Protein AF-A0A7X7Q3W6-F1 (afdb_monomer)

Foldseek 3Di:
DVVVVVVVVVVVVVVPPPPPPVPPPPPPDAQAQQADEDEDEAFDKAADDPVSCVPPQFPDKDKDKPDVCQWDQDPRRIIHGHDFDKIWMWIFTHHPPDDTDIDTRYMYGYDDCPPPQEDEDEEDVCLQCVCLVPQQGHYEYPAAYECPVVQVDDANEEHQHEYEYPPLHAHEDAADEEQAQDENHSEYENYEYYNYEYYAAHAHYAQDQPPPHQYFKEHHYSEYYLYEAENYEAEHEIEDGQFKEHHYSYYELYEYEQYEYEEEIELHQFTAPHYREYAFDQDVNYTSYEYYLYEGEYEYEWNRPPDTHQYEQHYSEYHEHEYFLYEGEYEYHGDPPHAYDDGYHYDDHAYEYAQYEYEYPDDGHDPDDRNYDPPHYYYDYPQRQLCQDDGPRNPQWGHDRPDHTHGDDD

Solvent-accessible surface area (backbone atoms only — not comparable to full-atom values): 20272 Å² total; per-residue (Å²): 123,79,74,65,54,59,56,52,55,57,59,62,64,67,72,73,68,70,72,76,69,72,74,69,82,71,68,92,85,62,60,70,77,47,47,41,78,48,79,42,52,51,70,43,74,43,76,61,87,58,69,82,49,66,90,53,78,64,75,46,77,46,75,46,40,79,29,59,72,22,30,37,64,48,98,82,46,29,40,35,31,65,31,67,46,61,27,43,36,31,36,41,39,31,40,84,88,52,79,66,46,78,44,68,42,27,38,40,38,28,40,50,84,83,42,88,71,40,43,74,28,60,39,60,65,45,55,51,49,51,39,64,76,40,30,66,42,36,36,30,50,71,40,56,26,69,29,70,92,44,75,82,51,68,50,39,70,51,37,39,22,38,41,36,22,93,75,65,39,43,40,29,42,44,52,39,76,36,88,44,50,23,22,56,23,22,28,36,42,57,19,40,40,33,32,48,32,38,38,56,29,39,33,34,28,35,75,63,74,74,68,83,66,90,19,20,15,7,47,50,23,2,32,36,32,56,22,44,37,30,43,32,40,35,30,32,38,25,32,19,9,43,19,19,6,28,39,22,3,27,35,34,29,22,33,43,30,48,28,37,22,40,41,36,29,22,34,8,37,18,22,5,27,34,25,4,31,37,34,10,66,62,65,95,74,36,55,51,13,38,36,32,45,30,39,22,46,27,40,40,36,37,72,23,62,90,53,68,16,33,37,10,36,41,18,9,29,34,26,21,24,41,40,32,24,28,40,29,41,36,45,78,51,69,60,91,85,46,35,29,35,78,45,38,39,80,60,90,45,64,34,40,58,34,35,30,39,35,30,68,81,66,90,76,46,71,88,78,77,78,62,42,68,75,90,25,70,41,83,46,54,72,64,65,57,16,58,33,67,87,51,82,58,40,78,65,40,43,57,42,68,82,37,73,61,37,73,55,85,128

Nearest PDB structures (foldseek):
  7uvk-assembly1_A  TM=6.033E-01  e=4.098E-06  Gemella haemolysans
  7quz-assembly2_DDD  TM=7.563E-01  e=1.773E-02  Paenibacillus illinoisensis
  3ncx-assembly2_B  TM=5.706E-01  e=3.077E-01  Escherichia coli O157:H7 str. TW14359
  2zwk-assembly2_E-5  TM=4.924E-01  e=5.990E-01  Escherichia coli O157:H7 str. EDL933
  1vhy-assembly3_A  TM=2.256E-01  e=3.722E-01  Haemophilus influenzae

Radius of gyration: 23.04 Å; Cα contacts (8 Å, |Δi|>4): 1198; chains: 1; bounding box: 54×81×63 Å

Sequence (410 aa):
MRKLILILSLLITLILFGCEDKVSNFPVGTIYDLYEVRALPTGVKEKVNLDYFSNLKIKQVKFISENEEVARINYKEELITLRPGQTTIKAIIYFDKELPKTVVLGKIYVYDINDPRFIPIKNQVELQTLITSNPQGFYYLDNDIDLIEFPWMEPIPYFSGILINPKKHVIRNLTITSEKTVGLFKEINNAYIDGLILENVNITGKQDSIFKDTIYAGGLVGNAYNSLISNITVTGEVTQGIYVGGIAGGLVNSYLINSSFEGKVGKGHFNGGLVGNFTSLDYDGFIQGKIKNTYAIVEITGGYQPEVSRIGGLFGVIDGGLIESSYVVSTMIIGEGELTHPIGHHGNYRFYLKNIYYTYNQSLNYDDYLIGDELTLHYITSEELKSGNILEGLEGFQFTPGDYPRIKNE

Structure (mmCIF, N/CA/C/O backbone):
data_AF-A0A7X7Q3W6-F1
#
_entry.id   AF-A0A7X7Q3W6-F1
#
loop_
_atom_site.group_PDB
_atom_site.id
_atom_site.type_symbol
_atom_site.label_atom_id
_atom_site.label_alt_id
_atom_site.label_comp_id
_atom_site.label_asym_id
_atom_site.label_entity_id
_atom_site.label_seq_id
_atom_site.pdbx_PDB_ins_code
_atom_site.Cartn_x
_atom_site.Cartn_y
_atom_site.Cartn_z
_atom_site.occupancy
_atom_site.B_iso_or_equiv
_atom_site.auth_seq_id
_atom_site.auth_comp_id
_atom_site.auth_asym_id
_atom_site.auth_atom_id
_atom_site.pdbx_PDB_model_num
ATOM 1 N N . MET A 1 1 ? -1.560 59.533 25.707 1.00 50.22 1 MET A N 1
ATOM 2 C CA . MET A 1 1 ? -0.722 58.827 24.707 1.00 50.22 1 MET A CA 1
ATOM 3 C C . MET A 1 1 ? 0.478 58.054 25.271 1.00 50.22 1 MET A C 1
ATOM 5 O O . MET A 1 1 ? 0.900 57.125 24.609 1.00 50.22 1 MET A O 1
ATOM 9 N N . ARG A 1 2 ? 0.997 58.316 26.487 1.00 40.91 2 ARG A N 1
ATOM 10 C CA . ARG A 1 2 ? 2.112 57.517 27.063 1.00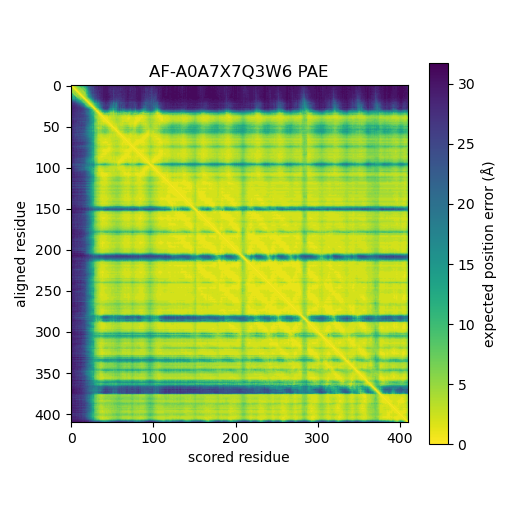 40.91 2 ARG A CA 1
ATOM 11 C C . ARG A 1 2 ? 1.722 56.254 27.856 1.00 40.91 2 ARG A C 1
ATOM 13 O O . ARG A 1 2 ? 2.571 55.401 28.052 1.00 40.91 2 ARG A O 1
ATOM 20 N N . LYS A 1 3 ? 0.453 56.089 28.262 1.00 35.66 3 LYS A N 1
ATOM 21 C CA . LYS A 1 3 ? -0.030 54.864 28.942 1.00 35.66 3 LYS A CA 1
ATOM 22 C C . LYS A 1 3 ? -0.554 53.768 27.998 1.00 35.66 3 LYS A C 1
ATOM 24 O O . LYS A 1 3 ? -0.682 52.633 28.427 1.00 35.66 3 LYS A O 1
ATOM 29 N N . LEU A 1 4 ? -0.804 54.086 26.722 1.00 35.38 4 LEU A N 1
ATOM 30 C CA . LEU A 1 4 ? -1.285 53.111 25.729 1.00 35.38 4 LEU A CA 1
ATOM 31 C C . LEU A 1 4 ? -0.137 52.345 25.037 1.00 35.38 4 LEU A C 1
ATOM 33 O O . LEU A 1 4 ? -0.347 51.255 24.527 1.00 35.38 4 LEU A O 1
ATOM 37 N N . ILE A 1 5 ? 1.086 52.890 25.066 1.00 41.31 5 ILE A N 1
ATOM 38 C CA . ILE A 1 5 ? 2.267 52.301 24.407 1.00 41.31 5 ILE A CA 1
ATOM 39 C C . ILE A 1 5 ? 2.942 51.236 25.295 1.00 41.31 5 ILE A C 1
ATOM 41 O O . ILE A 1 5 ? 3.475 50.262 24.781 1.00 41.31 5 ILE A O 1
ATOM 45 N N . LEU A 1 6 ? 2.839 51.355 26.626 1.00 35.34 6 LEU A N 1
ATOM 46 C CA . LEU A 1 6 ? 3.396 50.369 27.567 1.00 35.34 6 LEU A CA 1
ATOM 47 C C . LEU A 1 6 ? 2.562 49.082 27.680 1.00 35.34 6 LEU A C 1
ATOM 49 O O . LEU A 1 6 ? 3.112 48.028 27.973 1.00 35.34 6 LEU A O 1
ATOM 53 N N . ILE A 1 7 ? 1.253 49.146 27.416 1.00 36.56 7 ILE A N 1
ATOM 54 C CA . ILE A 1 7 ? 0.398 47.947 27.394 1.00 36.56 7 ILE A CA 1
ATOM 55 C C . ILE A 1 7 ? 0.602 47.175 26.083 1.00 36.56 7 ILE A C 1
ATOM 57 O O . ILE A 1 7 ? 0.598 45.949 26.094 1.00 36.56 7 ILE A O 1
ATOM 61 N N . LEU A 1 8 ? 0.890 47.871 24.975 1.00 32.81 8 LEU A N 1
ATOM 62 C CA . LEU A 1 8 ? 1.183 47.227 23.694 1.00 32.81 8 LEU A CA 1
ATOM 63 C C . LEU A 1 8 ? 2.579 46.572 23.670 1.00 32.81 8 LEU A C 1
ATOM 65 O O . LEU A 1 8 ? 2.733 45.512 23.074 1.00 32.81 8 LEU A O 1
ATOM 69 N N . SER A 1 9 ? 3.578 47.125 24.374 1.00 35.56 9 SER A N 1
ATOM 70 C CA . SER A 1 9 ? 4.906 46.493 24.471 1.00 35.56 9 SER A CA 1
ATOM 71 C C . SER A 1 9 ? 4.931 45.265 25.387 1.00 35.56 9 SER A C 1
ATOM 73 O O . SER A 1 9 ? 5.728 44.360 25.150 1.00 35.56 9 SER A O 1
ATOM 75 N N . LEU A 1 10 ? 4.056 45.203 26.402 1.00 30.80 10 LEU A N 1
ATOM 76 C CA . LEU A 1 10 ? 3.912 44.025 27.270 1.00 30.80 10 LEU A CA 1
ATOM 77 C C . LEU A 1 10 ? 3.100 42.901 26.596 1.00 30.80 10 LEU A C 1
ATOM 79 O O . LEU A 1 10 ? 3.352 41.730 26.853 1.00 30.80 10 LEU A O 1
ATOM 83 N N . LEU A 1 11 ? 2.168 43.245 25.696 1.00 30.03 11 LEU A N 1
ATOM 84 C CA . LEU A 1 11 ? 1.409 42.260 24.912 1.00 30.03 11 LEU A CA 1
ATOM 85 C C . LEU A 1 11 ? 2.239 41.639 23.774 1.00 30.03 11 LEU A C 1
ATOM 87 O O . LEU A 1 11 ? 2.017 40.489 23.416 1.00 30.03 11 LEU A O 1
ATOM 91 N N . ILE A 1 12 ? 3.221 42.371 23.235 1.00 32.09 12 ILE A N 1
ATOM 92 C CA . ILE A 1 12 ? 4.110 41.885 22.162 1.00 32.09 12 ILE A CA 1
ATOM 93 C C . ILE A 1 12 ? 5.287 41.059 22.718 1.00 32.09 12 ILE A C 1
ATOM 95 O O . ILE A 1 12 ? 5.833 40.215 22.015 1.00 32.09 12 ILE A O 1
ATOM 99 N N . THR A 1 13 ? 5.636 41.211 24.000 1.00 30.06 13 THR A N 1
ATOM 100 C CA . THR A 1 13 ? 6.664 40.378 24.660 1.00 30.06 13 THR A CA 1
ATOM 101 C C . THR A 1 13 ? 6.127 39.074 25.263 1.00 30.06 13 THR A C 1
ATOM 103 O O . THR A 1 13 ? 6.923 38.219 25.639 1.00 30.06 13 THR A O 1
ATOM 106 N N . LEU A 1 14 ? 4.805 38.859 25.277 1.00 30.17 14 LEU A N 1
ATOM 107 C CA . LEU A 1 14 ? 4.173 37.599 25.705 1.00 30.17 14 LEU A CA 1
ATOM 108 C C . LEU A 1 14 ? 3.834 36.627 24.555 1.00 30.17 14 LEU A C 1
ATOM 110 O O . LEU A 1 14 ? 3.262 35.575 24.813 1.00 30.17 14 LEU A O 1
ATOM 114 N N . ILE A 1 15 ? 4.210 36.940 23.307 1.00 35.00 15 ILE A N 1
ATOM 115 C CA . ILE A 1 15 ? 3.983 36.070 22.129 1.00 35.00 15 ILE A CA 1
ATOM 116 C C . ILE A 1 15 ? 5.287 35.397 21.633 1.00 35.00 15 ILE A C 1
ATOM 118 O O . ILE A 1 15 ? 5.261 34.604 20.701 1.00 35.00 15 ILE A O 1
ATOM 122 N N . LEU A 1 16 ? 6.436 35.628 22.282 1.00 33.56 16 LEU A N 1
ATOM 123 C CA . LEU A 1 16 ? 7.726 35.031 21.875 1.00 33.56 16 LEU A CA 1
ATOM 124 C C . LEU A 1 16 ? 8.422 34.176 22.942 1.00 33.56 16 LEU A C 1
ATOM 126 O O . LEU A 1 16 ? 9.584 33.822 22.783 1.00 33.56 16 LEU A O 1
ATOM 130 N N . PHE A 1 17 ? 7.696 33.752 23.974 1.00 29.80 17 PHE A N 1
ATOM 131 C CA . PHE A 1 17 ? 8.043 32.523 24.686 1.00 29.80 17 PHE A CA 1
ATOM 132 C C . PHE A 1 17 ? 7.050 31.448 24.264 1.00 29.80 17 PHE A C 1
ATOM 134 O O . PHE A 1 17 ? 6.206 31.008 25.042 1.00 29.80 17 PHE A O 1
ATOM 141 N N . GLY A 1 18 ? 7.160 31.030 22.999 1.00 29.53 18 GLY A N 1
ATOM 142 C CA . GLY A 1 18 ? 6.927 29.626 22.715 1.00 29.53 18 GLY A CA 1
ATOM 143 C C . GLY A 1 18 ? 7.878 28.891 23.642 1.00 29.53 18 GLY A C 1
ATOM 144 O O . GLY A 1 18 ? 9.094 29.011 23.505 1.00 29.53 18 GLY A O 1
ATOM 145 N N . CYS A 1 19 ? 7.319 28.267 24.675 1.00 27.70 19 CYS A N 1
ATOM 146 C CA . CYS A 1 19 ? 8.016 27.227 25.390 1.00 27.70 19 CYS A CA 1
ATOM 147 C C . CYS A 1 19 ? 8.535 26.314 24.278 1.00 27.70 19 CYS A C 1
ATOM 149 O O . CYS A 1 19 ? 7.736 25.725 23.549 1.00 27.70 19 CYS A O 1
ATOM 151 N N . GLU A 1 20 ? 9.854 26.272 24.075 1.00 33.19 20 GLU A N 1
ATOM 152 C CA . GLU A 1 20 ? 10.470 25.035 23.634 1.00 33.19 20 GLU A CA 1
ATOM 153 C C . GLU A 1 20 ? 10.045 24.042 24.707 1.00 33.19 20 GLU A C 1
ATOM 155 O O . GLU A 1 20 ? 10.708 23.877 25.736 1.00 33.19 20 GLU A O 1
ATOM 160 N N . ASP A 1 21 ? 8.869 23.442 24.514 1.00 32.09 21 ASP A N 1
ATOM 161 C CA . ASP A 1 21 ? 8.609 22.143 25.069 1.00 32.09 21 ASP A CA 1
ATOM 162 C C . ASP A 1 21 ? 9.794 21.353 24.560 1.00 32.09 21 ASP A C 1
ATOM 164 O O . ASP A 1 21 ? 9.927 21.084 23.364 1.00 32.09 21 ASP A O 1
ATOM 168 N N . LYS A 1 22 ? 10.739 21.113 25.474 1.00 30.25 22 LYS A N 1
ATOM 169 C CA . LYS A 1 22 ? 11.719 20.064 25.318 1.00 30.25 22 LYS A CA 1
ATOM 170 C C . LYS A 1 22 ? 10.877 18.888 24.884 1.00 30.25 22 LYS A C 1
ATOM 172 O O . LYS A 1 22 ? 10.172 18.317 25.714 1.00 30.25 22 LYS A O 1
ATOM 177 N N . VAL A 1 23 ? 10.909 18.594 23.587 1.00 34.12 23 VAL A N 1
ATOM 178 C CA . VAL A 1 23 ? 10.474 17.325 23.050 1.00 34.12 23 VAL A CA 1
ATOM 179 C C . VAL A 1 23 ? 11.337 16.368 23.836 1.00 34.12 23 VAL A C 1
ATOM 181 O O . VAL A 1 23 ? 12.547 16.270 23.627 1.00 34.12 23 VAL A O 1
ATOM 184 N N . SER A 1 24 ? 10.756 15.821 24.900 1.00 30.23 24 SER A N 1
ATOM 185 C CA . SER A 1 24 ? 11.383 14.772 25.662 1.00 30.23 24 SER A CA 1
ATOM 186 C C . SER A 1 24 ? 11.653 13.726 24.610 1.00 30.23 24 SER A C 1
ATOM 188 O O . SER A 1 24 ? 10.701 13.222 24.020 1.00 30.23 24 SER A O 1
ATOM 190 N N . ASN A 1 25 ? 12.930 13.506 24.299 1.00 30.64 25 ASN A N 1
ATOM 191 C CA . ASN A 1 25 ? 13.347 12.413 23.444 1.00 30.64 25 ASN A CA 1
ATOM 192 C C . ASN A 1 25 ? 12.687 11.171 24.030 1.00 30.64 25 ASN A C 1
ATOM 194 O O . ASN A 1 25 ? 13.104 10.693 25.087 1.00 30.64 25 ASN A O 1
ATOM 198 N N . PHE A 1 26 ? 11.595 10.733 23.409 1.00 31.52 26 PHE A N 1
ATOM 199 C CA . PHE A 1 26 ? 10.935 9.511 23.795 1.00 31.52 26 PHE A CA 1
ATOM 200 C C . PHE A 1 26 ? 11.853 8.415 23.268 1.00 31.52 26 PHE A C 1
ATOM 202 O O . PHE A 1 26 ? 12.038 8.318 22.051 1.00 31.52 26 PHE A O 1
ATOM 209 N N . PRO A 1 27 ? 12.515 7.660 24.161 1.00 32.53 27 PRO A N 1
ATOM 210 C CA . PRO A 1 27 ? 13.326 6.541 23.731 1.00 32.53 27 PRO A CA 1
ATOM 211 C C . PRO A 1 27 ? 12.405 5.604 22.952 1.00 32.53 27 PRO A C 1
ATOM 213 O O . PRO A 1 27 ? 11.255 5.397 23.342 1.00 32.53 27 PRO A O 1
ATOM 216 N N . VAL A 1 28 ? 12.908 5.124 21.819 1.00 36.44 28 VAL A N 1
ATOM 217 C CA . VAL A 1 28 ? 12.293 4.143 20.921 1.00 36.44 28 VAL A CA 1
ATOM 218 C C . VAL A 1 28 ? 11.360 3.201 21.704 1.00 36.44 28 VAL A C 1
ATOM 220 O O . VAL A 1 28 ? 11.839 2.390 22.493 1.00 36.44 28 VAL A O 1
ATOM 223 N N . GLY A 1 29 ? 10.033 3.353 21.533 1.00 40.91 29 GLY A N 1
ATOM 224 C CA . GLY A 1 29 ? 9.055 2.391 22.065 1.00 40.91 29 GLY A CA 1
ATOM 225 C C . GLY A 1 29 ? 7.685 2.853 22.598 1.00 40.91 29 GLY A C 1
ATOM 226 O O . GLY A 1 29 ? 6.964 1.972 23.045 1.00 40.91 29 GLY A O 1
ATOM 227 N N . THR A 1 30 ? 7.270 4.134 22.617 1.00 48.06 30 THR A N 1
ATOM 228 C CA . THR A 1 30 ? 5.943 4.465 23.228 1.00 48.06 30 THR A CA 1
ATOM 229 C C . THR A 1 30 ? 5.046 5.507 22.549 1.00 48.06 30 THR A C 1
ATOM 231 O O . THR A 1 30 ? 3.852 5.507 22.837 1.00 48.06 30 THR A O 1
ATOM 234 N N . ILE A 1 31 ? 5.531 6.352 21.629 1.00 47.66 31 ILE A N 1
ATOM 235 C CA . ILE A 1 31 ? 4.662 7.321 20.913 1.00 47.66 31 ILE A CA 1
ATOM 236 C C . ILE A 1 31 ? 4.224 6.847 19.516 1.00 47.66 31 ILE A C 1
ATOM 238 O O . ILE A 1 31 ? 3.152 7.223 19.050 1.00 47.66 31 ILE A O 1
ATOM 242 N N . TYR A 1 32 ? 5.010 5.975 18.875 1.00 53.00 32 TYR A N 1
ATOM 243 C CA . TYR A 1 32 ? 4.755 5.482 17.512 1.00 53.00 32 TYR A CA 1
ATOM 244 C C . TYR A 1 32 ? 3.630 4.452 17.424 1.00 53.00 32 TYR A C 1
ATOM 246 O O . TYR A 1 32 ? 2.978 4.333 16.393 1.00 53.00 32 TYR A O 1
ATOM 254 N N . ASP A 1 33 ? 3.399 3.727 18.514 1.00 58.69 33 ASP A N 1
ATOM 255 C CA . ASP A 1 33 ? 2.396 2.667 18.583 1.00 58.69 33 ASP A CA 1
ATOM 256 C C . ASP A 1 33 ? 1.025 3.193 19.030 1.00 58.69 33 ASP A C 1
ATOM 258 O O . ASP A 1 33 ? 0.074 2.420 19.092 1.00 58.69 33 ASP A O 1
ATOM 262 N N . LEU A 1 34 ? 0.907 4.484 19.374 1.00 67.38 34 LEU A N 1
ATOM 263 C CA . LEU A 1 34 ? -0.350 5.029 19.886 1.00 67.38 34 LEU A CA 1
ATOM 264 C C . LEU A 1 34 ? -1.380 5.271 18.781 1.00 67.38 34 LEU A C 1
ATOM 266 O O . LEU A 1 34 ? -2.564 5.069 19.030 1.00 67.38 34 LEU A O 1
ATOM 270 N N . TYR A 1 35 ? -0.947 5.740 17.605 1.00 75.31 35 TYR A N 1
ATOM 271 C CA . TYR A 1 35 ? -1.834 5.978 16.467 1.00 75.31 35 TYR A CA 1
ATOM 272 C C . TYR A 1 35 ? -1.876 4.737 15.572 1.00 75.31 35 TYR A C 1
ATOM 274 O O . TYR A 1 35 ? -0.961 4.474 14.789 1.00 75.31 35 TYR A O 1
ATOM 282 N N . GLU A 1 36 ? -2.957 3.971 15.676 1.00 80.06 36 GLU A N 1
ATOM 283 C CA . GLU A 1 36 ? -3.143 2.750 14.894 1.00 80.06 36 GLU A CA 1
ATOM 284 C C . GLU A 1 36 ? -4.136 2.953 13.747 1.00 80.06 36 GLU A C 1
ATOM 286 O O . GLU A 1 36 ? -5.274 3.376 13.949 1.00 80.06 36 GLU A O 1
ATOM 291 N N . VAL A 1 37 ? -3.755 2.568 12.530 1.00 89.12 37 VAL A N 1
ATOM 292 C CA . VAL A 1 37 ? -4.716 2.404 11.433 1.00 89.12 37 VAL A CA 1
ATOM 293 C C . VAL A 1 37 ? -4.981 0.920 11.247 1.00 89.12 37 VAL A C 1
ATOM 295 O O . VAL A 1 37 ? -4.072 0.161 10.915 1.00 89.12 37 VAL A O 1
ATOM 298 N N . ARG A 1 38 ? -6.222 0.495 11.501 1.00 91.44 38 ARG A N 1
ATOM 299 C CA . ARG A 1 38 ? -6.627 -0.917 11.464 1.00 91.44 38 ARG A CA 1
ATOM 300 C C . ARG A 1 38 ? -7.839 -1.124 10.573 1.00 91.44 38 ARG A C 1
ATOM 302 O O . ARG A 1 38 ? -8.746 -0.294 10.551 1.00 91.44 38 ARG A O 1
ATOM 309 N N . ALA A 1 39 ? -7.875 -2.266 9.899 1.00 95.94 39 ALA A N 1
ATOM 310 C CA . ALA A 1 39 ? -9.062 -2.781 9.236 1.00 95.94 39 ALA A CA 1
ATOM 311 C C . ALA A 1 39 ? -9.551 -4.030 9.970 1.00 95.94 39 ALA A C 1
ATOM 313 O O . ALA A 1 39 ? -8.775 -4.950 10.212 1.00 95.94 39 ALA A O 1
ATOM 314 N N . LEU A 1 40 ? -10.828 -4.055 10.341 1.00 96.75 40 LEU A N 1
ATOM 315 C CA . LEU A 1 40 ? -11.421 -5.110 11.160 1.00 96.75 40 LEU A CA 1
ATOM 316 C C . LEU A 1 40 ? -12.761 -5.562 10.560 1.00 96.75 40 LEU A C 1
ATOM 318 O O . LEU A 1 40 ? -13.532 -4.716 10.096 1.00 96.75 40 LEU A O 1
ATOM 322 N N . PRO A 1 41 ? -13.098 -6.863 10.594 1.00 96.94 41 PRO A N 1
ATOM 323 C CA . PRO A 1 41 ? -14.430 -7.300 10.213 1.00 96.94 41 PRO A CA 1
ATOM 324 C C . PRO A 1 41 ? -15.487 -6.780 11.199 1.00 96.94 41 PRO A C 1
ATOM 326 O O . PRO A 1 41 ? -15.187 -6.378 12.328 1.00 96.94 41 PRO A O 1
ATOM 329 N N . THR A 1 42 ? -16.751 -6.786 10.786 1.00 97.50 42 THR A N 1
ATOM 330 C CA . THR A 1 42 ? -17.881 -6.460 11.670 1.00 97.50 42 THR A CA 1
ATOM 331 C C . THR A 1 42 ? -18.034 -7.495 12.788 1.00 97.50 42 THR A C 1
ATOM 333 O O . THR A 1 42 ? -17.851 -8.690 12.569 1.00 97.50 42 THR A O 1
ATOM 336 N N . GLY A 1 43 ? -18.386 -7.047 13.996 1.00 96.38 43 GLY A N 1
ATOM 337 C CA . GLY A 1 43 ? -18.595 -7.911 15.161 1.00 96.38 43 GLY A CA 1
ATOM 338 C C . GLY A 1 43 ? -17.335 -8.201 15.982 1.00 96.38 43 GLY A C 1
ATOM 339 O O . GLY A 1 43 ? -17.419 -8.922 16.978 1.00 96.38 43 GLY A O 1
ATOM 340 N N . VAL A 1 44 ? -16.188 -7.623 15.616 1.00 97.00 44 VAL A N 1
ATOM 341 C CA . VAL A 1 44 ? -14.958 -7.689 16.414 1.00 97.00 44 VAL A CA 1
ATOM 342 C C . VAL A 1 44 ? -15.169 -6.991 17.747 1.00 97.00 44 VAL A C 1
ATOM 344 O O . VAL A 1 44 ? -15.804 -5.935 17.837 1.00 97.00 44 VAL A O 1
ATOM 347 N N . LYS A 1 45 ? -14.608 -7.602 18.790 1.00 96.81 45 LYS A N 1
ATOM 348 C CA . LYS A 1 45 ? -14.627 -7.088 20.148 1.00 96.81 45 LYS A CA 1
ATOM 349 C C . LYS A 1 45 ? -13.267 -7.292 20.807 1.00 96.81 45 LYS A C 1
ATOM 351 O O . LYS A 1 45 ? -12.913 -8.416 21.149 1.00 96.81 45 LYS A O 1
ATOM 356 N N . GLU A 1 46 ? -12.542 -6.204 21.028 1.00 93.94 46 GLU A N 1
ATOM 357 C CA . GLU A 1 46 ? -11.159 -6.240 21.517 1.00 93.94 46 GLU A CA 1
ATOM 358 C C . GLU A 1 46 ? -10.931 -5.221 22.625 1.00 93.94 46 GLU A C 1
ATOM 360 O O . GLU A 1 46 ? -11.524 -4.145 22.626 1.00 93.94 46 GLU A O 1
ATOM 365 N N . LYS A 1 47 ? -10.047 -5.541 23.571 1.00 91.56 47 LYS A N 1
ATOM 366 C CA . LYS A 1 47 ? -9.617 -4.582 24.588 1.00 91.56 47 LYS A CA 1
ATOM 367 C C . LYS A 1 47 ? -8.744 -3.502 23.959 1.00 91.56 47 LYS A C 1
ATOM 369 O O . LYS A 1 47 ? -7.830 -3.805 23.201 1.00 91.56 47 LYS A O 1
ATOM 374 N N . VAL A 1 48 ? -9.017 -2.248 24.301 1.00 87.25 48 VAL A N 1
ATOM 375 C CA . VAL A 1 48 ? -8.154 -1.127 23.925 1.00 87.25 48 VAL A CA 1
ATOM 376 C C . VAL A 1 48 ? -6.875 -1.210 24.750 1.00 87.25 48 VAL A C 1
ATOM 378 O O . VAL A 1 48 ? -6.934 -1.375 25.968 1.00 87.25 48 VAL A O 1
ATOM 381 N N . ASN A 1 49 ? -5.725 -1.091 24.091 1.00 81.94 49 ASN A N 1
ATOM 382 C CA . ASN A 1 49 ? -4.448 -1.006 24.781 1.00 81.94 49 ASN A CA 1
ATOM 383 C C . ASN A 1 49 ? -4.325 0.370 25.456 1.00 81.94 49 ASN A C 1
ATOM 385 O O . ASN A 1 49 ? -4.278 1.398 24.782 1.00 81.94 49 ASN A O 1
ATOM 389 N N . LEU A 1 50 ? -4.305 0.391 26.790 1.00 78.38 50 LEU A N 1
ATOM 390 C CA . LEU A 1 50 ? -4.143 1.609 27.593 1.00 78.38 50 LEU A CA 1
ATOM 391 C C . LEU A 1 50 ? -2.763 1.708 28.241 1.00 78.38 50 LEU A C 1
ATOM 393 O O . LEU A 1 50 ? -2.504 2.667 28.973 1.00 78.38 50 LEU A O 1
ATOM 397 N N . ASP A 1 51 ? -1.863 0.772 27.941 1.00 80.50 51 ASP A N 1
ATOM 398 C CA . ASP A 1 51 ? -0.519 0.738 28.516 1.00 80.50 51 ASP A CA 1
ATOM 399 C C . ASP A 1 51 ? 0.292 1.978 28.122 1.00 80.50 51 ASP A C 1
ATOM 401 O O . ASP A 1 51 ? 1.146 2.421 28.891 1.00 80.50 51 ASP A O 1
ATOM 405 N N . TYR A 1 52 ? -0.054 2.632 27.007 1.00 72.81 52 TYR A N 1
ATOM 406 C CA . TYR A 1 52 ? 0.494 3.935 26.609 1.00 72.81 52 TYR A CA 1
ATOM 407 C C . TYR A 1 52 ? 0.339 5.017 27.685 1.00 72.81 52 TYR A C 1
ATOM 409 O O . TYR A 1 52 ? 1.149 5.940 27.771 1.00 72.81 52 TYR A O 1
ATOM 417 N N . PHE A 1 53 ? -0.693 4.912 28.524 1.00 77.19 53 PHE A N 1
ATOM 418 C CA . PHE A 1 53 ? -0.981 5.871 29.588 1.00 77.19 53 PHE A CA 1
ATOM 419 C C . PHE A 1 53 ? -0.524 5.392 30.969 1.00 77.19 53 PHE A C 1
ATOM 421 O O . PHE A 1 53 ? -0.677 6.132 31.938 1.00 77.19 53 PHE A O 1
ATOM 428 N N . SER A 1 54 ? 0.054 4.191 31.081 1.00 79.25 54 SER A N 1
ATOM 429 C CA . SER A 1 54 ? 0.408 3.557 32.364 1.00 79.25 54 SER A CA 1
ATOM 430 C C . SER A 1 54 ? 1.375 4.385 33.220 1.00 79.25 54 SER A C 1
ATOM 432 O O . SER A 1 54 ? 1.273 4.394 34.445 1.00 79.25 54 SER A O 1
ATOM 434 N N . ASN A 1 55 ? 2.275 5.134 32.579 1.00 80.19 55 ASN A N 1
ATOM 435 C CA . 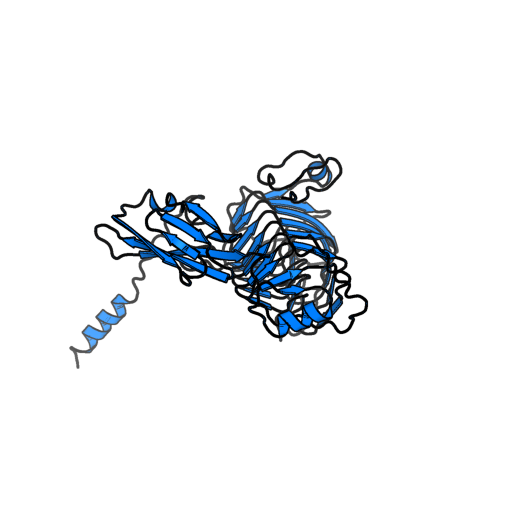ASN A 1 55 ? 3.254 5.998 33.246 1.00 80.19 55 ASN A CA 1
ATOM 436 C C . ASN A 1 55 ? 2.711 7.399 33.586 1.00 80.19 55 ASN A C 1
ATOM 438 O O . ASN A 1 55 ? 3.422 8.216 34.176 1.00 80.19 55 ASN A O 1
ATOM 442 N N . LEU A 1 56 ? 1.466 7.704 33.211 1.00 80.00 56 LEU A N 1
ATOM 443 C CA . LEU A 1 56 ? 0.835 8.999 33.439 1.00 80.00 56 LEU A CA 1
ATOM 444 C C . LEU A 1 56 ? -0.068 8.955 34.676 1.00 80.00 56 LEU A C 1
ATOM 446 O O . LEU A 1 56 ? -0.793 7.995 34.922 1.00 80.00 56 LEU A O 1
ATOM 450 N N . LYS A 1 57 ? -0.087 10.047 35.447 1.00 84.94 57 LYS A N 1
ATOM 451 C CA . LYS A 1 57 ? -1.025 10.219 36.569 1.00 84.94 57 LYS A CA 1
ATOM 452 C C . LYS A 1 57 ? -2.404 10.625 36.047 1.00 84.94 57 LYS A C 1
ATOM 454 O O . LYS A 1 57 ? -2.762 11.804 36.058 1.00 84.94 57 LYS A O 1
ATOM 459 N N . ILE A 1 58 ? -3.143 9.642 35.541 1.00 85.50 58 ILE A N 1
ATOM 460 C CA . ILE A 1 58 ? -4.474 9.817 34.955 1.00 85.50 58 ILE A CA 1
ATOM 461 C C . ILE A 1 58 ? -5.577 9.520 35.975 1.00 85.50 58 ILE A C 1
ATOM 463 O O . ILE A 1 58 ? -5.523 8.542 36.715 1.00 85.50 58 ILE A O 1
ATOM 467 N N . LYS A 1 59 ? -6.610 10.363 35.993 1.00 89.31 59 LYS A N 1
ATOM 468 C CA . LYS A 1 59 ? -7.823 10.177 36.800 1.00 89.31 59 LYS A CA 1
ATOM 469 C C . LYS A 1 59 ? -8.867 9.346 36.062 1.00 89.31 59 LYS A C 1
ATOM 471 O O . LYS A 1 59 ? -9.577 8.549 36.667 1.00 89.31 59 LYS A O 1
ATOM 476 N N . GLN A 1 60 ? -9.018 9.605 34.766 1.00 88.88 60 GLN A N 1
ATOM 477 C CA . GLN A 1 60 ? -10.016 8.968 33.914 1.00 88.88 60 GLN A CA 1
ATOM 478 C C . GLN A 1 60 ? -9.610 9.098 32.445 1.00 88.88 60 GLN A C 1
ATOM 480 O O . GLN A 1 60 ? -9.092 10.137 32.038 1.00 88.88 60 GLN A O 1
ATOM 485 N N . VAL A 1 61 ? -9.947 8.092 31.641 1.00 87.94 61 VAL A N 1
ATOM 486 C CA . VAL A 1 61 ? -9.970 8.193 30.179 1.00 87.94 61 VAL A CA 1
ATOM 487 C C . VAL A 1 61 ? -11.417 8.072 29.703 1.00 87.94 61 VAL A C 1
ATOM 489 O O . VAL A 1 61 ? -12.191 7.268 30.224 1.00 87.94 61 VAL A O 1
ATOM 492 N N . LYS A 1 62 ? -11.811 8.909 28.744 1.00 91.31 62 LYS A N 1
ATOM 493 C CA . LYS A 1 62 ? -13.072 8.774 28.005 1.00 91.31 62 LYS A CA 1
ATOM 494 C C . LYS A 1 62 ? -12.772 8.628 26.529 1.00 91.31 62 LYS A C 1
ATOM 496 O O . LYS A 1 62 ? -11.901 9.324 26.024 1.00 91.31 62 LYS A O 1
ATOM 501 N N . PHE A 1 63 ? -13.524 7.787 25.837 1.00 92.88 63 PHE A N 1
ATOM 502 C CA . PHE A 1 63 ? -13.343 7.586 24.406 1.00 92.88 63 PHE A CA 1
ATOM 503 C C . PHE A 1 63 ? -14.444 8.272 23.614 1.00 92.88 63 PHE A C 1
ATOM 505 O O . PHE A 1 63 ? -15.590 8.339 24.057 1.00 92.88 63 PHE A O 1
ATOM 512 N N . ILE A 1 64 ? -14.077 8.769 22.441 1.00 93.31 64 ILE A N 1
ATOM 513 C CA . ILE A 1 64 ? -14.983 9.318 21.438 1.00 93.31 64 ILE A CA 1
ATOM 514 C C . ILE A 1 64 ? -14.704 8.579 20.140 1.00 93.31 64 ILE A C 1
ATOM 516 O O . ILE A 1 64 ? -13.549 8.445 19.738 1.00 93.31 64 ILE A O 1
ATOM 520 N N . SER A 1 65 ? -15.760 8.111 19.485 1.00 96.06 65 SER A N 1
ATOM 521 C CA . SER A 1 65 ? -15.681 7.641 18.100 1.00 96.06 65 SER A CA 1
ATOM 522 C C . SER A 1 65 ? -16.367 8.676 17.225 1.00 96.06 65 SER A C 1
ATOM 524 O O . SER A 1 65 ? -17.491 9.073 17.516 1.00 96.06 65 SER A O 1
ATOM 526 N N . GLU A 1 66 ? -15.691 9.151 16.183 1.00 95.75 66 GLU A N 1
ATOM 527 C CA . GLU A 1 66 ? -16.270 10.158 15.281 1.00 95.75 66 GLU A CA 1
ATOM 528 C C . GLU A 1 66 ? -17.520 9.641 14.560 1.00 95.75 66 GLU A C 1
ATOM 530 O O . GLU A 1 66 ? -18.427 10.415 14.265 1.00 95.75 66 GLU A O 1
ATOM 535 N N . ASN A 1 67 ? -17.591 8.329 14.327 1.00 96.88 67 ASN A N 1
ATOM 536 C CA . ASN A 1 67 ? -18.764 7.643 13.812 1.00 96.88 67 ASN A CA 1
ATOM 537 C C . ASN A 1 67 ? -19.069 6.403 14.666 1.00 96.88 67 ASN A C 1
ATOM 539 O O . ASN A 1 67 ? -18.651 5.285 14.355 1.00 96.88 67 ASN A O 1
ATOM 543 N N . GLU A 1 68 ? -19.827 6.609 15.746 1.00 97.06 68 GLU A N 1
ATOM 544 C CA . GLU A 1 68 ? -20.223 5.545 16.682 1.00 97.06 68 GLU A CA 1
ATOM 545 C C . GLU A 1 68 ? -21.086 4.450 16.051 1.00 97.06 68 GLU A C 1
ATOM 547 O O . GLU A 1 68 ? -21.223 3.377 16.636 1.00 97.06 68 GLU A O 1
ATOM 552 N N . GLU A 1 69 ? -21.674 4.694 14.878 1.00 97.12 69 GLU A N 1
ATOM 553 C CA . GLU A 1 69 ? -22.440 3.677 14.165 1.00 97.12 69 GLU A CA 1
ATOM 554 C C . GLU A 1 69 ? -21.524 2.668 13.451 1.00 97.12 69 GLU A C 1
ATOM 556 O O . GLU A 1 69 ? -21.965 1.560 13.164 1.00 97.12 69 GLU A O 1
ATOM 561 N N . VAL A 1 70 ? -20.265 3.033 13.165 1.00 97.69 70 VAL A N 1
ATOM 562 C CA . VAL A 1 70 ? -19.247 2.161 12.544 1.00 97.69 70 VAL A CA 1
ATOM 563 C C . VAL A 1 70 ? -18.510 1.347 13.596 1.00 97.69 70 VAL A C 1
ATOM 565 O O . VAL A 1 70 ? -18.474 0.120 13.515 1.00 97.69 70 VAL A O 1
ATOM 568 N N . ALA A 1 71 ? -17.934 2.014 14.593 1.00 97.75 71 ALA A N 1
ATOM 569 C CA . ALA A 1 71 ? -17.302 1.366 15.733 1.00 97.75 71 ALA A CA 1
ATOM 570 C C . ALA A 1 71 ? -17.340 2.287 16.952 1.00 97.75 71 ALA A C 1
ATOM 572 O O . ALA A 1 71 ? -17.388 3.509 16.820 1.00 97.75 71 ALA A O 1
ATOM 573 N N . ARG A 1 72 ? -17.313 1.695 18.146 1.00 96.50 72 ARG A N 1
ATOM 574 C CA . ARG A 1 72 ? -17.296 2.438 19.411 1.00 96.50 72 ARG A CA 1
ATOM 575 C C . ARG A 1 72 ? -16.518 1.712 20.491 1.00 96.50 72 ARG A C 1
ATOM 577 O O . ARG A 1 72 ? -16.412 0.489 20.458 1.00 96.50 72 ARG A O 1
ATOM 584 N N . ILE A 1 73 ? -16.051 2.459 21.486 1.00 95.12 73 ILE A N 1
ATOM 585 C CA . ILE A 1 73 ? -15.483 1.887 22.708 1.00 95.12 73 ILE A CA 1
ATOM 586 C C . ILE A 1 73 ? -16.541 1.919 23.809 1.00 95.12 73 ILE A C 1
ATOM 588 O O . ILE A 1 73 ? -17.123 2.963 24.100 1.00 95.12 73 ILE A O 1
ATOM 592 N N . ASN A 1 74 ? -16.818 0.765 24.410 1.00 92.06 74 ASN A N 1
ATOM 593 C CA . ASN A 1 74 ? -17.805 0.661 25.481 1.00 92.06 74 ASN A CA 1
ATOM 594 C C . ASN A 1 74 ? -17.219 1.039 26.860 1.00 92.06 74 ASN A C 1
ATOM 596 O O . ASN A 1 74 ? -16.029 1.296 27.020 1.00 92.06 74 ASN A O 1
ATOM 600 N N . TYR A 1 75 ? -18.059 1.012 27.897 1.00 88.50 75 TYR A N 1
ATOM 601 C CA . TYR A 1 75 ? -17.660 1.310 29.282 1.00 88.50 75 TYR A CA 1
ATOM 602 C C . TYR A 1 75 ? -16.648 0.321 29.888 1.00 88.50 75 TYR A C 1
ATOM 604 O O . TYR A 1 75 ? -16.110 0.581 30.960 1.00 88.50 75 TYR A O 1
ATOM 612 N N . LYS A 1 76 ? -16.425 -0.825 29.238 1.00 89.88 76 LYS A N 1
ATOM 613 C CA . LYS A 1 76 ? -15.400 -1.806 29.601 1.00 89.88 76 LYS A CA 1
ATOM 614 C C . LYS A 1 76 ? -14.116 -1.607 28.800 1.00 89.88 76 LYS A C 1
ATOM 616 O O . LYS A 1 76 ? -13.273 -2.494 28.853 1.00 89.88 76 LYS A O 1
ATOM 621 N N . GLU A 1 77 ? -13.962 -0.501 28.070 1.00 91.12 77 GLU A N 1
ATOM 622 C CA . GLU A 1 77 ? -12.767 -0.208 27.263 1.00 91.12 77 GLU A CA 1
ATOM 623 C C . GLU A 1 77 ? -12.551 -1.258 26.163 1.00 91.12 77 GLU A C 1
ATOM 625 O O . GLU A 1 77 ? -11.428 -1.636 25.836 1.00 91.12 77 GLU A O 1
ATOM 630 N N . GLU A 1 78 ? -13.652 -1.784 25.626 1.00 94.75 78 GLU A N 1
ATOM 631 C CA . GLU A 1 78 ? -13.636 -2.719 24.508 1.00 94.75 78 GLU A CA 1
ATOM 632 C C . GLU A 1 78 ? -14.045 -1.964 23.238 1.00 94.75 78 GLU A C 1
ATOM 634 O O . GLU A 1 78 ? -15.139 -1.389 23.196 1.00 94.75 78 GLU A O 1
ATOM 639 N N . LEU A 1 79 ? -13.181 -1.971 22.220 1.00 95.62 79 LEU A N 1
ATOM 640 C CA . LEU A 1 79 ? -13.519 -1.581 20.854 1.00 95.62 79 LEU A CA 1
ATOM 641 C C . LEU A 1 79 ? -14.501 -2.609 20.290 1.00 95.62 79 LEU A C 1
ATOM 643 O O . LEU A 1 79 ? -14.241 -3.809 20.343 1.00 95.62 79 LEU A O 1
ATOM 647 N N . ILE A 1 80 ? -15.618 -2.131 19.751 1.00 97.69 80 ILE A N 1
ATOM 648 C CA . ILE A 1 80 ? -16.653 -2.944 19.113 1.00 97.69 80 ILE A CA 1
ATOM 649 C C . ILE A 1 80 ? -16.870 -2.416 17.699 1.00 97.69 80 ILE A C 1
ATOM 651 O O . ILE A 1 80 ? -17.240 -1.249 17.543 1.00 97.69 80 ILE A O 1
ATOM 655 N N . THR A 1 81 ? -16.693 -3.264 16.688 1.00 98.06 81 THR A N 1
ATOM 656 C CA . THR A 1 81 ? -17.017 -2.940 15.291 1.00 98.06 81 THR A CA 1
ATOM 657 C C . THR A 1 81 ? -18.460 -3.336 14.985 1.00 98.06 81 THR A C 1
ATOM 659 O O . THR A 1 81 ? -18.899 -4.446 15.288 1.00 98.06 81 THR A O 1
ATOM 662 N N . LEU A 1 82 ? -19.237 -2.406 14.437 1.00 97.69 82 LEU A N 1
ATOM 663 C CA . LEU A 1 82 ? -20.695 -2.523 14.355 1.00 97.69 82 LEU A CA 1
ATOM 664 C C . LEU A 1 82 ? -21.202 -2.668 12.929 1.00 97.69 82 LEU A C 1
ATOM 666 O O . LEU A 1 82 ? -22.128 -3.441 12.699 1.00 97.69 82 LEU A O 1
ATOM 670 N N . ARG A 1 83 ? -20.643 -1.909 11.985 1.00 96.81 83 ARG A N 1
ATOM 671 C CA . ARG A 1 83 ? -21.071 -1.956 10.586 1.00 96.81 83 ARG A CA 1
ATOM 672 C C . ARG A 1 83 ? -19.977 -1.403 9.667 1.00 96.81 83 ARG A C 1
ATOM 674 O O . ARG A 1 83 ? -19.228 -0.530 10.106 1.00 96.81 83 ARG A O 1
ATOM 681 N N . PRO A 1 84 ? -19.960 -1.794 8.381 1.00 97.75 84 PRO A N 1
ATOM 682 C CA . PRO A 1 84 ? -19.069 -1.215 7.389 1.00 97.75 84 PRO A CA 1
ATOM 683 C C . PRO A 1 84 ? -18.995 0.311 7.360 1.00 97.75 84 PRO A C 1
ATOM 685 O O . PRO A 1 84 ? -20.030 0.993 7.408 1.00 97.75 84 PRO A O 1
ATOM 688 N N . GLY A 1 85 ? -17.771 0.819 7.234 1.00 97.56 85 GLY A N 1
ATOM 689 C CA . GLY A 1 85 ? -17.442 2.239 7.162 1.00 97.56 85 GLY A CA 1
ATOM 690 C C . GLY A 1 85 ? -16.088 2.543 7.798 1.00 97.56 85 GLY A C 1
ATOM 691 O O . GLY A 1 85 ? -15.269 1.650 7.993 1.00 97.56 85 GLY A O 1
ATOM 692 N N . GLN A 1 86 ? -15.859 3.808 8.146 1.00 96.12 86 GLN A N 1
ATOM 693 C CA . GLN A 1 86 ? -14.658 4.232 8.866 1.00 96.12 86 GLN A CA 1
ATOM 694 C C . GLN A 1 86 ? -14.994 5.150 10.044 1.00 96.12 86 GLN A C 1
ATOM 696 O O . GLN A 1 86 ? -15.991 5.876 10.012 1.00 96.12 86 GLN A O 1
ATOM 701 N N . THR A 1 87 ? -14.160 5.123 11.081 1.00 96.00 87 THR A N 1
ATOM 702 C CA . THR A 1 87 ? -14.223 6.057 12.212 1.00 96.00 87 THR A CA 1
ATOM 703 C C . THR A 1 87 ? -12.834 6.322 12.776 1.00 96.00 87 THR A C 1
ATOM 705 O O . THR A 1 87 ? -12.003 5.420 12.852 1.00 96.00 87 THR A O 1
ATOM 708 N N . THR A 1 88 ? -12.600 7.543 13.246 1.00 92.88 88 THR A N 1
ATOM 709 C CA . THR A 1 88 ? -11.442 7.852 14.089 1.00 92.88 88 THR A CA 1
ATOM 710 C C . THR A 1 88 ? -11.818 7.662 15.552 1.00 92.88 88 THR A C 1
ATOM 712 O O . THR A 1 88 ? -12.904 8.067 15.982 1.00 92.88 88 THR A O 1
ATOM 715 N N . ILE A 1 89 ? -10.921 7.062 16.324 1.00 91.81 89 ILE A N 1
ATOM 716 C CA . ILE A 1 89 ? -11.051 6.898 17.767 1.00 91.81 89 ILE A CA 1
ATOM 717 C C . ILE A 1 89 ? -10.172 7.934 18.466 1.00 91.81 89 ILE A C 1
ATOM 719 O O . ILE A 1 89 ? -8.994 8.098 18.152 1.00 91.81 89 ILE A O 1
ATOM 723 N N . LYS A 1 90 ? -10.746 8.631 19.443 1.00 90.19 90 LYS A N 1
ATOM 724 C CA . LYS A 1 90 ? -10.074 9.634 20.272 1.00 90.19 90 LYS A CA 1
ATOM 725 C C . LYS A 1 90 ? -10.207 9.274 21.745 1.00 90.19 90 LYS A C 1
ATOM 727 O O . LYS A 1 90 ? -11.247 8.778 22.173 1.00 90.19 90 LYS A O 1
ATOM 732 N N . ALA A 1 91 ? -9.178 9.575 22.525 1.00 88.69 91 ALA A N 1
ATOM 733 C CA . ALA A 1 91 ? -9.180 9.494 23.978 1.00 88.69 91 ALA A CA 1
ATOM 734 C C . ALA A 1 91 ? -9.092 10.900 24.580 1.00 88.69 91 ALA A C 1
ATOM 736 O O . ALA A 1 91 ? -8.188 11.666 24.260 1.00 88.69 91 ALA A O 1
ATOM 737 N N . ILE A 1 92 ? -10.016 11.232 25.477 1.00 89.88 92 ILE A N 1
ATOM 738 C CA . ILE A 1 92 ? -9.926 12.384 26.372 1.00 89.88 92 ILE A CA 1
ATOM 739 C C . ILE A 1 92 ? -9.361 11.891 27.697 1.00 89.88 92 ILE A C 1
ATOM 741 O O . ILE A 1 92 ? -10.006 11.129 28.422 1.00 89.88 92 ILE A O 1
ATOM 745 N N . ILE A 1 93 ? -8.162 12.357 28.015 1.00 88.50 93 ILE A N 1
ATOM 746 C CA . ILE A 1 93 ? -7.409 11.979 29.203 1.00 88.50 93 ILE A CA 1
ATOM 747 C C . ILE A 1 93 ? -7.577 13.082 30.244 1.00 88.50 93 ILE A C 1
ATOM 749 O O . ILE A 1 93 ? -7.202 14.230 30.008 1.00 88.50 93 ILE A O 1
ATOM 753 N N . TYR A 1 94 ? -8.146 12.737 31.395 1.00 88.44 94 TYR A N 1
ATOM 754 C CA . TYR A 1 94 ? -8.321 13.635 32.532 1.00 88.44 94 TYR A CA 1
ATOM 755 C C . TYR A 1 94 ? -7.191 13.418 33.535 1.00 88.44 94 TYR A C 1
ATOM 757 O O . TYR A 1 94 ? -7.013 12.309 34.040 1.00 88.44 94 TYR A O 1
ATOM 765 N N . PHE A 1 95 ? -6.471 14.486 33.861 1.00 88.06 95 PHE A N 1
ATOM 766 C CA . PHE A 1 95 ? -5.398 14.496 34.855 1.00 88.06 95 PHE A CA 1
ATOM 767 C C . PHE A 1 95 ? -5.887 15.114 36.173 1.00 88.06 95 PHE A C 1
ATOM 769 O O . PHE A 1 95 ? -6.902 15.811 36.205 1.00 88.06 95 PHE A O 1
ATOM 776 N N . ASP A 1 96 ? -5.164 14.884 37.271 1.00 82.81 96 ASP A N 1
ATOM 777 C CA . ASP A 1 96 ? -5.576 15.361 38.602 1.00 82.81 96 ASP A CA 1
ATOM 778 C C . ASP A 1 96 ? -5.572 16.890 38.749 1.00 82.81 96 ASP A C 1
ATOM 780 O O . ASP A 1 96 ? -6.404 17.447 39.468 1.00 82.81 96 ASP A O 1
ATOM 784 N N . LYS A 1 97 ? -4.614 17.574 38.113 1.00 84.94 97 LYS A N 1
ATOM 785 C CA . LYS A 1 97 ? -4.393 19.026 38.259 1.00 84.94 97 LYS A CA 1
ATOM 786 C C . LYS A 1 97 ? -4.141 19.748 36.934 1.00 84.94 97 LYS A C 1
ATOM 788 O O . LYS A 1 97 ? -3.745 20.909 36.945 1.00 84.94 97 LYS A O 1
ATOM 793 N N . GLU A 1 98 ? -4.366 19.076 35.809 1.00 84.44 98 GLU A N 1
ATOM 794 C CA . GLU A 1 98 ? -4.173 19.643 34.472 1.00 84.44 98 GLU A CA 1
ATOM 795 C C . GLU A 1 98 ? -5.477 19.604 33.677 1.00 84.44 98 GLU A C 1
ATOM 797 O O . GLU A 1 98 ? -6.394 18.835 33.981 1.00 84.44 98 GLU A O 1
ATOM 802 N N . LEU A 1 99 ? -5.558 20.449 32.646 1.00 86.38 99 LEU A N 1
ATOM 803 C CA . LEU A 1 99 ? -6.665 20.407 31.699 1.00 86.38 99 LEU A CA 1
ATOM 804 C C . LEU A 1 99 ? -6.682 19.058 30.960 1.00 86.38 99 LEU A C 1
ATOM 806 O O . LEU A 1 99 ? -5.614 18.502 30.686 1.00 86.38 99 LEU A O 1
ATOM 810 N N . PRO A 1 100 ? -7.871 18.529 30.611 1.00 87.12 100 PRO A N 1
ATOM 811 C CA . PRO A 1 100 ? -7.953 17.296 29.847 1.00 87.12 100 PRO A CA 1
ATOM 812 C C . PRO A 1 100 ? -7.255 17.437 28.494 1.00 87.12 100 PRO A C 1
ATOM 814 O O . PRO A 1 100 ? -7.425 18.450 27.813 1.00 87.12 100 PRO A O 1
ATOM 817 N N . LYS A 1 101 ? -6.511 16.408 28.087 1.00 86.69 101 LYS A N 1
ATOM 818 C CA . LYS A 1 101 ? -5.863 16.351 26.770 1.00 86.69 101 LYS A CA 1
ATOM 819 C C . LYS A 1 101 ? -6.616 15.377 25.877 1.00 86.69 101 LYS A C 1
ATOM 821 O O . LYS A 1 101 ? -7.002 14.301 26.329 1.00 86.69 101 LYS A O 1
ATOM 826 N N . THR A 1 102 ? -6.838 15.764 24.624 1.00 84.62 102 THR A N 1
ATOM 827 C CA . THR A 1 102 ? -7.426 14.875 23.615 1.00 84.62 102 THR A CA 1
ATOM 828 C C . THR A 1 102 ? -6.307 14.303 22.769 1.00 84.62 102 THR A C 1
ATOM 830 O O . THR A 1 102 ? -5.493 15.058 22.249 1.00 84.62 102 THR A O 1
ATOM 833 N N . VAL A 1 103 ? -6.288 12.985 22.625 1.00 83.38 103 VAL A N 1
ATOM 834 C CA . VAL A 1 103 ? -5.325 12.264 21.798 1.00 83.38 103 VAL A CA 1
ATOM 835 C C . VAL A 1 103 ? -6.083 11.432 20.779 1.00 83.38 103 VAL A C 1
ATOM 837 O O . VAL A 1 103 ? -7.112 10.833 21.099 1.00 83.38 103 VAL A O 1
ATOM 840 N N . VAL A 1 104 ? -5.601 11.412 19.542 1.00 84.25 104 VAL A N 1
ATOM 841 C CA . VAL A 1 104 ? -6.153 10.544 18.504 1.00 84.25 104 VAL A CA 1
ATOM 842 C C . VAL A 1 104 ? -5.488 9.178 18.631 1.00 84.25 104 VAL A C 1
ATOM 844 O O . VAL A 1 104 ? -4.275 9.081 18.500 1.00 84.25 104 VAL A O 1
ATOM 847 N N . LEU A 1 105 ? -6.275 8.139 18.915 1.00 83.38 105 LEU A N 1
ATOM 848 C CA . LEU A 1 105 ? -5.776 6.765 19.043 1.00 83.38 105 LEU A CA 1
ATOM 849 C C . LEU A 1 105 ? -5.629 6.065 17.694 1.00 83.38 105 LEU A C 1
ATOM 851 O O . LEU A 1 105 ? -4.968 5.042 17.594 1.00 83.38 105 LEU A O 1
ATOM 855 N N . GLY A 1 106 ? -6.286 6.575 16.655 1.00 86.25 106 GLY A N 1
ATOM 856 C CA . GLY A 1 106 ? -6.156 6.003 15.327 1.00 86.25 106 GLY A CA 1
ATOM 857 C C . GLY A 1 106 ? -7.453 5.934 14.547 1.00 86.25 106 GLY A C 1
ATOM 858 O O . GLY A 1 106 ? -8.499 6.428 14.983 1.00 86.25 106 GLY A O 1
ATOM 859 N N . LYS A 1 107 ? -7.371 5.311 13.375 1.00 91.44 107 LYS A N 1
ATOM 860 C CA . LYS A 1 107 ? -8.476 5.152 12.432 1.00 91.44 107 LYS A CA 1
ATOM 861 C C . LYS A 1 107 ? -8.828 3.676 12.280 1.00 91.44 107 LYS A C 1
ATOM 863 O O . LYS A 1 107 ? -7.962 2.835 12.063 1.00 91.44 107 LYS A O 1
ATOM 868 N N . ILE A 1 108 ? -10.118 3.378 12.348 1.00 95.44 108 ILE A N 1
ATOM 869 C CA . ILE A 1 108 ? -10.662 2.036 12.168 1.00 95.44 108 ILE A CA 1
ATOM 870 C C . ILE A 1 108 ? -11.489 2.006 10.888 1.00 95.44 108 ILE A C 1
ATOM 872 O O . ILE A 1 108 ? -12.461 2.753 10.757 1.00 95.44 108 ILE A O 1
ATOM 876 N N . TYR A 1 109 ? -11.121 1.115 9.976 1.00 97.81 109 TYR A N 1
ATOM 877 C CA . TYR A 1 109 ? -11.947 0.672 8.862 1.00 97.81 109 TYR A CA 1
ATOM 878 C C . TYR A 1 109 ? -12.685 -0.599 9.276 1.00 97.81 109 TYR A C 1
ATOM 880 O O . TYR A 1 109 ? -12.084 -1.534 9.802 1.00 97.81 109 TYR A O 1
ATOM 888 N N . VAL A 1 110 ? -13.993 -0.638 9.049 1.00 98.31 110 VAL A N 1
ATOM 889 C CA . VAL A 1 110 ? -14.819 -1.821 9.291 1.00 98.31 110 VAL A CA 1
ATOM 890 C C . VAL A 1 110 ? -15.313 -2.348 7.955 1.00 98.31 110 VAL A C 1
ATOM 892 O O . VAL A 1 110 ? -15.850 -1.580 7.155 1.00 98.31 110 VAL A O 1
ATOM 895 N N . TYR A 1 111 ? -15.152 -3.646 7.716 1.00 97.38 111 TYR A N 1
ATOM 896 C CA . TYR A 1 111 ? -15.609 -4.316 6.497 1.00 97.38 111 TYR A CA 1
ATOM 897 C C . TYR A 1 111 ? -16.479 -5.540 6.814 1.00 97.38 111 TYR A C 1
ATOM 899 O O . TYR A 1 111 ? -16.418 -6.106 7.904 1.00 97.38 111 TYR A O 1
ATOM 907 N N . ASP A 1 112 ? -17.336 -5.926 5.870 1.00 96.75 112 ASP A N 1
ATOM 908 C CA . ASP A 1 112 ? -18.127 -7.160 5.923 1.00 96.75 112 ASP A CA 1
ATOM 909 C C . ASP A 1 112 ? -18.662 -7.466 4.522 1.00 96.75 112 ASP A C 1
ATOM 911 O O . ASP A 1 112 ? -19.574 -6.796 4.046 1.00 96.75 112 ASP A O 1
ATOM 915 N N . ILE A 1 113 ? -18.104 -8.482 3.862 1.00 94.00 113 ILE A N 1
ATOM 916 C CA . ILE A 1 113 ? -18.524 -8.888 2.512 1.00 94.00 113 ILE A CA 1
ATOM 917 C C . ILE A 1 113 ? -19.979 -9.386 2.459 1.00 94.00 113 ILE A C 1
ATOM 919 O O . ILE A 1 113 ? -20.578 -9.408 1.386 1.00 94.00 113 ILE A O 1
ATOM 923 N N . ASN A 1 114 ? -20.563 -9.778 3.595 1.00 95.25 114 ASN A N 1
ATOM 924 C CA . ASN A 1 114 ? -21.954 -10.225 3.664 1.00 95.25 114 ASN A CA 1
ATOM 925 C C . ASN A 1 114 ? -22.936 -9.064 3.884 1.00 95.25 114 ASN A C 1
ATOM 927 O O . ASN A 1 114 ? -24.148 -9.265 3.785 1.00 95.25 114 ASN A O 1
ATOM 931 N N . ASP A 1 115 ? -22.444 -7.859 4.185 1.00 96.62 115 ASP A N 1
ATOM 932 C CA . ASP A 1 115 ? -23.289 -6.676 4.296 1.00 96.62 115 ASP A CA 1
ATOM 933 C C . ASP A 1 115 ? -23.784 -6.263 2.897 1.00 96.62 115 ASP A C 1
ATOM 935 O O . ASP A 1 115 ? -22.980 -6.134 1.972 1.00 96.62 115 ASP A O 1
ATOM 939 N N . PRO A 1 116 ? -25.090 -5.996 2.712 1.00 95.94 116 PRO A N 1
ATOM 940 C CA . PRO A 1 116 ? -25.658 -5.662 1.403 1.00 95.94 116 PRO A CA 1
ATOM 941 C C . PRO A 1 116 ? -25.105 -4.367 0.785 1.00 95.94 116 PRO A C 1
ATOM 943 O O . PRO A 1 116 ? -25.368 -4.094 -0.385 1.00 95.94 116 PRO A O 1
ATOM 946 N N . ARG A 1 117 ? -24.368 -3.548 1.545 1.00 95.56 117 ARG A N 1
ATOM 947 C CA . ARG A 1 117 ? -23.675 -2.359 1.030 1.00 95.56 117 ARG A CA 1
ATOM 948 C C . ARG A 1 117 ? -22.393 -2.692 0.269 1.00 95.56 117 ARG A C 1
ATOM 950 O O . ARG A 1 117 ? -21.914 -1.818 -0.448 1.00 95.56 117 ARG A O 1
ATOM 957 N N . PHE A 1 118 ? -21.837 -3.896 0.423 1.00 97.81 118 PHE A N 1
ATOM 958 C CA . PHE A 1 118 ? -20.691 -4.348 -0.362 1.00 97.81 118 PHE A CA 1
ATOM 959 C C . PHE A 1 118 ? -21.145 -4.811 -1.746 1.00 97.81 118 PHE A C 1
ATOM 961 O O . PHE A 1 118 ? -21.852 -5.808 -1.895 1.00 97.81 118 PHE A O 1
ATOM 968 N N . ILE A 1 119 ? -20.720 -4.080 -2.772 1.00 98.50 119 ILE A N 1
ATOM 969 C CA . ILE A 1 119 ? -21.098 -4.331 -4.159 1.00 98.50 119 ILE A CA 1
ATOM 970 C C . ILE A 1 119 ? -19.993 -5.145 -4.857 1.00 98.50 119 ILE A C 1
ATOM 972 O O . ILE A 1 119 ? -18.838 -4.709 -4.864 1.00 98.50 119 ILE A O 1
ATOM 976 N N . PRO A 1 120 ? -20.310 -6.312 -5.451 1.00 98.44 120 PRO A N 1
ATOM 977 C CA . PRO A 1 120 ? -19.338 -7.085 -6.218 1.00 98.44 120 PRO A CA 1
ATOM 978 C C . PRO A 1 120 ? -18.944 -6.356 -7.505 1.00 98.44 120 PRO A C 1
ATOM 980 O O . PRO A 1 120 ? -19.806 -5.828 -8.206 1.00 98.44 120 PRO A O 1
ATOM 983 N N . ILE A 1 121 ? -17.659 -6.407 -7.842 1.00 98.56 121 ILE A N 1
ATOM 984 C CA . ILE A 1 121 ? -17.099 -5.986 -9.127 1.00 98.56 121 ILE A CA 1
ATOM 985 C C . ILE A 1 121 ? -16.708 -7.243 -9.906 1.00 98.56 121 ILE A C 1
ATOM 987 O O . ILE A 1 121 ? -15.874 -8.025 -9.445 1.00 98.56 121 ILE A O 1
ATOM 991 N N . LYS A 1 122 ? -17.302 -7.443 -11.086 1.00 97.69 122 LYS A N 1
ATOM 992 C CA . LYS A 1 122 ? -17.183 -8.693 -11.862 1.00 97.69 122 LYS A CA 1
ATOM 993 C C . LYS A 1 122 ? -16.453 -8.555 -13.191 1.00 97.69 122 LYS A C 1
ATOM 995 O O . LYS A 1 122 ? -16.128 -9.566 -13.811 1.00 97.69 122 LYS A O 1
ATOM 1000 N N . ASN A 1 123 ? -16.281 -7.332 -13.681 1.00 96.19 123 ASN A N 1
ATOM 1001 C CA . ASN A 1 123 ? -15.699 -7.054 -14.991 1.00 96.19 123 ASN A CA 1
ATOM 1002 C C . ASN A 1 123 ? -15.117 -5.634 -15.059 1.00 96.19 123 ASN A C 1
ATOM 1004 O O . ASN A 1 123 ? -15.316 -4.809 -14.165 1.00 96.19 123 ASN A O 1
ATOM 1008 N N . GLN A 1 124 ? -14.422 -5.350 -16.158 1.00 94.62 124 GLN A N 1
ATOM 1009 C CA . GLN A 1 124 ? -13.735 -4.088 -16.426 1.00 94.62 124 GLN A CA 1
ATOM 1010 C C . GLN A 1 124 ? -14.660 -2.861 -16.420 1.00 94.62 124 GLN A C 1
ATOM 1012 O O . GLN A 1 124 ? -14.280 -1.797 -15.931 1.00 94.62 124 GLN A O 1
ATOM 1017 N N . VAL A 1 125 ? -15.895 -3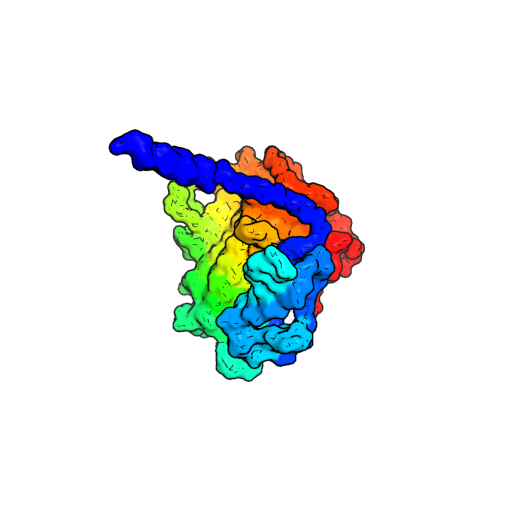.001 -16.917 1.00 93.81 125 VAL A N 1
ATOM 1018 C CA . VAL A 1 125 ? -16.856 -1.891 -16.976 1.00 93.81 125 VAL A CA 1
ATOM 1019 C C . VAL A 1 125 ? -17.359 -1.563 -15.576 1.00 93.81 125 VAL A C 1
ATOM 1021 O O . VAL A 1 125 ? -17.415 -0.394 -15.200 1.00 93.81 125 VAL A O 1
ATOM 1024 N N . GLU A 1 126 ? -17.696 -2.577 -14.783 1.00 96.69 126 GLU A N 1
ATOM 1025 C CA . GLU A 1 126 ? -18.099 -2.403 -13.386 1.00 96.69 126 GLU A CA 1
ATOM 1026 C C . GLU A 1 126 ? -16.984 -1.766 -12.554 1.00 96.69 126 GLU A C 1
ATOM 1028 O O . GLU A 1 126 ? -17.261 -0.820 -11.818 1.00 96.69 126 GLU A O 1
ATOM 1033 N N . LEU A 1 127 ? -15.732 -2.209 -12.725 1.00 96.38 127 LEU A N 1
ATOM 1034 C CA . LEU A 1 127 ? -14.572 -1.640 -12.032 1.00 96.38 127 LEU A CA 1
ATOM 1035 C C . LEU A 1 127 ? -14.485 -0.125 -12.246 1.00 96.38 127 LEU A C 1
ATOM 1037 O O . LEU A 1 127 ? -14.385 0.634 -11.283 1.00 96.38 127 LEU A O 1
ATOM 1041 N N . GLN A 1 128 ? -14.589 0.318 -13.501 1.00 93.94 128 GLN A N 1
ATOM 1042 C CA . GLN A 1 128 ? -14.540 1.739 -13.832 1.00 93.94 128 GLN A CA 1
ATOM 1043 C C . GLN A 1 128 ? -15.784 2.483 -13.331 1.00 93.94 128 GLN A C 1
ATOM 1045 O O . GLN A 1 128 ? -15.686 3.513 -12.662 1.00 93.94 128 GLN A O 1
ATOM 1050 N N . THR A 1 129 ? -16.972 2.003 -13.692 1.00 95.75 129 THR A N 1
ATOM 1051 C CA . THR A 1 129 ? -18.217 2.769 -13.547 1.00 95.75 129 THR A CA 1
ATOM 1052 C C . THR A 1 129 ? -18.757 2.785 -12.124 1.00 95.75 129 THR A C 1
ATOM 1054 O O . THR A 1 129 ? -19.194 3.846 -11.675 1.00 95.75 129 THR A O 1
ATOM 1057 N N . LEU A 1 130 ? -18.700 1.671 -11.386 1.00 97.88 130 LEU A N 1
ATOM 1058 C CA . LEU A 1 130 ? -19.210 1.614 -10.014 1.00 97.88 130 LEU A CA 1
ATOM 1059 C C . LEU A 1 130 ? -18.400 2.551 -9.124 1.00 97.88 130 LEU A C 1
ATOM 1061 O O . LEU A 1 130 ? -18.971 3.441 -8.492 1.00 97.88 130 LEU A O 1
ATOM 1065 N N . ILE A 1 131 ? -17.073 2.433 -9.177 1.00 97.75 131 ILE A N 1
ATOM 1066 C CA . ILE A 1 131 ? -16.181 3.260 -8.368 1.00 97.75 131 ILE A CA 1
ATOM 1067 C C . ILE A 1 131 ? -16.285 4.735 -8.768 1.00 97.75 131 ILE A C 1
ATOM 1069 O O . ILE A 1 131 ? -16.409 5.592 -7.896 1.00 97.75 131 ILE A O 1
ATOM 1073 N N . THR A 1 132 ? -16.318 5.047 -10.067 1.00 97.19 132 THR A N 1
ATOM 1074 C CA . THR A 1 132 ? -16.458 6.443 -10.519 1.00 97.19 132 THR A CA 1
ATOM 1075 C C . THR A 1 132 ? -17.809 7.048 -10.117 1.00 97.19 132 THR A C 1
ATOM 1077 O O . THR A 1 132 ? -17.874 8.223 -9.760 1.00 97.19 132 THR A O 1
ATOM 1080 N N . SER A 1 133 ? -18.897 6.271 -10.155 1.00 97.75 133 SER A N 1
ATOM 1081 C CA . SER A 1 133 ? -20.242 6.758 -9.807 1.00 97.75 133 SER A CA 1
ATOM 1082 C C . SER A 1 133 ? -20.452 6.944 -8.302 1.00 97.75 133 SER A C 1
ATOM 1084 O O . SER A 1 133 ? -21.195 7.836 -7.891 1.00 97.75 133 SER A O 1
ATOM 1086 N N . ASN A 1 134 ? -19.790 6.130 -7.479 1.00 98.38 134 ASN A N 1
ATOM 1087 C CA . ASN A 1 134 ? -19.851 6.210 -6.027 1.00 98.38 134 ASN A CA 1
ATOM 1088 C C . ASN A 1 134 ? -18.464 5.925 -5.413 1.00 98.38 134 ASN A C 1
ATOM 1090 O O . ASN A 1 134 ? -18.204 4.811 -4.940 1.00 98.38 134 ASN A O 1
ATOM 1094 N N . PRO A 1 135 ? -17.574 6.933 -5.366 1.00 98.31 135 PRO A N 1
ATOM 1095 C CA . PRO A 1 135 ? -16.198 6.766 -4.893 1.00 98.31 135 PRO A CA 1
ATOM 1096 C C . PRO A 1 135 ? -16.087 6.517 -3.383 1.00 98.31 135 PRO A C 1
ATOM 1098 O O . PRO A 1 135 ? -15.016 6.160 -2.910 1.00 98.31 135 PRO A O 1
ATOM 1101 N N . GLN A 1 136 ? -17.174 6.688 -2.624 1.00 98.06 136 GLN A N 1
ATOM 1102 C CA . GLN A 1 136 ? -17.255 6.383 -1.188 1.00 98.06 136 GLN A CA 1
ATOM 1103 C C . GLN A 1 136 ? -17.870 4.999 -0.911 1.00 98.06 136 GLN A C 1
ATOM 1105 O O . GLN A 1 136 ? -18.082 4.638 0.246 1.00 98.06 136 GLN A O 1
ATOM 1110 N N . GLY A 1 137 ? -18.200 4.240 -1.962 1.00 98.25 137 GLY A N 1
ATOM 1111 C CA . GLY A 1 137 ? -18.847 2.935 -1.852 1.00 98.25 137 GLY A CA 1
ATOM 1112 C C . GLY A 1 137 ? -17.959 1.845 -1.251 1.00 98.25 137 GLY A C 1
ATOM 1113 O O . GLY A 1 137 ? -16.753 2.017 -1.062 1.00 98.25 137 GLY A O 1
ATOM 1114 N N . PHE A 1 138 ? -18.583 0.705 -0.956 1.00 98.69 138 PHE A N 1
ATOM 1115 C CA . PHE A 1 138 ? -17.907 -0.492 -0.464 1.00 98.69 138 PHE A CA 1
ATOM 1116 C C . PHE A 1 138 ? -17.967 -1.565 -1.543 1.00 98.69 138 PHE A C 1
ATOM 1118 O O . PHE A 1 138 ? -19.045 -1.893 -2.037 1.00 98.69 138 PHE A O 1
ATOM 1125 N N . TYR A 1 139 ? -16.813 -2.094 -1.920 1.00 98.75 139 TYR A N 1
ATOM 1126 C CA . TYR A 1 139 ? -16.661 -2.953 -3.081 1.00 98.75 139 TYR A CA 1
ATOM 1127 C C . TYR A 1 139 ? -15.793 -4.161 -2.763 1.00 98.75 139 TYR A C 1
ATOM 1129 O O . TYR A 1 139 ? -14.909 -4.103 -1.904 1.00 98.75 139 TYR A O 1
ATOM 1137 N N . TYR A 1 140 ? -16.016 -5.245 -3.498 1.00 98.69 140 TYR A N 1
ATOM 1138 C CA . TYR A 1 140 ? -15.079 -6.357 -3.535 1.00 98.69 140 TYR A CA 1
ATOM 1139 C C . TYR A 1 140 ? -14.946 -6.938 -4.936 1.00 98.69 140 TYR A C 1
ATOM 1141 O O . TYR A 1 140 ? -15.898 -6.905 -5.715 1.00 98.69 140 TYR A O 1
ATOM 1149 N N . LEU A 1 141 ? -13.775 -7.485 -5.257 1.00 98.56 141 LEU A N 1
ATOM 1150 C CA . LEU A 1 141 ? -13.617 -8.248 -6.494 1.00 98.56 141 LEU A CA 1
ATOM 1151 C C . LEU A 1 141 ? -14.330 -9.598 -6.362 1.00 98.56 141 LEU A C 1
ATOM 1153 O O . LEU A 1 141 ? -14.117 -10.324 -5.390 1.00 98.56 141 LEU A O 1
ATOM 1157 N N . ASP A 1 142 ? -15.172 -9.923 -7.340 1.00 98.12 142 ASP A N 1
ATOM 1158 C CA . ASP A 1 142 ? -15.937 -11.180 -7.411 1.00 98.12 142 ASP A CA 1
ATOM 1159 C C . ASP A 1 142 ? -15.592 -12.006 -8.661 1.00 98.12 142 ASP A C 1
ATOM 1161 O O . ASP A 1 142 ? -16.210 -13.034 -8.937 1.00 98.12 142 ASP A O 1
ATOM 1165 N N . ASN A 1 143 ? -14.623 -11.533 -9.443 1.00 98.50 143 ASN A N 1
ATOM 1166 C CA . ASN A 1 143 ? -14.056 -12.243 -10.572 1.00 98.50 143 ASN A CA 1
ATOM 1167 C C . ASN A 1 143 ? -12.680 -11.668 -10.918 1.00 98.50 143 ASN A C 1
ATOM 1169 O O . ASN A 1 143 ? -12.373 -10.523 -10.574 1.00 98.50 143 ASN A O 1
ATOM 1173 N N . ASP A 1 144 ? -11.894 -12.439 -11.660 1.00 98.62 144 ASP A N 1
ATOM 1174 C CA . ASP A 1 144 ? -10.729 -11.898 -12.349 1.00 98.62 144 ASP A CA 1
ATOM 1175 C C . ASP A 1 144 ? -11.167 -10.884 -13.412 1.00 98.62 144 ASP A C 1
ATOM 1177 O O . ASP A 1 144 ? -12.203 -11.048 -14.064 1.00 98.62 144 ASP A O 1
ATOM 1181 N N . ILE A 1 145 ? -10.354 -9.852 -13.617 1.00 97.69 145 ILE A N 1
ATOM 1182 C CA . ILE A 1 145 ? -10.623 -8.766 -14.559 1.00 97.69 145 ILE A CA 1
ATOM 1183 C C . ILE A 1 145 ? -9.452 -8.667 -15.529 1.00 97.69 145 ILE A C 1
ATOM 1185 O O . ILE A 1 145 ? -8.335 -8.341 -15.139 1.00 97.69 145 ILE A O 1
ATOM 1189 N N . ASP A 1 146 ? -9.706 -8.934 -16.806 1.00 96.50 146 ASP A N 1
ATOM 1190 C CA . ASP A 1 146 ? -8.726 -8.721 -17.870 1.00 96.50 146 ASP A CA 1
ATOM 1191 C C . ASP A 1 146 ? -9.025 -7.412 -18.606 1.00 96.50 146 ASP A C 1
ATOM 1193 O O . ASP A 1 146 ? -10.134 -7.206 -19.105 1.00 96.50 146 ASP A O 1
ATOM 1197 N N . LEU A 1 147 ? -8.040 -6.517 -18.648 1.00 95.19 147 LEU A N 1
ATOM 1198 C CA . LEU A 1 147 ? -8.159 -5.187 -19.240 1.00 95.19 147 LEU A CA 1
ATOM 1199 C C . LEU A 1 147 ? -7.643 -5.119 -20.683 1.00 95.19 147 LEU A C 1
ATOM 1201 O O . LEU A 1 147 ? -7.697 -4.051 -21.291 1.00 95.19 147 LEU A O 1
ATOM 1205 N N . ILE A 1 148 ? -7.201 -6.238 -21.270 1.00 89.62 148 ILE A N 1
ATOM 1206 C CA . ILE A 1 148 ? -6.630 -6.263 -22.627 1.00 89.62 148 ILE A CA 1
ATOM 1207 C C . ILE A 1 148 ? -7.607 -5.767 -23.707 1.00 89.62 148 ILE A C 1
ATOM 1209 O O . ILE A 1 148 ? -7.207 -5.063 -24.631 1.00 89.62 148 ILE A O 1
ATOM 1213 N N . GLU A 1 149 ? -8.901 -6.078 -23.576 1.00 80.19 149 GLU A N 1
ATOM 1214 C CA . GLU A 1 149 ? -9.961 -5.617 -24.490 1.00 80.19 149 GLU A CA 1
ATOM 1215 C C . GLU A 1 149 ? -10.565 -4.266 -24.071 1.00 80.19 149 GLU A C 1
ATOM 1217 O O . GLU A 1 149 ? -11.530 -3.787 -24.671 1.00 80.19 149 GLU A O 1
ATOM 1222 N N . PHE A 1 150 ? -9.989 -3.622 -23.052 1.00 80.69 150 PHE A N 1
ATOM 1223 C CA . PHE A 1 150 ? -10.416 -2.327 -22.531 1.00 80.69 150 PHE A CA 1
ATOM 1224 C C . PHE A 1 150 ? -9.303 -1.266 -22.659 1.00 80.69 150 PHE A C 1
ATOM 1226 O O . PHE A 1 150 ? -8.931 -0.637 -21.669 1.00 80.69 150 PHE A O 1
ATOM 1233 N N . PRO A 1 151 ? -8.776 -1.010 -23.878 1.00 65.69 151 PRO A N 1
ATOM 1234 C CA . PRO A 1 151 ? -7.616 -0.134 -24.095 1.00 65.69 151 PRO A CA 1
ATOM 1235 C C . PRO A 1 151 ? -7.900 1.351 -23.817 1.00 65.69 151 PRO A C 1
ATOM 1237 O O . PRO A 1 151 ? -6.986 2.167 -23.826 1.00 65.69 151 PRO A O 1
ATOM 1240 N N . TRP A 1 152 ? -9.166 1.707 -23.590 1.00 64.44 152 TRP A N 1
ATOM 1241 C CA . TRP A 1 152 ? -9.624 3.057 -23.257 1.00 64.44 152 TRP A CA 1
ATOM 1242 C C . TRP A 1 152 ? -9.716 3.281 -21.743 1.00 64.44 152 TRP A C 1
ATOM 1244 O O . TRP A 1 152 ? -10.488 4.131 -21.297 1.00 64.44 152 TRP A O 1
ATOM 1254 N N . MET A 1 153 ? -9.016 2.468 -20.944 1.00 78.69 153 MET A N 1
ATOM 1255 C CA . MET A 1 153 ? -9.021 2.635 -19.500 1.00 78.69 153 MET A CA 1
ATOM 1256 C C . MET A 1 153 ? -8.351 3.955 -19.129 1.00 78.69 153 MET A C 1
ATOM 1258 O O . MET A 1 153 ? -7.149 4.139 -19.294 1.00 78.69 153 MET A O 1
ATOM 1262 N N . GLU A 1 154 ? -9.154 4.866 -18.599 1.00 90.12 154 GLU A N 1
ATOM 1263 C CA . GLU A 1 154 ? -8.663 6.059 -17.929 1.00 90.12 154 GLU A CA 1
ATOM 1264 C C . GLU A 1 154 ? -8.434 5.744 -16.447 1.00 90.12 154 GLU A C 1
ATOM 1266 O O . GLU A 1 154 ? -9.179 4.935 -15.880 1.00 90.12 154 GLU A O 1
ATOM 1271 N N . PRO A 1 155 ? -7.472 6.405 -15.779 1.00 94.62 155 PRO A N 1
ATOM 1272 C CA . PRO A 1 155 ? -7.338 6.309 -14.332 1.00 94.62 155 PRO A CA 1
ATOM 1273 C C . PRO A 1 155 ? -8.679 6.545 -13.637 1.00 94.62 155 PRO A C 1
ATOM 1275 O O . PRO A 1 155 ? -9.378 7.519 -13.940 1.00 94.62 155 PRO A O 1
ATOM 1278 N N . ILE A 1 156 ? -9.021 5.710 -12.655 1.00 96.31 156 ILE A N 1
ATOM 1279 C CA . ILE A 1 156 ? -10.161 5.973 -11.776 1.00 96.31 156 ILE A CA 1
ATOM 1280 C C . ILE A 1 156 ? -9.870 7.296 -11.051 1.00 96.31 156 ILE A C 1
ATOM 1282 O O . ILE A 1 156 ? -8.882 7.372 -10.312 1.00 96.31 156 ILE A O 1
ATOM 1286 N N . PRO A 1 157 ? -10.668 8.364 -11.257 1.00 96.88 157 PRO A N 1
ATOM 1287 C CA . PRO A 1 157 ? -10.224 9.710 -10.899 1.00 96.88 157 PRO A CA 1
ATOM 1288 C C . PRO A 1 157 ? -9.996 9.927 -9.403 1.00 96.88 157 PRO A C 1
ATOM 1290 O O . PRO A 1 157 ? -9.116 10.704 -9.035 1.00 96.88 157 PRO A O 1
ATOM 1293 N N . TYR A 1 158 ? -10.811 9.289 -8.563 1.00 98.38 158 TYR A N 1
ATOM 1294 C CA . TYR A 1 158 ? -10.795 9.463 -7.117 1.00 98.38 158 TYR A CA 1
ATOM 1295 C C . TYR A 1 158 ? -11.487 8.289 -6.415 1.00 98.38 158 TYR A C 1
ATOM 1297 O O . TYR A 1 158 ? -12.522 7.817 -6.890 1.00 98.38 158 TYR A O 1
ATOM 1305 N N . PHE A 1 159 ? -10.968 7.863 -5.263 1.00 98.81 159 PHE A N 1
ATOM 1306 C CA . PHE A 1 159 ? -11.613 6.879 -4.390 1.00 98.81 159 PHE A CA 1
ATOM 1307 C C . PHE A 1 159 ? -11.391 7.195 -2.902 1.00 98.81 159 PHE A C 1
ATOM 1309 O O . PHE A 1 159 ? -10.290 7.545 -2.484 1.00 98.81 159 PHE A O 1
ATOM 1316 N N . SER A 1 160 ? -12.435 7.053 -2.088 1.00 98.31 160 SER A N 1
ATOM 1317 C CA . SER A 1 160 ? -12.406 7.272 -0.631 1.00 98.31 160 SER A CA 1
ATOM 1318 C C . SER A 1 160 ? -13.218 6.238 0.160 1.00 98.31 160 SER A C 1
ATOM 1320 O O . SER A 1 160 ? -13.512 6.429 1.341 1.00 98.31 160 SER A O 1
ATOM 1322 N N . GLY A 1 161 ? -13.601 5.145 -0.504 1.00 98.38 161 GLY A N 1
ATOM 1323 C CA . GLY A 1 161 ? -14.385 4.051 0.052 1.00 98.38 161 GLY A CA 1
ATOM 1324 C C . GLY A 1 161 ? -13.539 2.877 0.548 1.00 98.38 161 GLY A C 1
ATOM 1325 O O . GLY A 1 161 ? -12.379 3.030 0.937 1.00 98.38 161 GLY A O 1
ATOM 1326 N N . ILE A 1 162 ? -14.146 1.689 0.526 1.00 98.81 162 ILE A N 1
ATOM 1327 C CA . ILE A 1 162 ? -13.504 0.414 0.877 1.00 98.81 162 ILE A CA 1
ATOM 1328 C C . ILE A 1 162 ? -13.520 -0.499 -0.351 1.00 98.81 162 ILE A C 1
ATOM 1330 O O . ILE A 1 162 ? -14.591 -0.752 -0.895 1.00 98.81 162 ILE A O 1
ATOM 1334 N N . LEU A 1 163 ? -12.364 -0.995 -0.786 1.00 98.81 163 LEU A N 1
ATOM 1335 C CA . LEU A 1 163 ? -12.234 -1.967 -1.873 1.00 98.81 163 LEU A CA 1
ATOM 1336 C C . LEU A 1 163 ? -11.362 -3.133 -1.407 1.00 98.81 163 LEU A C 1
ATOM 1338 O O . LEU A 1 163 ? -10.180 -2.947 -1.139 1.00 98.81 163 LEU A O 1
ATOM 1342 N N . ILE A 1 164 ? -11.938 -4.330 -1.329 1.00 98.56 164 ILE A N 1
ATOM 1343 C CA . ILE A 1 164 ? -11.241 -5.523 -0.831 1.00 98.56 164 ILE A CA 1
ATOM 1344 C C . ILE A 1 164 ? -11.254 -6.667 -1.850 1.00 98.56 164 ILE A C 1
ATOM 1346 O O . ILE A 1 164 ? -12.129 -6.751 -2.708 1.00 98.56 164 ILE A O 1
ATOM 1350 N N . ASN A 1 165 ? -10.314 -7.598 -1.745 1.00 98.25 165 ASN A N 1
ATOM 1351 C CA . ASN A 1 165 ? -10.253 -8.776 -2.610 1.00 98.25 165 ASN A CA 1
ATOM 1352 C C . ASN A 1 165 ? -10.049 -10.066 -1.799 1.00 98.25 165 ASN A C 1
ATOM 1354 O O . ASN A 1 165 ? -8.999 -10.706 -1.869 1.00 98.25 165 ASN A O 1
ATOM 1358 N N . PRO A 1 166 ? -11.065 -10.492 -1.029 1.00 95.88 166 PRO A N 1
ATOM 1359 C CA . PRO A 1 166 ? -10.934 -11.637 -0.129 1.00 95.88 166 PRO A CA 1
ATOM 1360 C C . PRO A 1 166 ? -10.788 -12.971 -0.872 1.00 95.88 166 PRO A C 1
ATOM 1362 O O . PRO A 1 166 ? -10.359 -13.961 -0.287 1.00 95.88 166 PRO A O 1
ATOM 1365 N N . LYS A 1 167 ? -11.155 -13.013 -2.159 1.00 96.44 167 LYS A N 1
ATOM 1366 C CA . LYS A 1 167 ? -11.103 -14.210 -3.009 1.00 96.44 167 LYS A CA 1
ATOM 1367 C C . LYS A 1 167 ? -9.835 -14.292 -3.868 1.00 96.44 167 LYS A C 1
ATOM 1369 O O . LYS A 1 167 ? -9.715 -15.228 -4.652 1.00 96.44 167 LYS A O 1
ATOM 1374 N N . LYS A 1 168 ? -8.891 -13.353 -3.704 1.00 97.00 168 LYS A N 1
ATOM 1375 C CA . LYS A 1 168 ? -7.605 -13.305 -4.427 1.00 97.00 168 LYS A CA 1
ATOM 1376 C C . LYS A 1 168 ? -7.768 -13.302 -5.956 1.00 97.00 168 LYS A C 1
ATOM 1378 O O . LYS A 1 168 ? -6.991 -13.930 -6.667 1.00 97.00 168 LYS A O 1
ATOM 1383 N N . HIS A 1 169 ? -8.778 -12.589 -6.453 1.00 98.56 169 HIS A N 1
ATOM 1384 C CA . HIS A 1 169 ? -8.950 -12.348 -7.883 1.00 98.56 169 HIS A CA 1
ATOM 1385 C C . HIS A 1 169 ? -7.852 -11.444 -8.438 1.00 98.56 169 HIS A C 1
ATOM 1387 O O . HIS A 1 169 ? -7.298 -10.610 -7.719 1.00 98.56 169 HIS A O 1
ATOM 1393 N N . VAL A 1 170 ? -7.565 -11.581 -9.725 1.00 98.69 170 VAL A N 1
ATOM 1394 C CA . VAL A 1 170 ? -6.489 -10.838 -10.388 1.00 98.69 170 VAL A CA 1
ATOM 1395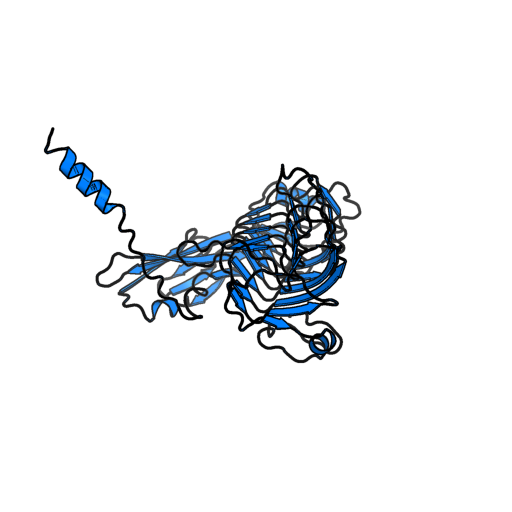 C C . VAL A 1 170 ? -7.055 -9.819 -11.369 1.00 98.69 170 VAL A C 1
ATOM 1397 O O . VAL A 1 170 ? -7.912 -10.150 -12.189 1.00 98.69 170 VAL A O 1
ATOM 1400 N N . ILE A 1 171 ? -6.533 -8.594 -11.325 1.00 98.38 171 ILE A N 1
ATOM 1401 C CA . ILE A 1 171 ? -6.706 -7.593 -12.382 1.00 98.38 171 ILE A CA 1
ATOM 1402 C C . ILE A 1 171 ? -5.448 -7.630 -13.250 1.00 98.38 171 ILE A C 1
ATOM 1404 O O . ILE A 1 171 ? -4.350 -7.413 -12.744 1.00 98.38 171 ILE A O 1
ATOM 1408 N N . ARG A 1 172 ? -5.579 -7.903 -14.547 1.00 97.88 172 ARG A N 1
ATOM 1409 C CA . ARG A 1 172 ? -4.429 -8.077 -15.445 1.00 97.88 172 ARG A CA 1
ATOM 1410 C C . ARG A 1 172 ? -4.460 -7.163 -16.658 1.00 97.88 172 ARG A C 1
ATOM 1412 O O . ARG A 1 172 ? -5.528 -6.729 -17.088 1.00 97.88 172 ARG A O 1
ATOM 1419 N N . ASN A 1 173 ? -3.281 -6.942 -17.236 1.00 97.38 173 ASN A N 1
ATOM 1420 C CA . ASN A 1 173 ? -3.080 -6.229 -18.502 1.00 97.38 173 ASN A CA 1
ATOM 1421 C C . ASN A 1 173 ? -3.521 -4.754 -18.456 1.00 97.38 173 ASN A C 1
ATOM 1423 O O . ASN A 1 173 ? -3.956 -4.193 -19.463 1.00 97.38 173 ASN A O 1
ATOM 1427 N N . LEU A 1 174 ? -3.410 -4.115 -17.286 1.00 96.06 174 LEU A N 1
ATOM 1428 C CA . LEU A 1 174 ? -3.673 -2.685 -17.122 1.00 96.06 174 LEU A CA 1
ATOM 1429 C C . LEU A 1 174 ? -2.657 -1.882 -17.937 1.00 96.06 174 LEU A C 1
ATOM 1431 O O . LEU A 1 174 ? -1.478 -1.898 -17.609 1.00 96.06 174 LEU A O 1
ATOM 1435 N N . THR A 1 175 ? -3.102 -1.141 -18.950 1.00 95.38 175 THR A N 1
ATOM 1436 C CA . THR A 1 175 ? -2.242 -0.206 -19.690 1.00 95.38 175 THR A CA 1
ATOM 1437 C C . THR A 1 175 ? -2.834 1.191 -19.631 1.00 95.38 175 THR A C 1
ATOM 1439 O O . THR A 1 175 ? -3.939 1.401 -20.123 1.00 95.38 175 THR A O 1
ATOM 1442 N N . ILE A 1 176 ? -2.103 2.147 -19.053 1.00 93.50 176 ILE A N 1
ATOM 1443 C CA . ILE A 1 176 ? -2.511 3.557 -19.029 1.00 93.50 176 ILE A CA 1
ATOM 1444 C C . ILE A 1 176 ? -1.312 4.440 -19.369 1.00 93.50 176 ILE A C 1
ATOM 1446 O O . ILE A 1 176 ? -0.267 4.370 -18.725 1.00 93.50 176 ILE A O 1
ATOM 1450 N N . THR A 1 177 ? -1.487 5.316 -20.357 1.00 92.31 177 THR A N 1
ATOM 1451 C CA . THR A 1 177 ? -0.568 6.427 -20.638 1.00 92.31 177 THR A CA 1
ATOM 1452 C C . THR A 1 177 ? -1.285 7.741 -20.362 1.00 92.31 177 THR A C 1
ATOM 1454 O O . THR A 1 177 ? -2.372 7.962 -20.890 1.00 92.31 177 THR A O 1
ATOM 1457 N N . SER A 1 178 ? -0.709 8.609 -19.533 1.00 89.56 178 SER A N 1
ATOM 1458 C CA . SER A 1 178 ? -1.365 9.846 -19.101 1.00 89.56 178 SER A CA 1
ATOM 1459 C C . SER A 1 178 ? -0.380 11.000 -18.965 1.00 89.56 178 SER A C 1
ATOM 1461 O O . SER A 1 178 ? 0.718 10.862 -18.433 1.00 89.56 178 SER A O 1
ATOM 1463 N N . GLU A 1 179 ? -0.834 12.184 -19.373 1.00 86.25 179 GLU A N 1
ATOM 1464 C CA . GLU A 1 179 ? -0.110 13.450 -19.215 1.00 86.25 179 GLU A CA 1
ATOM 1465 C C . GLU A 1 179 ? -0.174 14.009 -17.781 1.00 86.25 179 GLU A C 1
ATOM 1467 O O . GLU A 1 179 ? 0.362 15.079 -17.499 1.00 86.25 179 GLU A O 1
ATOM 1472 N N . LYS A 1 180 ? -0.880 13.322 -16.881 1.00 87.38 180 LYS A N 1
ATOM 1473 C CA . LYS A 1 180 ? -1.114 13.703 -15.484 1.00 87.38 180 LYS A CA 1
ATOM 1474 C C . LYS A 1 180 ? -0.738 12.544 -14.566 1.00 87.38 180 LYS A C 1
ATOM 1476 O O . LYS A 1 180 ? -0.408 11.459 -15.029 1.00 87.38 180 LYS A O 1
ATOM 1481 N N . THR A 1 181 ? -0.869 12.762 -13.258 1.00 92.56 181 THR A N 1
ATOM 1482 C CA . THR A 1 181 ? -0.839 11.701 -12.243 1.00 92.56 181 THR A CA 1
ATOM 1483 C C . THR A 1 181 ? -1.623 10.461 -12.682 1.00 92.56 181 THR A C 1
ATOM 1485 O O . THR A 1 181 ? -2.754 10.590 -13.164 1.00 92.56 181 THR A O 1
ATOM 1488 N N . VAL A 1 182 ? -1.017 9.283 -12.529 1.00 95.12 182 VAL A N 1
ATOM 1489 C CA . VAL A 1 182 ? -1.453 8.050 -13.190 1.00 95.12 182 VAL A CA 1
ATOM 1490 C C . VAL A 1 182 ? -1.238 6.800 -12.332 1.00 95.12 182 VAL A C 1
ATOM 1492 O O . VAL A 1 182 ? -0.256 6.679 -11.604 1.00 95.12 182 VAL A O 1
ATOM 1495 N N . GLY A 1 183 ? -2.190 5.881 -12.458 1.00 97.00 183 GLY A N 1
ATOM 1496 C CA . GLY A 1 183 ? -2.259 4.537 -11.887 1.00 97.00 183 GLY A CA 1
ATOM 1497 C C . GLY A 1 183 ? -3.653 3.966 -12.144 1.00 97.00 183 GLY A C 1
ATOM 1498 O O . GLY A 1 183 ? -4.466 4.651 -12.775 1.00 97.00 183 GLY A O 1
ATOM 1499 N N . LEU A 1 184 ? -3.969 2.761 -11.645 1.00 97.88 184 LEU A N 1
ATOM 1500 C CA . LEU A 1 184 ? -5.365 2.282 -11.648 1.00 97.88 184 LEU A CA 1
ATOM 1501 C C . LEU A 1 184 ? -6.285 3.336 -11.015 1.00 97.88 184 LEU A C 1
ATOM 1503 O O . LEU A 1 184 ? -7.325 3.684 -11.572 1.00 97.88 184 LEU A O 1
ATOM 1507 N N . PHE A 1 185 ? -5.847 3.898 -9.891 1.00 98.50 185 PHE A N 1
ATOM 1508 C CA . PHE A 1 185 ? -6.406 5.106 -9.303 1.00 98.50 185 PHE A CA 1
ATOM 1509 C C . PHE A 1 185 ? -5.498 6.293 -9.592 1.00 98.50 185 PHE A C 1
ATOM 1511 O O . PHE A 1 185 ? -4.288 6.240 -9.381 1.00 98.50 185 PHE A O 1
ATOM 1518 N N . LYS A 1 186 ? -6.076 7.420 -9.998 1.00 97.81 186 LYS A N 1
ATOM 1519 C CA . LYS A 1 186 ? -5.343 8.685 -10.005 1.00 97.81 186 LYS A CA 1
ATOM 1520 C C . LYS A 1 186 ? -5.057 9.139 -8.574 1.00 97.81 186 LYS A C 1
ATOM 1522 O O . LYS A 1 186 ? -3.919 9.467 -8.248 1.00 97.81 186 LYS A O 1
ATOM 1527 N N . GLU A 1 187 ? -6.089 9.163 -7.738 1.00 98.44 187 GLU A N 1
ATOM 1528 C CA . GLU A 1 187 ? -6.000 9.606 -6.352 1.00 98.44 187 GLU A CA 1
ATOM 1529 C C . GLU A 1 187 ? -6.866 8.734 -5.446 1.00 98.44 187 GLU A C 1
ATOM 1531 O O . GLU A 1 187 ? -7.996 8.392 -5.801 1.00 98.44 187 GLU A O 1
ATOM 1536 N N . ILE A 1 188 ? -6.361 8.425 -4.254 1.00 98.75 188 ILE A N 1
ATOM 1537 C CA . ILE A 1 188 ? -7.182 7.900 -3.164 1.00 98.75 188 ILE A CA 1
ATOM 1538 C C . ILE A 1 188 ? -7.013 8.758 -1.912 1.00 98.75 188 ILE A C 1
ATOM 1540 O O . ILE A 1 188 ? -5.926 9.267 -1.635 1.00 98.75 188 ILE A O 1
ATOM 1544 N N . ASN A 1 189 ? -8.080 8.933 -1.138 1.00 97.62 189 ASN A N 1
ATOM 1545 C CA . ASN A 1 189 ? -8.030 9.740 0.077 1.00 97.62 189 ASN A CA 1
ATOM 1546 C C . ASN A 1 189 ? -8.972 9.190 1.144 1.00 97.62 189 ASN A C 1
ATOM 1548 O O . ASN A 1 189 ? -10.164 9.035 0.898 1.00 97.62 189 ASN A O 1
ATOM 1552 N N . ASN A 1 190 ? -8.450 8.923 2.342 1.00 95.56 190 ASN A N 1
ATOM 1553 C CA . ASN A 1 190 ? -9.179 8.246 3.413 1.00 95.56 190 ASN A CA 1
ATOM 1554 C C . ASN A 1 190 ? -9.779 6.894 2.977 1.00 95.56 190 ASN A C 1
ATOM 1556 O O . ASN A 1 190 ? -10.787 6.470 3.544 1.00 95.56 190 ASN A O 1
ATOM 1560 N N . ALA A 1 191 ? -9.159 6.209 2.016 1.00 98.25 191 ALA A N 1
ATOM 1561 C CA . ALA A 1 191 ? -9.623 4.932 1.486 1.00 98.25 191 ALA A CA 1
ATOM 1562 C C . ALA A 1 191 ? -9.004 3.737 2.226 1.00 98.25 191 ALA A C 1
ATOM 1564 O O . ALA A 1 191 ? -7.927 3.846 2.817 1.00 98.25 191 ALA A O 1
ATOM 1565 N N . TYR A 1 192 ? -9.668 2.587 2.133 1.00 98.75 192 TYR A N 1
ATOM 1566 C CA . TYR A 1 192 ? -9.094 1.288 2.477 1.00 98.75 192 TYR A CA 1
ATOM 1567 C C . TYR A 1 192 ? -9.091 0.389 1.241 1.00 98.75 192 TYR A C 1
ATOM 1569 O O . TYR A 1 192 ? -10.152 0.091 0.690 1.00 98.75 192 TYR A O 1
ATOM 1577 N N . ILE A 1 193 ? -7.898 -0.008 0.798 1.00 98.88 193 ILE A N 1
ATOM 1578 C CA . ILE A 1 193 ? -7.699 -0.933 -0.319 1.00 98.88 193 ILE A CA 1
ATOM 1579 C C . ILE A 1 193 ? -6.944 -2.154 0.191 1.00 98.88 193 ILE A C 1
ATOM 1581 O O . ILE A 1 193 ? -5.856 -2.007 0.747 1.00 98.88 193 ILE A O 1
ATOM 1585 N N . ASP A 1 194 ? -7.506 -3.340 -0.030 1.00 98.69 194 ASP A N 1
ATOM 1586 C CA . ASP A 1 194 ? -6.947 -4.590 0.477 1.00 98.69 194 ASP A CA 1
ATOM 1587 C C . ASP A 1 194 ? -6.941 -5.722 -0.546 1.00 98.69 194 ASP A C 1
ATOM 1589 O O . ASP A 1 194 ? -7.943 -5.985 -1.218 1.00 98.69 194 ASP A O 1
ATOM 1593 N N . GLY A 1 195 ? -5.824 -6.441 -0.618 1.00 98.19 195 GLY A N 1
ATOM 1594 C CA . GLY A 1 195 ? -5.751 -7.731 -1.304 1.00 98.19 195 GLY A CA 1
ATOM 1595 C C . GLY A 1 195 ? -5.691 -7.644 -2.828 1.00 98.19 195 GLY A C 1
ATOM 1596 O O . GLY A 1 195 ? -5.828 -8.671 -3.494 1.00 98.19 195 GLY A O 1
ATOM 1597 N N . LEU A 1 196 ? -5.572 -6.449 -3.420 1.00 98.69 196 LEU A N 1
ATOM 1598 C CA . LEU A 1 196 ? -5.553 -6.323 -4.879 1.00 98.69 196 LEU A CA 1
ATOM 1599 C C . LEU A 1 196 ? -4.277 -6.933 -5.466 1.00 98.69 196 LEU A C 1
ATOM 1601 O O . LEU A 1 196 ? -3.164 -6.607 -5.052 1.00 98.69 196 LEU A O 1
ATOM 1605 N N . ILE A 1 197 ? -4.467 -7.770 -6.484 1.00 98.81 197 ILE A N 1
ATOM 1606 C CA . ILE A 1 197 ? -3.397 -8.381 -7.267 1.00 98.81 197 ILE A CA 1
ATOM 1607 C C . ILE A 1 197 ? -3.477 -7.792 -8.673 1.00 98.81 197 ILE A C 1
ATOM 1609 O O . ILE A 1 197 ? -4.459 -8.015 -9.384 1.00 98.81 197 ILE A O 1
ATOM 1613 N N . LEU A 1 198 ? -2.467 -7.008 -9.046 1.00 98.81 198 LEU A N 1
ATOM 1614 C CA . LEU A 1 198 ? -2.327 -6.404 -10.365 1.00 98.81 198 LEU A CA 1
ATOM 1615 C C . LEU A 1 198 ? -1.204 -7.110 -11.128 1.00 98.81 198 LEU A C 1
ATOM 1617 O O . LEU A 1 198 ? -0.044 -7.057 -10.720 1.00 98.81 198 LEU A O 1
ATOM 1621 N N . GLU A 1 199 ? -1.532 -7.749 -12.244 1.00 98.75 199 GLU A N 1
ATOM 1622 C CA . GLU A 1 199 ? -0.559 -8.452 -13.083 1.00 98.75 199 GLU A CA 1
ATOM 1623 C C . GLU A 1 199 ? -0.367 -7.773 -14.435 1.00 98.75 199 GLU A C 1
ATOM 1625 O O . GLU A 1 199 ? -1.327 -7.338 -15.072 1.00 98.75 199 GLU A O 1
ATOM 1630 N N . ASN A 1 200 ? 0.879 -7.734 -14.910 1.00 98.06 200 ASN A N 1
ATOM 1631 C CA . ASN A 1 200 ? 1.220 -7.150 -16.208 1.00 98.06 200 ASN A CA 1
ATOM 1632 C C . ASN A 1 200 ? 0.694 -5.708 -16.363 1.00 98.06 200 ASN A C 1
ATOM 1634 O O . ASN A 1 200 ? -0.000 -5.362 -17.322 1.00 98.06 200 ASN A O 1
ATOM 1638 N N . VAL A 1 201 ? 0.985 -4.878 -15.364 1.00 98.12 201 VAL A N 1
ATOM 1639 C CA . VAL A 1 201 ? 0.703 -3.445 -15.386 1.00 98.12 201 VAL A CA 1
ATOM 1640 C C . VAL A 1 201 ? 1.695 -2.739 -16.314 1.00 98.12 201 VAL A C 1
ATOM 1642 O O . VAL A 1 201 ? 2.885 -3.023 -16.287 1.00 98.12 201 VAL A O 1
ATOM 1645 N N . ASN A 1 202 ? 1.223 -1.790 -17.113 1.00 97.62 202 ASN A N 1
ATOM 1646 C CA . ASN A 1 202 ? 2.040 -0.905 -17.931 1.00 97.62 202 ASN A CA 1
ATOM 1647 C C . ASN A 1 202 ? 1.541 0.536 -17.775 1.00 97.62 202 ASN A C 1
ATOM 1649 O O . ASN A 1 202 ? 0.587 0.967 -18.430 1.00 97.62 202 ASN A O 1
ATOM 1653 N N . ILE A 1 203 ? 2.170 1.275 -16.867 1.00 97.25 203 ILE A N 1
ATOM 1654 C CA . ILE A 1 203 ? 1.835 2.667 -16.574 1.00 97.25 203 ILE A CA 1
ATOM 1655 C C . ILE A 1 203 ? 2.922 3.571 -17.135 1.00 97.25 203 ILE A C 1
ATOM 1657 O O . ILE A 1 203 ? 4.101 3.422 -16.822 1.00 97.25 203 ILE A O 1
ATOM 1661 N N . THR A 1 204 ? 2.512 4.546 -17.940 1.00 95.38 204 THR A N 1
ATOM 1662 C CA . THR A 1 204 ? 3.400 5.581 -18.470 1.00 95.38 204 THR A CA 1
ATOM 1663 C C . THR A 1 204 ? 2.856 6.961 -18.106 1.00 95.38 204 THR A C 1
ATOM 1665 O O . THR A 1 204 ? 1.808 7.379 -18.602 1.00 95.38 204 THR A O 1
ATOM 1668 N N . GLY A 1 205 ? 3.542 7.667 -17.208 1.00 92.06 205 GLY A N 1
ATOM 1669 C CA . GLY A 1 205 ? 3.295 9.087 -16.967 1.00 92.06 205 GLY A CA 1
ATOM 1670 C C . GLY A 1 205 ? 3.877 9.951 -18.086 1.00 92.06 205 GLY A C 1
ATOM 1671 O O . GLY A 1 205 ? 4.300 9.454 -19.128 1.00 92.06 205 GLY A O 1
ATOM 1672 N N . LYS A 1 206 ? 3.974 11.259 -17.848 1.00 87.00 206 LYS A N 1
ATOM 1673 C CA . LYS A 1 206 ? 4.667 12.180 -18.752 1.00 87.00 206 LYS A CA 1
ATOM 1674 C C . LYS A 1 206 ? 5.980 12.654 -18.152 1.00 87.00 206 LYS A C 1
ATOM 1676 O O . LYS A 1 206 ? 6.054 13.054 -16.991 1.00 87.00 206 LYS A O 1
ATOM 1681 N N . GLN A 1 207 ? 7.006 12.680 -18.991 1.00 73.62 207 GLN A N 1
ATOM 1682 C CA . GLN A 1 207 ? 8.228 13.430 -18.746 1.00 73.62 207 GLN A CA 1
ATOM 1683 C C . GLN A 1 207 ? 7.960 14.932 -18.973 1.00 73.62 207 GLN A C 1
ATOM 1685 O O . GLN A 1 207 ? 7.959 15.404 -20.110 1.00 73.62 207 GLN A O 1
ATOM 1690 N N . ASP A 1 208 ? 7.660 15.688 -17.912 1.00 66.06 208 ASP A N 1
ATOM 1691 C CA . ASP A 1 208 ? 7.518 17.147 -18.015 1.00 66.06 208 ASP A CA 1
ATOM 1692 C C . ASP A 1 208 ? 8.861 17.841 -17.766 1.00 66.06 208 ASP A C 1
ATOM 1694 O O . ASP A 1 208 ? 9.284 18.035 -16.630 1.00 66.06 208 ASP A O 1
ATOM 1698 N N . SER A 1 209 ? 9.519 18.261 -18.846 1.00 56.38 209 SER A N 1
ATOM 1699 C CA . SER A 1 209 ? 10.803 18.969 -18.801 1.00 56.38 209 SER A CA 1
ATOM 1700 C C . SER A 1 209 ? 10.730 20.382 -18.201 1.00 56.38 209 SER A C 1
ATOM 1702 O O . SER A 1 209 ? 11.765 21.038 -18.086 1.00 56.38 209 SER A O 1
ATOM 1704 N N . ILE A 1 210 ? 9.535 20.877 -17.843 1.00 60.38 210 ILE A N 1
ATOM 1705 C CA . ILE A 1 210 ? 9.311 22.254 -17.364 1.00 60.38 210 ILE A CA 1
ATOM 1706 C C . ILE A 1 210 ? 8.730 22.287 -15.931 1.00 60.38 210 ILE A C 1
ATOM 1708 O O . ILE A 1 210 ? 8.451 23.371 -15.423 1.00 60.38 210 ILE A O 1
ATOM 1712 N N . PHE A 1 211 ? 8.572 21.139 -15.252 1.00 62.22 211 PHE A N 1
ATOM 1713 C CA . PHE A 1 211 ? 8.003 21.036 -13.890 1.00 62.22 211 PHE A CA 1
ATOM 1714 C C . PHE A 1 211 ? 6.697 21.830 -13.695 1.00 62.22 211 PHE A C 1
ATOM 1716 O O . PHE A 1 211 ? 6.449 22.381 -12.620 1.00 62.22 211 PHE A O 1
ATOM 1723 N N . LYS A 1 212 ? 5.864 21.951 -14.735 1.00 63.78 212 LYS A N 1
ATOM 1724 C CA . LYS A 1 212 ? 4.605 22.701 -14.629 1.00 63.78 212 LYS A CA 1
ATOM 1725 C C . LYS A 1 212 ? 3.599 21.949 -13.778 1.00 63.78 212 LYS A C 1
ATOM 1727 O O . LYS A 1 212 ? 2.876 22.585 -13.017 1.00 63.78 212 LYS A O 1
ATOM 1732 N N . ASP A 1 213 ? 3.598 20.625 -13.896 1.00 72.31 213 ASP A N 1
ATOM 1733 C CA . ASP A 1 213 ? 2.748 19.733 -13.122 1.00 72.31 213 ASP A CA 1
ATOM 1734 C C . ASP A 1 213 ? 3.594 18.657 -12.425 1.00 72.31 213 ASP A C 1
ATOM 1736 O O . ASP A 1 213 ? 4.404 17.968 -13.049 1.00 72.31 213 ASP A O 1
ATOM 1740 N N . THR A 1 214 ? 3.381 18.466 -11.121 1.00 81.81 214 THR A N 1
ATOM 1741 C CA . THR A 1 214 ? 3.966 17.333 -10.394 1.00 81.81 214 THR A CA 1
ATOM 1742 C C . THR A 1 214 ? 3.203 16.062 -10.748 1.00 81.81 214 THR A C 1
ATOM 1744 O O . THR A 1 214 ? 2.076 15.850 -10.297 1.00 81.81 214 THR A O 1
ATOM 1747 N N . ILE A 1 215 ? 3.820 15.211 -11.564 1.00 88.94 215 ILE A N 1
ATOM 1748 C CA . ILE A 1 215 ? 3.218 13.960 -12.030 1.00 88.94 215 ILE A CA 1
ATOM 1749 C C . ILE A 1 215 ? 3.689 12.805 -11.152 1.00 88.94 215 ILE A C 1
ATOM 1751 O O . ILE A 1 215 ? 4.884 12.511 -11.087 1.00 88.94 215 ILE A O 1
ATOM 1755 N N . TYR A 1 216 ? 2.733 12.134 -10.517 1.00 95.38 216 TYR A N 1
ATOM 1756 C CA . TYR A 1 216 ? 2.964 10.912 -9.752 1.00 95.38 216 TYR A CA 1
ATOM 1757 C C . TYR A 1 216 ? 2.514 9.701 -10.575 1.00 95.38 216 TYR A C 1
ATOM 1759 O O . TYR A 1 216 ? 1.382 9.681 -11.058 1.00 95.38 216 TYR A O 1
ATOM 1767 N N . ALA A 1 217 ? 3.373 8.700 -10.733 1.00 97.75 217 ALA A N 1
ATOM 1768 C CA . ALA A 1 217 ? 3.077 7.476 -11.467 1.00 97.75 217 ALA A CA 1
ATOM 1769 C C . ALA A 1 217 ? 3.242 6.257 -10.554 1.00 97.75 217 ALA A C 1
ATOM 1771 O O . ALA A 1 217 ? 4.319 6.034 -10.000 1.00 97.75 217 ALA A O 1
ATOM 1772 N N . GLY A 1 218 ? 2.173 5.474 -10.404 1.00 98.38 218 GLY A N 1
ATOM 1773 C CA . GLY A 1 218 ? 2.179 4.225 -9.647 1.00 98.38 218 GLY A CA 1
ATOM 1774 C C . GLY A 1 218 ? 1.325 3.152 -10.302 1.00 98.38 218 GLY A C 1
ATOM 1775 O O . GLY A 1 218 ? 0.324 3.470 -10.934 1.00 98.38 218 GLY A O 1
ATOM 1776 N N . GLY A 1 219 ? 1.694 1.878 -10.153 1.00 98.38 219 GLY A N 1
ATOM 1777 C CA . GLY A 1 219 ? 0.924 0.771 -10.728 1.00 98.38 219 GLY A CA 1
ATOM 1778 C C . GLY A 1 219 ? -0.507 0.695 -10.183 1.00 98.38 219 GLY A C 1
ATOM 1779 O O . GLY A 1 219 ? -1.467 0.585 -10.946 1.00 98.38 219 GLY A O 1
ATOM 1780 N N . LEU A 1 220 ? -0.661 0.824 -8.862 1.00 98.81 220 LEU A N 1
ATOM 1781 C CA . LEU A 1 220 ? -1.964 0.886 -8.198 1.00 98.81 220 LEU A CA 1
ATOM 1782 C C . LEU A 1 220 ? -2.511 2.313 -8.178 1.00 98.81 220 LEU A C 1
ATOM 1784 O O . LEU A 1 220 ? -3.667 2.536 -8.532 1.00 98.81 220 LEU A O 1
ATOM 1788 N N . VAL A 1 221 ? -1.715 3.274 -7.712 1.00 98.81 221 VAL A N 1
ATOM 1789 C CA . VAL A 1 221 ? -2.213 4.622 -7.434 1.00 98.81 221 VAL A CA 1
ATOM 1790 C C . VAL A 1 221 ? -1.198 5.699 -7.788 1.00 98.81 221 VAL A C 1
ATOM 1792 O O . VAL A 1 221 ? -0.022 5.605 -7.451 1.00 98.81 221 VAL A O 1
ATOM 1795 N N . GLY A 1 222 ? -1.667 6.766 -8.424 1.00 98.44 222 GLY A N 1
ATOM 1796 C CA . GLY A 1 222 ? -0.874 7.968 -8.624 1.00 98.44 222 GLY A CA 1
ATOM 1797 C C . GLY A 1 222 ? -0.507 8.609 -7.287 1.00 98.44 222 GLY A C 1
ATOM 1798 O O . GLY A 1 222 ? 0.667 8.643 -6.932 1.00 98.44 222 GLY A O 1
ATOM 1799 N N . ASN A 1 223 ? -1.496 9.067 -6.513 1.00 97.75 223 ASN A N 1
ATOM 1800 C CA . ASN A 1 223 ? -1.266 9.631 -5.179 1.00 97.75 223 ASN A CA 1
ATOM 1801 C C . ASN A 1 223 ? -2.273 9.144 -4.121 1.00 97.75 223 ASN A C 1
ATOM 1803 O O . ASN A 1 223 ? -3.468 9.049 -4.400 1.00 97.75 223 ASN A O 1
ATOM 1807 N N . ALA A 1 224 ? -1.815 8.867 -2.901 1.00 98.50 224 ALA A N 1
ATOM 1808 C CA . ALA A 1 224 ? -2.669 8.442 -1.794 1.00 98.50 224 ALA A CA 1
ATOM 1809 C C . ALA A 1 224 ? -2.523 9.344 -0.566 1.00 98.50 224 ALA A C 1
ATOM 1811 O O . ALA A 1 224 ? -1.412 9.681 -0.163 1.00 98.50 224 ALA A O 1
ATOM 1812 N N . TYR A 1 225 ? -3.647 9.665 0.073 1.00 96.38 225 TYR A N 1
ATOM 1813 C CA . TYR A 1 225 ? -3.706 10.499 1.272 1.00 96.38 225 TYR A CA 1
ATOM 1814 C C . TYR A 1 225 ? -4.451 9.792 2.402 1.00 96.38 225 TYR A C 1
ATOM 1816 O O 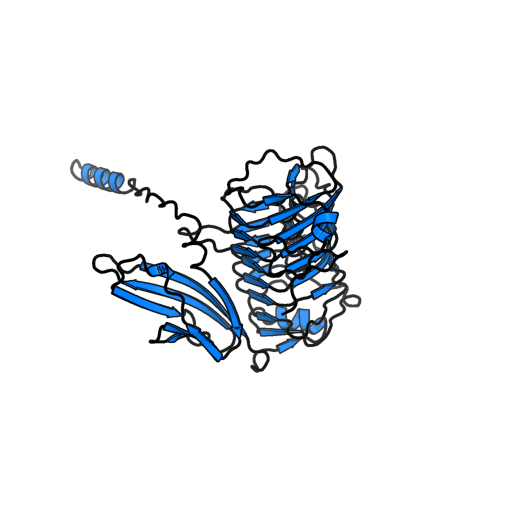. TYR A 1 225 ? -5.566 9.310 2.193 1.00 96.38 225 TYR A O 1
ATOM 1824 N N . ASN A 1 226 ? -3.899 9.774 3.618 1.00 93.56 226 ASN A N 1
ATOM 1825 C CA . ASN A 1 226 ? -4.592 9.304 4.830 1.00 93.56 226 ASN A CA 1
ATOM 1826 C C . ASN A 1 226 ? -5.268 7.923 4.682 1.00 93.56 226 ASN A C 1
ATOM 1828 O O . ASN A 1 226 ? -6.340 7.689 5.256 1.00 93.56 226 ASN A O 1
ATOM 1832 N N . SER A 1 227 ? -4.696 7.052 3.846 1.00 97.00 227 SER A N 1
ATOM 1833 C CA . SER A 1 227 ? -5.317 5.806 3.385 1.00 97.00 227 SER A CA 1
ATOM 1834 C C . SER A 1 227 ? -4.581 4.582 3.916 1.00 97.00 227 SER A C 1
ATOM 1836 O O . SER A 1 227 ? -3.378 4.633 4.178 1.00 97.00 227 SER A O 1
ATOM 1838 N N . LEU A 1 228 ? -5.310 3.476 4.054 1.00 98.06 228 LEU A N 1
ATOM 1839 C CA . LEU A 1 228 ? -4.753 2.161 4.354 1.00 98.06 228 LEU A CA 1
ATOM 1840 C C . LEU A 1 228 ? -4.704 1.336 3.068 1.00 98.06 228 LEU A C 1
ATOM 1842 O O . LEU A 1 228 ? -5.743 1.000 2.504 1.00 98.06 228 LEU A O 1
ATOM 1846 N N . ILE A 1 229 ? -3.496 1.019 2.618 1.00 98.81 229 ILE A N 1
ATOM 1847 C CA . ILE A 1 229 ? -3.235 0.157 1.470 1.00 98.81 229 ILE A CA 1
ATOM 1848 C C . ILE A 1 229 ? -2.547 -1.100 2.002 1.00 98.81 229 ILE A C 1
ATOM 1850 O O . ILE A 1 229 ? -1.454 -1.018 2.570 1.00 98.81 229 ILE A O 1
ATOM 1854 N N . SER A 1 230 ? -3.174 -2.262 1.855 1.00 98.44 230 SER A N 1
ATOM 1855 C CA . SER A 1 230 ? -2.633 -3.509 2.396 1.00 98.44 230 SER A CA 1
ATOM 1856 C C . SER A 1 230 ? -2.777 -4.698 1.462 1.00 98.44 230 SER A C 1
ATOM 1858 O O . SER A 1 230 ? -3.670 -4.748 0.620 1.00 98.44 230 SER A O 1
ATOM 1860 N N . ASN A 1 231 ? -1.885 -5.677 1.624 1.00 98.19 231 ASN A N 1
ATOM 1861 C CA . ASN A 1 231 ? -1.945 -6.947 0.899 1.00 98.19 231 ASN A CA 1
ATOM 1862 C C . ASN A 1 231 ? -1.955 -6.752 -0.629 1.00 98.19 231 ASN A C 1
ATOM 1864 O O . ASN A 1 231 ? -2.675 -7.440 -1.347 1.00 98.19 231 ASN A O 1
ATOM 1868 N N . ILE A 1 232 ? -1.190 -5.776 -1.127 1.00 98.75 232 ILE A N 1
ATOM 1869 C CA . ILE A 1 232 ? -1.139 -5.452 -2.554 1.00 98.75 232 ILE A CA 1
ATOM 1870 C C . ILE A 1 232 ? 0.008 -6.201 -3.214 1.00 98.75 232 ILE A C 1
ATOM 1872 O O . ILE A 1 232 ? 1.145 -6.150 -2.752 1.00 98.75 232 ILE A O 1
ATOM 1876 N N . THR A 1 233 ? -0.257 -6.827 -4.351 1.00 98.75 233 THR A N 1
ATOM 1877 C CA . THR A 1 233 ? 0.788 -7.377 -5.217 1.00 98.75 233 THR A CA 1
ATOM 1878 C C . THR A 1 233 ? 0.677 -6.734 -6.585 1.00 98.75 233 THR A C 1
ATOM 1880 O O . THR A 1 233 ? -0.380 -6.793 -7.204 1.00 98.75 233 THR A O 1
ATOM 1883 N N . VAL A 1 234 ? 1.754 -6.114 -7.060 1.00 98.88 234 VAL A N 1
ATOM 1884 C CA . VAL A 1 234 ? 1.810 -5.513 -8.397 1.00 98.88 234 VAL A CA 1
ATOM 1885 C C . VAL A 1 234 ? 2.978 -6.102 -9.177 1.00 98.88 234 VAL A C 1
ATOM 1887 O O . VAL A 1 234 ? 4.104 -6.130 -8.683 1.00 98.88 234 VAL A O 1
ATOM 1890 N N . THR A 1 235 ? 2.727 -6.526 -10.413 1.00 98.88 235 THR A N 1
ATOM 1891 C CA . THR A 1 235 ? 3.782 -6.845 -11.380 1.00 98.88 235 THR A CA 1
ATOM 1892 C C . THR A 1 235 ? 3.638 -6.015 -12.643 1.00 98.88 235 THR A C 1
ATOM 1894 O O . THR A 1 235 ? 2.519 -5.751 -13.090 1.00 98.88 235 THR A O 1
ATOM 1897 N N . GLY A 1 236 ? 4.760 -5.603 -13.233 1.00 98.62 236 GLY A N 1
ATOM 1898 C CA . GLY A 1 236 ? 4.746 -4.866 -14.496 1.00 98.62 236 GLY A CA 1
ATOM 1899 C C . GLY A 1 236 ? 5.801 -3.771 -14.615 1.00 98.62 236 GLY A C 1
ATOM 1900 O O . GLY A 1 236 ? 6.882 -3.855 -14.038 1.00 98.62 236 GLY A O 1
ATOM 1901 N N . GLU A 1 237 ? 5.488 -2.745 -15.394 1.00 98.69 237 GLU A N 1
ATOM 1902 C CA . GLU A 1 237 ? 6.353 -1.613 -15.704 1.00 98.69 237 GLU A CA 1
ATOM 1903 C C . GLU A 1 237 ? 5.644 -0.289 -15.386 1.00 98.69 237 GLU A C 1
ATOM 1905 O O . GLU A 1 237 ? 4.508 -0.050 -15.801 1.00 98.69 237 GLU A O 1
ATOM 1910 N N . VAL A 1 238 ? 6.325 0.582 -14.639 1.00 98.62 238 VAL A N 1
ATOM 1911 C CA . VAL A 1 238 ? 5.878 1.948 -14.340 1.00 98.62 238 VAL A CA 1
ATOM 1912 C C . VAL A 1 238 ? 6.988 2.908 -14.750 1.00 98.62 238 VAL A C 1
ATOM 1914 O O . VAL A 1 238 ? 8.084 2.880 -14.189 1.00 98.62 238 VAL A O 1
ATOM 1917 N N . THR A 1 239 ? 6.734 3.761 -15.740 1.00 96.62 239 THR A N 1
ATOM 1918 C CA . THR A 1 239 ? 7.747 4.695 -16.246 1.00 96.62 239 THR A CA 1
ATOM 1919 C C . THR A 1 239 ? 7.224 6.108 -16.419 1.00 96.62 239 THR A C 1
ATOM 1921 O O . THR A 1 239 ? 6.031 6.316 -16.618 1.00 9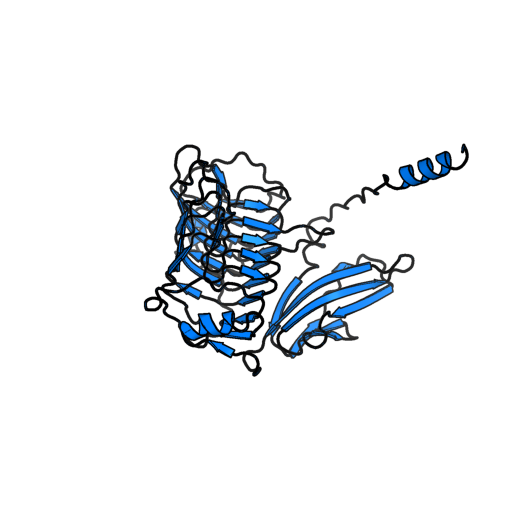6.62 239 THR A O 1
ATOM 1924 N N . GLN A 1 240 ? 8.154 7.066 -16.413 1.00 93.69 240 GLN A N 1
ATOM 1925 C CA . GLN A 1 240 ? 7.915 8.494 -16.633 1.00 93.69 240 GLN A CA 1
ATOM 1926 C C . GLN A 1 240 ? 7.030 9.166 -15.570 1.00 93.69 240 GLN A C 1
ATOM 1928 O O . GLN A 1 240 ? 6.079 8.606 -15.033 1.00 93.69 240 GLN A O 1
ATOM 1933 N N . GLY A 1 241 ? 7.351 10.421 -15.278 1.00 92.00 241 GLY A N 1
ATOM 1934 C CA . GLY A 1 241 ? 6.743 11.204 -14.208 1.00 92.00 241 GLY A CA 1
ATOM 1935 C C . GLY A 1 241 ? 7.810 11.912 -13.383 1.00 92.00 241 GLY A C 1
ATOM 1936 O O . GLY A 1 241 ? 9.009 11.751 -13.611 1.00 92.00 241 GLY A O 1
ATOM 1937 N N . ILE A 1 242 ? 7.382 12.702 -12.407 1.00 93.50 242 ILE A N 1
ATOM 1938 C CA . ILE A 1 242 ? 8.301 13.278 -11.422 1.00 93.50 242 ILE A CA 1
ATOM 1939 C C . ILE A 1 242 ? 8.588 12.247 -10.336 1.00 93.50 242 ILE A C 1
ATOM 1941 O O . ILE A 1 242 ? 9.747 11.987 -10.042 1.00 93.50 242 ILE A O 1
ATOM 1945 N N . TYR A 1 243 ? 7.546 11.622 -9.792 1.00 95.62 243 TYR A N 1
ATOM 1946 C CA . TYR A 1 243 ? 7.658 10.589 -8.767 1.00 95.62 243 TYR A CA 1
ATOM 1947 C C . TYR A 1 243 ? 7.100 9.284 -9.307 1.00 95.62 243 TYR A C 1
ATOM 1949 O O . TYR A 1 243 ? 5.918 9.210 -9.641 1.00 95.62 243 TYR A O 1
ATOM 1957 N N . VAL A 1 244 ? 7.946 8.265 -9.401 1.00 98.19 244 VAL A N 1
ATOM 1958 C CA . VAL A 1 244 ? 7.603 6.982 -10.014 1.00 98.19 244 VAL A CA 1
ATOM 1959 C C . VAL A 1 244 ? 7.851 5.872 -9.003 1.00 98.19 244 VAL A C 1
ATOM 1961 O O . VAL A 1 244 ? 8.964 5.729 -8.492 1.00 98.19 244 VAL A O 1
ATOM 1964 N N . GLY A 1 245 ? 6.809 5.100 -8.705 1.00 98.44 245 GLY A N 1
ATOM 1965 C CA . GLY A 1 245 ? 6.882 3.942 -7.820 1.00 98.44 245 GLY A CA 1
ATOM 1966 C C . GLY A 1 245 ? 6.153 2.736 -8.389 1.00 98.44 245 GLY A C 1
ATOM 1967 O O . GLY A 1 245 ? 5.161 2.883 -9.093 1.00 98.44 245 GLY A O 1
ATOM 1968 N N . GLY A 1 246 ? 6.614 1.526 -8.080 1.00 98.69 246 GLY A N 1
ATOM 1969 C CA . GLY A 1 246 ? 5.967 0.308 -8.570 1.00 98.69 246 GLY A CA 1
ATOM 1970 C C . GLY A 1 246 ? 4.500 0.169 -8.134 1.00 98.69 246 GLY A C 1
ATOM 1971 O O . GLY A 1 246 ? 3.640 -0.208 -8.928 1.00 98.69 246 GLY A O 1
ATOM 1972 N N . ILE A 1 247 ? 4.182 0.543 -6.890 1.00 98.88 247 ILE A N 1
ATOM 1973 C CA . ILE A 1 247 ? 2.814 0.523 -6.345 1.00 98.88 247 ILE A CA 1
ATOM 1974 C C . ILE A 1 247 ? 2.192 1.916 -6.391 1.00 98.88 247 ILE A C 1
ATOM 1976 O O . ILE A 1 247 ? 1.081 2.075 -6.902 1.00 98.88 247 ILE A O 1
ATOM 1980 N N . ALA A 1 248 ? 2.888 2.916 -5.851 1.00 98.88 248 ALA A N 1
ATOM 1981 C CA . ALA A 1 248 ? 2.353 4.262 -5.689 1.00 98.88 248 ALA A CA 1
ATOM 1982 C C . ALA A 1 248 ? 3.321 5.326 -6.208 1.00 98.88 248 ALA A C 1
ATOM 1984 O O . ALA A 1 248 ? 4.514 5.277 -5.920 1.00 98.88 248 ALA A O 1
ATOM 1985 N N . GLY A 1 249 ? 2.819 6.341 -6.903 1.00 98.50 249 GLY A N 1
ATOM 1986 C CA . GLY A 1 249 ? 3.643 7.507 -7.217 1.00 98.50 249 GLY A CA 1
ATOM 1987 C C . GLY A 1 249 ? 3.931 8.332 -5.959 1.00 98.50 249 GLY A C 1
ATOM 1988 O O . GLY A 1 249 ? 5.081 8.675 -5.691 1.00 98.50 249 GLY A O 1
ATOM 1989 N N . GLY A 1 250 ? 2.901 8.602 -5.155 1.00 98.12 250 GLY A N 1
ATOM 1990 C CA . GLY A 1 250 ? 2.986 9.334 -3.891 1.00 98.12 250 GLY A CA 1
ATOM 1991 C C . GLY A 1 250 ? 2.142 8.704 -2.783 1.00 98.12 250 GLY A C 1
ATOM 1992 O O . GLY A 1 250 ? 1.031 8.233 -3.029 1.00 98.12 250 GLY A O 1
ATOM 1993 N N . LEU A 1 251 ? 2.665 8.705 -1.558 1.00 98.12 251 LEU A N 1
ATOM 1994 C CA . LEU A 1 251 ? 1.959 8.325 -0.336 1.00 98.12 251 LEU A CA 1
ATOM 1995 C C . LEU A 1 251 ? 2.139 9.429 0.707 1.00 98.12 251 LEU A C 1
ATOM 1997 O O . LEU A 1 251 ? 3.256 9.681 1.150 1.00 98.12 251 LEU A O 1
ATOM 2001 N N . VAL A 1 252 ? 1.040 10.040 1.143 1.00 95.31 252 VAL A N 1
ATOM 2002 C CA . VAL A 1 252 ? 1.024 11.095 2.161 1.00 95.31 252 VAL A CA 1
ATOM 2003 C C . VAL A 1 252 ? 0.208 10.632 3.363 1.00 95.31 252 VAL A C 1
ATOM 2005 O O . VAL A 1 252 ? -0.974 10.300 3.218 1.00 95.31 252 VAL A O 1
ATOM 2008 N N . ASN A 1 253 ? 0.830 10.589 4.546 1.00 92.38 253 ASN A N 1
ATOM 2009 C CA . ASN A 1 253 ? 0.215 10.137 5.806 1.00 92.38 253 ASN A CA 1
ATOM 2010 C C . ASN A 1 253 ? -0.568 8.821 5.632 1.00 92.38 253 ASN A C 1
ATOM 2012 O O . ASN A 1 253 ? -1.685 8.669 6.118 1.00 92.38 253 ASN A O 1
ATOM 2016 N N . SER A 1 254 ? -0.034 7.915 4.815 1.00 95.31 254 SER A N 1
ATOM 2017 C CA . SER A 1 254 ? -0.710 6.686 4.402 1.00 95.31 254 SER A CA 1
ATOM 2018 C C . SER A 1 254 ? 0.077 5.464 4.847 1.00 95.31 254 SER A C 1
ATOM 2020 O O . SER A 1 254 ? 1.279 5.533 5.118 1.00 95.31 254 SER A O 1
ATOM 2022 N N . TYR A 1 255 ? -0.624 4.340 4.914 1.00 96.56 255 TYR A N 1
ATOM 2023 C CA . TYR A 1 255 ? -0.071 3.055 5.306 1.00 96.56 255 TYR A CA 1
ATOM 2024 C C . TYR A 1 255 ? 0.065 2.168 4.073 1.00 96.56 255 TYR A C 1
ATOM 2026 O O . TYR A 1 255 ? -0.896 2.031 3.317 1.00 96.56 255 TYR A O 1
ATOM 2034 N N . LEU A 1 256 ? 1.235 1.552 3.898 1.00 98.19 256 LEU A N 1
ATOM 2035 C CA . LEU A 1 256 ? 1.464 0.483 2.926 1.00 98.19 256 LEU A CA 1
ATOM 2036 C C . LEU A 1 256 ? 1.977 -0.745 3.674 1.00 98.19 256 LEU A C 1
ATOM 2038 O O . LEU A 1 256 ? 3.100 -0.753 4.181 1.00 98.19 256 LEU A O 1
ATOM 2042 N N . ILE A 1 257 ? 1.135 -1.766 3.779 1.00 97.56 257 ILE A N 1
ATOM 2043 C CA . ILE A 1 257 ? 1.395 -2.930 4.630 1.00 97.56 257 ILE A CA 1
ATOM 2044 C C . ILE A 1 257 ? 1.325 -4.207 3.801 1.00 97.56 257 ILE A C 1
ATOM 2046 O O . ILE A 1 257 ? 0.454 -4.330 2.941 1.00 97.56 257 ILE A O 1
ATOM 2050 N N . ASN A 1 258 ? 2.206 -5.177 4.063 1.00 97.94 258 ASN A N 1
ATOM 2051 C CA . ASN A 1 258 ? 2.143 -6.509 3.448 1.00 97.94 258 ASN A CA 1
ATOM 2052 C C . ASN A 1 258 ? 2.035 -6.421 1.918 1.00 97.94 258 ASN A C 1
ATOM 2054 O O . ASN A 1 258 ? 1.174 -7.048 1.313 1.00 97.94 258 ASN A O 1
ATOM 2058 N N . SER A 1 259 ? 2.837 -5.567 1.286 1.00 98.75 259 SER A N 1
ATOM 2059 C CA . SER A 1 259 ? 2.671 -5.245 -0.134 1.00 98.75 259 SER A CA 1
ATOM 2060 C C . SER A 1 259 ? 3.969 -5.389 -0.913 1.00 98.75 259 SER A C 1
ATOM 2062 O O . SER A 1 259 ? 5.056 -5.188 -0.369 1.00 98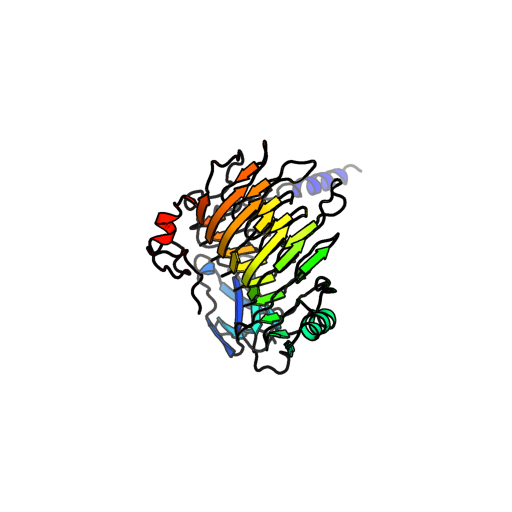.75 259 SER A O 1
ATOM 2064 N N . SER A 1 260 ? 3.864 -5.731 -2.194 1.00 98.81 260 SER A N 1
ATOM 2065 C CA . SER A 1 260 ? 5.023 -6.021 -3.025 1.00 98.81 260 SER A CA 1
ATOM 2066 C C . SER A 1 260 ? 4.914 -5.546 -4.460 1.00 98.81 260 SER A C 1
ATOM 2068 O O . SER A 1 260 ? 3.830 -5.514 -5.047 1.00 98.81 260 SER A O 1
ATOM 2070 N N . PHE A 1 261 ? 6.077 -5.240 -5.031 1.00 98.88 261 PHE A N 1
ATOM 2071 C CA . PHE A 1 261 ? 6.233 -4.955 -6.450 1.00 98.88 261 PHE A CA 1
ATOM 2072 C C . PHE A 1 261 ? 7.314 -5.832 -7.079 1.00 98.88 261 PHE A C 1
ATOM 2074 O O . PHE A 1 261 ? 8.406 -5.974 -6.523 1.00 98.88 261 PHE A O 1
ATOM 2081 N N . GLU A 1 262 ? 7.037 -6.364 -8.268 1.00 98.81 262 GLU A N 1
ATOM 2082 C CA . GLU A 1 262 ? 8.040 -7.034 -9.098 1.00 98.81 262 GLU A CA 1
ATOM 2083 C C . GLU A 1 262 ? 7.987 -6.535 -10.540 1.00 98.81 262 GLU A C 1
ATOM 2085 O O . GLU A 1 262 ? 6.958 -6.632 -11.209 1.00 98.81 262 GLU A O 1
ATOM 2090 N N . GLY A 1 263 ? 9.108 -6.032 -11.052 1.00 98.56 263 GLY A N 1
ATOM 2091 C CA . GLY A 1 263 ? 9.180 -5.583 -12.438 1.00 98.56 263 GLY A CA 1
ATOM 2092 C C . GLY A 1 263 ? 10.099 -4.392 -12.646 1.00 98.56 263 GLY A C 1
ATOM 2093 O O . GLY A 1 263 ? 11.239 -4.402 -12.184 1.00 98.56 263 GLY A O 1
ATOM 2094 N N . LYS A 1 264 ? 9.630 -3.388 -13.390 1.00 98.69 264 LYS A N 1
ATOM 2095 C CA . LYS A 1 264 ? 10.449 -2.267 -13.863 1.00 98.69 264 LYS A CA 1
ATOM 2096 C C . LYS A 1 264 ? 9.909 -0.927 -13.390 1.00 98.69 264 LYS A C 1
ATOM 2098 O O . LYS A 1 264 ? 8.720 -0.650 -13.523 1.00 98.69 264 LYS A O 1
ATOM 2103 N N . VAL A 1 265 ? 10.802 -0.081 -12.895 1.00 98.44 265 VAL A N 1
ATOM 2104 C CA . VAL A 1 265 ? 10.515 1.320 -12.568 1.00 98.44 265 VAL A CA 1
ATOM 2105 C C . VAL A 1 265 ? 11.555 2.195 -13.253 1.00 98.44 265 VAL A C 1
ATOM 2107 O O . VAL A 1 265 ? 12.731 1.840 -13.283 1.00 98.44 265 VAL A O 1
ATOM 2110 N N . GLY A 1 266 ? 11.186 3.349 -13.802 1.00 95.88 266 GLY A N 1
ATOM 2111 C CA . GLY A 1 266 ? 12.230 4.258 -14.269 1.00 95.88 266 GLY A CA 1
ATOM 2112 C C . GLY A 1 266 ? 11.800 5.459 -15.084 1.00 95.88 266 GLY A C 1
ATOM 2113 O O . GLY A 1 266 ? 10.615 5.743 -15.266 1.00 95.88 266 GLY A O 1
ATOM 2114 N N . LYS A 1 267 ? 12.807 6.155 -15.620 1.00 93.44 267 LYS A N 1
ATOM 2115 C CA . LYS A 1 267 ? 12.656 7.361 -16.454 1.00 93.44 267 LYS A CA 1
ATOM 2116 C C . LYS A 1 267 ? 11.897 8.504 -15.762 1.00 93.44 267 LYS A C 1
ATOM 2118 O O . LYS A 1 267 ? 11.412 9.413 -16.436 1.00 93.44 267 LYS A O 1
ATOM 2123 N N . GLY A 1 268 ? 11.753 8.453 -14.439 1.00 93.62 268 GLY A N 1
ATOM 2124 C CA . GLY A 1 268 ? 11.223 9.540 -13.626 1.00 93.62 268 GLY A CA 1
ATOM 2125 C C . GLY A 1 268 ? 12.321 10.319 -12.923 1.00 93.62 268 GLY A C 1
ATOM 2126 O O . GLY A 1 268 ? 13.447 9.837 -12.825 1.00 93.62 268 GLY A O 1
ATOM 2127 N N . HIS A 1 269 ? 12.005 11.507 -12.406 1.00 92.62 269 HIS A N 1
ATOM 2128 C CA . HIS A 1 269 ? 12.982 12.280 -11.633 1.00 92.62 269 HIS A CA 1
ATOM 2129 C C . HIS A 1 269 ? 13.338 11.556 -10.329 1.00 92.62 269 HIS A C 1
ATOM 2131 O O . HIS A 1 269 ? 14.508 11.377 -10.021 1.00 92.62 269 HIS A O 1
ATOM 2137 N N . PHE A 1 270 ? 12.341 11.057 -9.604 1.00 94.56 270 PHE A N 1
ATOM 2138 C CA . PHE A 1 270 ? 12.504 10.293 -8.375 1.00 94.56 270 PHE A CA 1
ATOM 2139 C C . PHE A 1 270 ? 11.888 8.909 -8.548 1.00 94.56 270 PHE A C 1
ATOM 2141 O O . PHE A 1 270 ? 10.670 8.778 -8.684 1.00 94.56 270 PHE A O 1
ATOM 2148 N N . ASN A 1 271 ? 12.727 7.877 -8.538 1.00 96.69 271 ASN A N 1
ATOM 2149 C CA . ASN A 1 271 ? 12.313 6.498 -8.783 1.00 96.69 271 ASN A CA 1
ATOM 2150 C C . ASN A 1 271 ? 12.495 5.665 -7.516 1.00 96.69 271 ASN A C 1
ATOM 2152 O O . ASN A 1 271 ? 13.605 5.596 -6.989 1.00 96.69 271 ASN A O 1
ATOM 2156 N N . GLY A 1 272 ? 11.425 5.016 -7.062 1.00 97.12 272 GLY A N 1
ATOM 2157 C CA . GLY A 1 272 ? 11.451 4.042 -5.974 1.00 97.12 272 GLY A CA 1
ATOM 2158 C C . GLY A 1 272 ? 10.867 2.710 -6.413 1.00 97.12 272 GLY A C 1
ATOM 2159 O O . GLY A 1 272 ? 9.872 2.677 -7.130 1.00 97.12 272 GLY A O 1
ATOM 2160 N N . GLY A 1 273 ? 11.434 1.591 -5.968 1.00 98.00 273 GLY A N 1
ATOM 2161 C CA . GLY A 1 273 ? 10.898 0.269 -6.309 1.00 98.00 273 GLY A CA 1
ATOM 2162 C C . GLY A 1 273 ? 9.435 0.075 -5.900 1.00 98.00 273 GLY A C 1
ATOM 2163 O O . GLY A 1 273 ? 8.678 -0.556 -6.631 1.00 98.00 273 GLY A O 1
ATOM 2164 N N . LEU A 1 274 ? 9.009 0.663 -4.778 1.00 98.50 274 LEU A N 1
ATOM 2165 C CA . LEU A 1 274 ? 7.618 0.639 -4.314 1.00 98.50 274 LEU A CA 1
ATOM 2166 C C . LEU A 1 274 ? 6.914 1.979 -4.503 1.00 98.50 274 LEU A C 1
ATOM 2168 O O . LEU A 1 274 ? 5.788 2.011 -5.003 1.00 98.50 274 LEU A O 1
ATOM 2172 N N . VAL A 1 275 ? 7.551 3.066 -4.065 1.00 98.69 275 VAL A N 1
ATOM 2173 C CA . VAL A 1 275 ? 6.900 4.374 -3.928 1.00 98.69 275 VAL A CA 1
ATOM 2174 C C . VAL A 1 275 ? 7.795 5.489 -4.463 1.00 98.69 275 VAL A C 1
ATOM 2176 O O . VAL A 1 275 ? 8.956 5.585 -4.087 1.00 98.69 275 VAL A O 1
ATOM 2179 N N . GLY A 1 276 ? 7.273 6.384 -5.299 1.00 97.94 276 GLY A N 1
ATOM 2180 C CA . GLY A 1 276 ? 8.055 7.529 -5.784 1.00 97.94 276 GLY A CA 1
ATOM 2181 C C . GLY A 1 276 ? 8.369 8.540 -4.673 1.00 97.94 276 GLY A C 1
ATOM 2182 O O . GLY A 1 276 ? 9.525 8.895 -4.453 1.00 97.94 276 GLY A O 1
ATOM 2183 N N . ASN A 1 277 ? 7.351 8.971 -3.931 1.00 96.81 277 ASN A N 1
ATOM 2184 C CA . ASN A 1 277 ? 7.471 9.897 -2.804 1.00 96.81 277 ASN A CA 1
ATOM 2185 C C . ASN A 1 277 ? 6.655 9.408 -1.606 1.00 96.81 277 ASN A C 1
ATOM 2187 O O . ASN A 1 277 ? 5.438 9.269 -1.696 1.00 96.81 277 ASN A O 1
ATOM 2191 N N . PHE A 1 278 ? 7.319 9.156 -0.483 1.00 96.12 278 PHE A N 1
ATOM 2192 C CA . PHE A 1 278 ? 6.663 8.858 0.784 1.00 96.12 278 PHE A CA 1
ATOM 2193 C C . PHE A 1 278 ? 6.830 10.041 1.731 1.00 96.12 278 PHE A C 1
ATOM 2195 O O . PHE A 1 278 ? 7.951 10.407 2.070 1.00 96.12 278 PHE A O 1
ATOM 2202 N N . THR A 1 279 ? 5.715 10.619 2.163 1.00 93.00 279 THR A N 1
ATOM 2203 C CA . THR A 1 279 ? 5.675 11.723 3.117 1.00 93.00 279 THR A CA 1
ATOM 2204 C C . THR A 1 279 ? 4.793 11.344 4.296 1.00 93.00 279 THR A C 1
ATOM 2206 O O . THR A 1 279 ? 3.642 10.934 4.138 1.00 93.00 279 THR A O 1
ATOM 2209 N N . SER A 1 280 ? 5.309 11.526 5.501 1.00 87.62 280 SER A N 1
ATOM 2210 C CA . SER A 1 280 ? 4.539 11.400 6.731 1.00 87.62 280 SER A CA 1
ATOM 2211 C C . SER A 1 280 ? 4.879 12.575 7.623 1.00 87.62 280 SER A C 1
ATOM 2213 O O . SER A 1 280 ? 5.969 12.642 8.182 1.00 87.62 280 SER A O 1
ATOM 2215 N N . LEU A 1 281 ? 3.934 13.497 7.757 1.00 76.75 281 LEU A N 1
ATOM 2216 C CA . LEU A 1 281 ? 4.115 14.675 8.587 1.00 76.75 281 LEU A CA 1
ATOM 2217 C C . LEU A 1 281 ? 3.844 14.335 10.050 1.00 76.75 281 LEU A C 1
ATOM 2219 O O . LEU A 1 281 ? 2.766 13.844 10.397 1.00 76.75 281 LEU A O 1
ATOM 2223 N N . ASP A 1 282 ? 4.806 14.676 10.900 1.00 64.88 282 ASP A N 1
ATOM 2224 C CA . ASP A 1 282 ? 4.688 14.587 12.351 1.00 64.88 282 ASP A CA 1
ATOM 2225 C C . ASP A 1 282 ? 3.889 15.788 12.874 1.00 64.88 282 ASP A C 1
ATOM 2227 O O . ASP A 1 282 ? 4.447 16.777 13.355 1.00 64.88 282 ASP A O 1
ATOM 2231 N N . TYR A 1 283 ? 2.561 15.739 12.771 1.00 53.28 283 TYR A N 1
ATOM 2232 C CA . TYR A 1 283 ? 1.724 16.697 13.495 1.00 53.28 283 TYR A CA 1
ATOM 2233 C C . TYR A 1 283 ? 1.652 16.279 14.967 1.00 53.28 283 TYR A C 1
ATOM 2235 O O . TYR A 1 283 ? 1.234 15.167 15.288 1.00 53.28 283 TYR A O 1
ATOM 2243 N N . ASP A 1 284 ? 2.085 17.173 15.858 1.00 50.69 284 ASP A N 1
ATOM 2244 C CA . ASP A 1 284 ? 2.053 16.998 17.317 1.00 50.69 284 ASP A CA 1
ATOM 2245 C C . ASP A 1 284 ? 2.832 15.772 17.848 1.00 50.69 284 ASP A C 1
ATOM 2247 O O . ASP A 1 284 ? 2.539 15.260 18.928 1.00 50.69 284 ASP A O 1
ATOM 2251 N N . GLY A 1 285 ? 3.846 15.307 17.106 1.00 50.22 285 GLY A N 1
ATOM 2252 C CA . GLY A 1 285 ? 4.701 14.180 17.501 1.00 50.22 285 GLY A CA 1
ATOM 2253 C C . GLY A 1 285 ? 4.132 12.789 17.194 1.00 50.22 285 GLY A C 1
ATOM 2254 O O . GLY A 1 285 ? 4.655 11.801 17.709 1.00 50.22 285 GLY A O 1
ATOM 2255 N N . PHE A 1 286 ? 3.088 12.694 16.364 1.00 56.34 286 PHE A N 1
ATOM 2256 C CA . PHE A 1 286 ? 2.531 11.422 15.897 1.00 56.34 286 PHE A CA 1
ATOM 2257 C C . PHE A 1 286 ? 2.868 11.177 14.426 1.00 56.34 286 PHE A C 1
ATOM 2259 O O . PHE A 1 286 ? 2.475 11.957 13.560 1.00 56.34 286 PHE A O 1
ATOM 2266 N N . ILE A 1 287 ? 3.530 10.050 14.150 1.00 59.34 287 ILE A N 1
ATOM 2267 C CA . ILE A 1 287 ? 3.723 9.546 12.788 1.00 59.34 287 ILE A CA 1
ATOM 2268 C C . ILE A 1 287 ? 2.372 9.064 12.249 1.00 59.34 287 ILE A C 1
ATOM 2270 O O . ILE A 1 287 ? 1.744 8.188 12.844 1.00 59.34 287 ILE A O 1
ATOM 2274 N N . GLN A 1 288 ? 1.945 9.604 11.108 1.00 75.00 288 GLN A N 1
ATOM 2275 C CA . GLN A 1 288 ? 0.676 9.239 10.462 1.00 75.00 288 GLN A CA 1
ATOM 2276 C C . GLN A 1 288 ? 0.851 8.354 9.221 1.00 75.00 288 GLN A C 1
ATOM 2278 O O . GLN A 1 288 ? -0.139 7.902 8.657 1.00 75.00 288 GLN A O 1
ATOM 2283 N N . GLY A 1 289 ? 2.083 8.098 8.776 1.00 88.12 289 GLY A N 1
ATOM 2284 C CA . GLY A 1 289 ? 2.384 7.187 7.674 1.00 88.12 289 GLY A CA 1
ATOM 2285 C C . GLY A 1 289 ? 3.347 6.080 8.087 1.00 88.12 289 GLY A C 1
ATOM 2286 O O . GLY A 1 289 ? 4.358 6.325 8.749 1.00 88.12 289 GLY A O 1
ATOM 2287 N N . LYS A 1 290 ? 3.055 4.849 7.663 1.00 91.38 290 LYS A N 1
ATOM 2288 C CA . LYS A 1 290 ? 3.869 3.674 7.992 1.00 91.38 290 LYS A CA 1
ATOM 2289 C C . LYS A 1 290 ? 3.969 2.711 6.820 1.00 91.38 290 LYS A C 1
ATOM 2291 O O . LYS A 1 290 ? 2.962 2.343 6.218 1.00 91.38 290 LYS A O 1
ATOM 2296 N N . ILE A 1 291 ? 5.179 2.240 6.558 1.00 95.31 291 ILE A N 1
ATOM 2297 C CA . ILE A 1 291 ? 5.458 1.182 5.591 1.00 95.31 291 ILE A CA 1
ATOM 2298 C C . ILE A 1 291 ? 5.930 -0.042 6.364 1.00 95.31 291 ILE A C 1
ATOM 2300 O O . ILE A 1 291 ? 6.831 0.061 7.196 1.00 95.31 291 ILE A O 1
ATOM 2304 N N . LYS A 1 292 ? 5.304 -1.196 6.143 1.00 95.50 292 LYS A N 1
ATOM 2305 C CA . LYS A 1 292 ? 5.594 -2.400 6.926 1.00 95.50 292 LYS A CA 1
ATOM 2306 C C . LYS A 1 292 ? 5.455 -3.667 6.102 1.00 95.50 292 LYS A C 1
ATOM 2308 O O . LYS A 1 292 ? 4.459 -3.823 5.402 1.00 95.50 292 LYS A O 1
ATOM 2313 N N . ASN A 1 293 ? 6.370 -4.619 6.288 1.00 97.12 293 ASN A N 1
ATOM 2314 C CA . ASN A 1 293 ? 6.274 -5.946 5.669 1.00 97.12 293 ASN A CA 1
ATOM 2315 C C . ASN A 1 293 ? 6.162 -5.841 4.144 1.00 97.12 293 ASN A C 1
ATOM 2317 O O . ASN A 1 293 ? 5.289 -6.447 3.527 1.00 97.12 293 ASN A O 1
ATOM 2321 N N . THR A 1 294 ? 7.005 -5.012 3.534 1.00 98.56 294 THR A N 1
ATOM 2322 C CA . THR A 1 294 ? 6.961 -4.761 2.091 1.00 98.56 294 THR A CA 1
ATOM 2323 C C . THR A 1 294 ? 8.223 -5.232 1.397 1.00 98.56 294 THR A C 1
ATOM 2325 O O . THR A 1 294 ? 9.284 -5.323 2.018 1.00 98.56 294 THR A O 1
ATOM 2328 N N . TYR A 1 295 ? 8.129 -5.534 0.104 1.00 98.50 295 TYR A N 1
ATOM 2329 C CA . TYR A 1 295 ? 9.332 -5.804 -0.673 1.00 98.50 295 TYR A CA 1
ATOM 2330 C C . TYR A 1 295 ? 9.233 -5.425 -2.144 1.00 98.50 295 TYR A C 1
ATOM 2332 O O . TYR A 1 295 ? 8.158 -5.477 -2.739 1.00 98.50 295 TYR A O 1
ATOM 2340 N N . ALA A 1 296 ? 10.379 -5.106 -2.744 1.00 98.56 296 ALA A N 1
ATOM 2341 C CA . ALA A 1 296 ? 10.496 -4.908 -4.185 1.00 98.56 296 ALA A CA 1
ATOM 2342 C C . ALA A 1 296 ? 11.591 -5.794 -4.789 1.00 98.56 296 ALA A C 1
ATOM 2344 O O . ALA A 1 296 ? 12.704 -5.846 -4.267 1.00 98.56 296 ALA A O 1
ATOM 2345 N N . ILE A 1 297 ? 11.290 -6.444 -5.914 1.00 98.31 297 ILE A N 1
ATOM 2346 C CA . ILE A 1 297 ? 12.284 -7.079 -6.793 1.00 98.31 297 ILE A CA 1
ATOM 2347 C C . ILE A 1 297 ? 12.224 -6.345 -8.127 1.00 98.31 297 ILE A C 1
ATOM 2349 O O . ILE A 1 297 ? 11.296 -6.534 -8.912 1.00 98.31 297 ILE A O 1
ATOM 2353 N N . VAL A 1 298 ? 13.169 -5.439 -8.354 1.00 98.00 298 VAL A N 1
ATOM 2354 C CA . VAL A 1 298 ? 12.967 -4.362 -9.327 1.00 98.00 298 VAL A CA 1
ATOM 2355 C C . VAL A 1 298 ? 14.207 -4.057 -10.163 1.00 98.00 298 VAL A C 1
ATOM 2357 O O . VAL A 1 298 ? 15.319 -3.924 -9.654 1.00 98.00 298 VAL A O 1
ATOM 2360 N N . GLU A 1 299 ? 14.008 -3.888 -11.466 1.00 97.88 299 GLU A N 1
ATOM 2361 C CA . GLU A 1 299 ? 14.955 -3.192 -12.337 1.00 97.88 299 GLU A CA 1
ATOM 2362 C C . GLU A 1 299 ? 14.616 -1.699 -12.329 1.00 97.88 299 GLU A C 1
ATOM 2364 O O . GLU A 1 299 ? 13.515 -1.316 -12.733 1.00 97.88 299 GLU A O 1
ATOM 2369 N N . ILE A 1 300 ? 15.539 -0.856 -11.855 1.00 96.69 300 ILE A N 1
ATOM 2370 C CA . ILE A 1 300 ? 15.337 0.596 -11.819 1.00 96.69 300 ILE A CA 1
ATOM 2371 C C . ILE A 1 300 ? 16.214 1.277 -12.863 1.00 96.69 300 ILE A C 1
ATOM 2373 O O . ILE A 1 300 ? 17.441 1.180 -12.811 1.00 96.69 300 ILE A O 1
ATOM 2377 N N . THR A 1 301 ? 15.585 1.984 -13.802 1.00 94.50 301 THR A N 1
ATOM 2378 C CA . THR A 1 301 ? 16.277 2.721 -14.869 1.00 94.50 301 THR A CA 1
ATOM 2379 C C . THR A 1 301 ? 16.224 4.228 -14.622 1.00 94.50 301 THR A C 1
ATOM 2381 O O . THR A 1 301 ? 15.149 4.780 -14.390 1.00 94.50 301 THR A O 1
ATOM 2384 N N . GLY A 1 302 ? 17.372 4.904 -14.709 1.00 90.50 302 GLY A N 1
ATOM 2385 C CA . GLY A 1 302 ? 17.447 6.372 -14.689 1.00 90.50 302 GLY A CA 1
ATOM 2386 C C . GLY A 1 302 ? 16.983 7.013 -16.002 1.00 90.50 302 GLY A C 1
ATOM 2387 O O . GLY A 1 302 ? 16.128 6.478 -16.713 1.00 90.50 302 GLY A O 1
ATOM 2388 N N . GLY A 1 303 ? 17.578 8.149 -16.361 1.00 84.75 303 GLY A N 1
ATOM 2389 C CA . GLY A 1 303 ? 17.322 8.810 -17.642 1.00 84.75 303 GLY A CA 1
ATOM 2390 C C . GLY A 1 303 ? 16.169 9.813 -17.632 1.00 84.75 303 GLY A C 1
ATOM 2391 O O . GLY A 1 303 ? 15.597 10.088 -18.691 1.00 84.75 303 GLY A O 1
ATOM 2392 N N . TYR A 1 304 ? 15.835 10.386 -16.472 1.00 85.38 304 TYR A N 1
ATOM 2393 C CA . TYR A 1 304 ? 15.104 11.652 -16.452 1.00 85.38 304 TYR A CA 1
ATOM 2394 C C . TYR A 1 304 ? 15.927 12.751 -17.134 1.00 85.38 304 TYR A C 1
ATOM 2396 O O . TYR A 1 304 ? 17.149 12.662 -17.221 1.00 85.38 304 TYR A O 1
ATOM 2404 N N . GLN A 1 305 ? 15.252 13.750 -17.698 1.00 82.19 305 GLN A N 1
ATOM 2405 C CA . GLN A 1 305 ? 15.870 14.869 -18.409 1.00 82.19 305 GLN A CA 1
ATOM 2406 C C . GLN A 1 305 ? 15.004 16.118 -18.200 1.00 82.19 305 GLN A C 1
ATOM 2408 O O . GLN A 1 305 ? 13.775 15.996 -18.223 1.00 82.19 305 GLN A O 1
ATOM 2413 N N . PRO A 1 306 ? 15.602 17.317 -18.043 1.00 81.94 306 PRO A N 1
ATOM 2414 C CA . PRO A 1 306 ? 17.037 17.626 -18.161 1.00 81.94 306 PRO A CA 1
ATOM 2415 C C . PRO A 1 306 ? 17.860 17.386 -16.882 1.00 81.94 306 PRO A C 1
ATOM 2417 O O . PRO A 1 306 ? 19.079 17.529 -16.908 1.00 81.94 306 PRO A O 1
ATOM 2420 N N . GLU A 1 307 ? 17.208 17.069 -15.765 1.00 85.25 307 GLU A N 1
ATOM 2421 C CA . GLU A 1 307 ? 17.875 16.803 -14.487 1.00 85.25 307 GLU A CA 1
ATOM 2422 C C . GLU A 1 307 ? 18.265 15.331 -14.365 1.00 85.25 307 GLU A C 1
ATOM 2424 O O . GLU A 1 307 ? 17.654 14.470 -14.997 1.00 85.25 307 GLU A O 1
ATOM 2429 N N . VAL A 1 308 ? 19.273 15.043 -13.541 1.00 87.50 308 VAL A N 1
ATOM 2430 C CA . VAL A 1 308 ? 19.620 13.661 -13.197 1.00 87.50 308 VAL A CA 1
ATOM 2431 C C . VAL A 1 308 ? 18.525 13.059 -12.327 1.00 87.50 308 VAL A C 1
ATOM 2433 O O . VAL A 1 308 ? 17.924 13.735 -11.492 1.00 87.50 308 VAL A O 1
ATOM 2436 N N . SER A 1 309 ? 18.266 11.776 -12.513 1.00 90.62 309 SER A N 1
ATOM 2437 C CA . SER A 1 309 ? 17.347 11.035 -11.665 1.00 90.62 309 SER A CA 1
ATOM 2438 C C . SER A 1 309 ? 17.957 10.805 -10.274 1.00 90.62 309 SER A C 1
ATOM 2440 O O . SER A 1 309 ? 19.169 10.717 -10.046 1.00 90.62 309 SER A O 1
ATOM 2442 N N . ARG A 1 310 ? 17.060 10.674 -9.309 1.00 92.00 310 ARG A N 1
ATOM 2443 C CA . ARG A 1 310 ? 17.317 10.241 -7.944 1.00 92.00 310 ARG A CA 1
ATOM 2444 C C . ARG A 1 310 ? 16.622 8.912 -7.756 1.00 92.00 310 ARG A C 1
ATOM 2446 O O . ARG A 1 310 ? 15.403 8.793 -7.872 1.00 92.00 310 ARG A O 1
ATOM 2453 N N . ILE A 1 311 ? 17.420 7.887 -7.537 1.00 93.38 311 ILE A N 1
ATOM 2454 C CA . ILE A 1 311 ? 16.971 6.506 -7.549 1.00 93.38 311 ILE A CA 1
ATOM 2455 C C . ILE A 1 311 ? 17.161 5.934 -6.156 1.00 93.38 311 ILE A C 1
ATOM 2457 O O . ILE A 1 311 ? 18.268 5.962 -5.620 1.00 93.38 311 ILE A O 1
ATOM 2461 N N . GLY A 1 312 ? 16.096 5.404 -5.572 1.00 93.19 312 GLY A N 1
ATOM 2462 C CA . GLY A 1 312 ? 16.177 4.617 -4.353 1.00 93.19 312 GLY A CA 1
ATOM 2463 C C . GLY A 1 312 ? 15.579 3.233 -4.530 1.00 93.19 312 GLY A C 1
ATOM 2464 O O . GLY A 1 312 ? 14.703 3.014 -5.364 1.00 93.19 312 GLY A O 1
ATOM 2465 N N . GLY A 1 313 ? 16.078 2.267 -3.761 1.00 93.75 313 GLY A N 1
ATOM 2466 C CA . GLY A 1 313 ? 15.616 0.882 -3.852 1.00 93.75 313 GLY A CA 1
ATOM 2467 C C . GLY A 1 313 ? 14.128 0.723 -3.595 1.00 93.75 313 GLY A C 1
ATOM 2468 O O . GLY A 1 313 ? 13.420 0.154 -4.419 1.00 93.75 313 GLY A O 1
ATOM 2469 N N . LEU A 1 314 ? 13.645 1.234 -2.465 1.00 95.50 314 LEU A N 1
ATOM 2470 C CA . LEU A 1 314 ? 12.233 1.152 -2.083 1.00 95.50 314 LEU A CA 1
ATOM 2471 C C . LEU A 1 314 ? 11.478 2.442 -2.418 1.00 95.50 314 LEU A C 1
ATOM 2473 O O . LEU A 1 314 ? 10.334 2.379 -2.870 1.00 95.50 314 LEU A O 1
ATOM 2477 N N . PHE A 1 315 ? 12.124 3.594 -2.240 1.00 96.19 315 PHE A N 1
ATOM 2478 C CA . PHE A 1 315 ? 11.510 4.913 -2.342 1.00 96.19 315 PHE A CA 1
ATOM 2479 C C . PHE A 1 315 ? 12.332 5.843 -3.230 1.00 96.19 315 PHE A C 1
ATOM 2481 O O . PHE A 1 315 ? 13.553 5.816 -3.161 1.00 96.19 315 PHE A O 1
ATOM 2488 N N . GLY A 1 316 ? 11.698 6.722 -4.003 1.00 95.00 316 GLY A N 1
ATOM 2489 C CA . GLY A 1 316 ? 12.423 7.817 -4.656 1.00 95.00 316 GLY A CA 1
ATOM 2490 C C . GLY A 1 316 ? 12.866 8.860 -3.627 1.00 95.00 316 GLY A C 1
ATOM 2491 O O . GLY A 1 316 ? 14.058 9.130 -3.483 1.00 95.00 316 GLY A O 1
ATOM 2492 N N . VAL A 1 317 ? 11.907 9.385 -2.858 1.00 93.62 317 VAL A N 1
ATOM 2493 C CA . VAL A 1 317 ? 12.125 10.310 -1.731 1.00 93.62 317 VAL A CA 1
ATOM 2494 C C . VAL A 1 317 ? 11.347 9.864 -0.505 1.00 93.62 317 VAL A C 1
ATOM 2496 O O . VAL A 1 317 ? 10.212 9.396 -0.627 1.00 93.62 317 VAL A O 1
ATOM 2499 N N . ILE A 1 318 ? 11.939 10.077 0.666 1.00 91.19 318 ILE A N 1
ATOM 2500 C CA . ILE A 1 318 ? 11.350 9.825 1.978 1.00 91.19 318 ILE A CA 1
ATOM 2501 C C . ILE A 1 318 ? 11.371 11.118 2.786 1.00 91.19 318 ILE A C 1
ATOM 2503 O O . ILE A 1 318 ? 12.427 11.710 3.000 1.00 91.19 318 ILE A O 1
ATOM 2507 N N . ASP A 1 319 ? 10.203 11.535 3.252 1.00 88.75 319 ASP A N 1
ATOM 2508 C CA . ASP A 1 319 ? 9.992 12.761 4.007 1.00 88.75 319 ASP A CA 1
ATOM 2509 C C . ASP A 1 319 ? 9.143 12.462 5.253 1.00 88.75 319 ASP A C 1
ATOM 2511 O O . ASP A 1 319 ? 7.936 12.710 5.291 1.00 88.75 319 ASP A O 1
ATOM 2515 N N . GLY A 1 320 ? 9.774 11.848 6.255 1.00 85.00 320 GLY A N 1
ATOM 2516 C CA . GLY A 1 320 ? 9.122 11.405 7.489 1.00 85.00 320 GLY A CA 1
ATOM 2517 C C . GLY A 1 320 ? 8.677 9.937 7.519 1.00 85.00 320 GLY A C 1
ATOM 2518 O O . GLY A 1 320 ? 8.807 9.195 6.544 1.00 85.00 320 GLY A O 1
ATOM 2519 N N . GLY A 1 321 ? 8.116 9.516 8.656 1.00 85.81 321 GLY A N 1
ATOM 2520 C CA . GLY A 1 321 ? 7.425 8.229 8.805 1.00 85.81 321 GLY A CA 1
ATOM 2521 C C . GLY A 1 321 ? 8.266 7.069 9.340 1.00 85.81 321 GLY A C 1
ATOM 2522 O O . GLY A 1 321 ? 9.459 7.204 9.608 1.00 85.81 321 GLY A O 1
ATOM 2523 N N . LEU A 1 322 ? 7.614 5.915 9.518 1.00 86.44 322 LEU A N 1
ATOM 2524 C CA . LEU A 1 322 ? 8.239 4.662 9.958 1.00 86.44 322 LEU A CA 1
ATOM 2525 C C . LEU A 1 322 ? 8.215 3.637 8.826 1.00 86.44 322 LEU A C 1
ATOM 2527 O O . LEU A 1 322 ? 7.147 3.277 8.332 1.00 86.44 322 LEU A O 1
ATOM 2531 N N . ILE A 1 323 ? 9.384 3.125 8.462 1.00 90.19 323 ILE A N 1
ATOM 2532 C CA . ILE A 1 323 ? 9.554 2.035 7.506 1.00 90.19 323 ILE A CA 1
ATOM 2533 C C . ILE A 1 323 ? 10.140 0.860 8.280 1.00 90.19 323 ILE A C 1
ATOM 2535 O O . ILE A 1 323 ? 11.224 0.969 8.853 1.00 90.19 323 ILE A O 1
ATOM 2539 N N . GLU A 1 324 ? 9.432 -0.264 8.314 1.00 90.69 324 GLU A N 1
ATOM 2540 C CA . GLU A 1 324 ? 9.889 -1.440 9.045 1.00 90.69 324 GLU A CA 1
ATOM 2541 C C . GLU A 1 324 ? 9.732 -2.749 8.274 1.0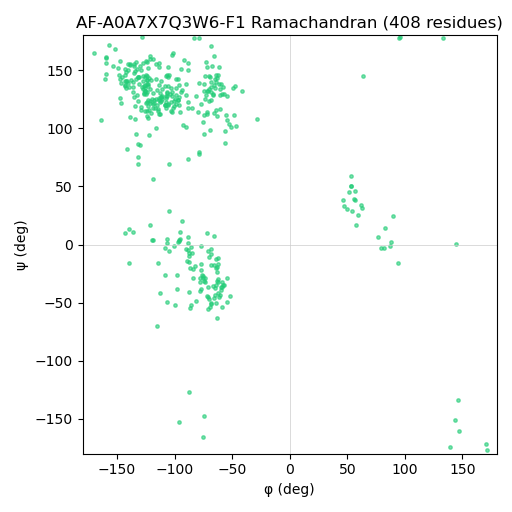0 90.69 324 GLU A C 1
ATOM 2543 O O . GLU A 1 324 ? 8.871 -2.886 7.399 1.00 90.69 324 GLU A O 1
ATOM 2548 N N . SER A 1 325 ? 10.561 -3.731 8.626 1.00 94.56 325 SER A N 1
ATOM 2549 C CA . SER A 1 325 ? 10.400 -5.127 8.225 1.00 94.56 325 SER A CA 1
ATOM 2550 C C . SER A 1 325 ? 10.268 -5.282 6.711 1.00 94.56 325 SER A C 1
ATOM 2552 O O . SER A 1 325 ? 9.296 -5.849 6.228 1.00 94.56 325 SER A O 1
ATOM 2554 N N . SER A 1 326 ? 11.173 -4.691 5.936 1.00 97.00 326 SER A N 1
ATOM 2555 C CA . SER A 1 326 ? 11.025 -4.608 4.478 1.00 97.00 326 SER A CA 1
ATOM 2556 C C . SER A 1 326 ? 12.343 -4.866 3.759 1.00 97.00 326 SER A C 1
ATOM 2558 O O . SER A 1 326 ? 13.411 -4.656 4.335 1.00 97.00 326 SER A O 1
ATOM 2560 N N . TYR A 1 327 ? 12.288 -5.318 2.504 1.00 97.56 327 TYR A N 1
ATOM 2561 C CA . TYR A 1 327 ? 13.506 -5.564 1.733 1.00 97.56 327 TYR A CA 1
ATOM 2562 C C . TYR A 1 327 ? 13.425 -5.151 0.263 1.00 97.56 327 TYR A C 1
ATOM 2564 O O . TYR A 1 327 ? 12.354 -5.128 -0.337 1.00 97.56 327 TYR A O 1
ATOM 2572 N N . VAL A 1 328 ? 14.575 -4.866 -0.343 1.00 97.56 328 VAL A N 1
ATOM 2573 C CA . VAL A 1 328 ? 14.685 -4.624 -1.787 1.00 97.56 328 VAL A CA 1
ATOM 2574 C C . VAL A 1 328 ? 15.774 -5.472 -2.423 1.00 97.56 328 VAL A C 1
ATOM 2576 O O . VAL A 1 328 ? 16.895 -5.556 -1.926 1.00 97.56 328 VAL A O 1
ATOM 2579 N N . VAL A 1 329 ? 15.449 -6.050 -3.573 1.00 97.44 329 VAL A N 1
ATOM 2580 C CA . VAL A 1 329 ? 16.406 -6.619 -4.518 1.00 97.44 329 VAL A CA 1
ATOM 2581 C C . VAL A 1 329 ? 16.346 -5.767 -5.771 1.00 97.44 329 VAL A C 1
ATOM 2583 O O . VAL A 1 329 ? 15.329 -5.756 -6.462 1.00 97.44 329 VAL A O 1
ATOM 2586 N N . SER A 1 330 ? 17.419 -5.040 -6.066 1.00 92.88 330 SER A N 1
ATOM 2587 C CA . SER A 1 330 ? 17.418 -4.113 -7.191 1.00 92.88 330 SER A CA 1
ATOM 2588 C C . SER A 1 330 ? 18.569 -4.352 -8.159 1.00 92.88 330 SER A C 1
ATOM 2590 O O . SER A 1 330 ? 19.718 -4.564 -7.768 1.00 92.88 330 SER A O 1
ATOM 2592 N N . THR A 1 331 ? 18.233 -4.291 -9.446 1.00 94.25 331 THR A N 1
ATOM 2593 C CA . THR A 1 331 ? 19.188 -4.108 -10.541 1.00 94.25 331 THR A CA 1
ATOM 2594 C C . THR A 1 331 ? 19.053 -2.678 -11.041 1.00 94.25 331 THR A C 1
ATOM 2596 O O . THR A 1 331 ? 17.975 -2.275 -11.470 1.00 94.25 331 THR A O 1
ATOM 2599 N N . MET A 1 332 ? 20.124 -1.895 -10.978 1.00 89.38 332 MET A N 1
ATOM 2600 C CA . MET A 1 332 ? 20.113 -0.501 -11.425 1.00 89.38 332 MET A CA 1
ATOM 2601 C C . MET A 1 332 ? 20.708 -0.378 -12.836 1.00 89.38 332 MET A C 1
ATOM 2603 O O . MET A 1 332 ? 21.751 -0.961 -13.126 1.00 89.38 332 MET A O 1
ATOM 2607 N N . ILE A 1 333 ? 20.046 0.379 -13.715 1.00 89.88 333 ILE A N 1
ATOM 2608 C CA . ILE A 1 333 ? 20.530 0.752 -15.055 1.00 89.88 333 ILE A CA 1
ATOM 2609 C C . ILE A 1 333 ? 20.557 2.280 -15.120 1.00 89.88 333 ILE A C 1
ATOM 2611 O O . ILE A 1 333 ? 19.544 2.930 -15.382 1.00 89.88 333 ILE A O 1
ATOM 2615 N N . ILE A 1 334 ? 21.712 2.873 -14.822 1.00 84.94 334 ILE A N 1
ATOM 2616 C CA . ILE A 1 334 ? 21.832 4.318 -14.588 1.00 84.94 334 ILE A CA 1
ATOM 2617 C C . ILE A 1 334 ? 22.886 4.950 -15.497 1.00 84.94 334 ILE A C 1
ATOM 2619 O O . ILE A 1 334 ? 23.887 4.319 -15.836 1.00 84.94 334 ILE A O 1
ATOM 2623 N N . GLY A 1 335 ? 22.634 6.193 -15.906 1.00 81.50 335 GLY A N 1
ATOM 2624 C CA . GLY A 1 335 ? 23.597 7.032 -16.615 1.00 81.50 335 GLY A CA 1
ATOM 2625 C C . GLY A 1 335 ? 24.637 7.664 -15.686 1.00 81.50 335 GLY A C 1
ATOM 2626 O O . GLY A 1 335 ? 24.601 7.509 -14.466 1.00 81.50 335 GLY A O 1
ATOM 2627 N N . GLU A 1 336 ? 25.576 8.396 -16.278 1.00 80.44 336 GLU A N 1
ATOM 2628 C CA . GLU A 1 336 ? 26.595 9.144 -15.538 1.00 80.44 336 GLU A CA 1
ATOM 2629 C C . GLU A 1 336 ? 25.959 10.274 -14.706 1.00 80.44 336 GLU A C 1
ATOM 2631 O O . GLU A 1 336 ? 25.102 11.006 -15.198 1.00 80.44 336 GLU A O 1
ATOM 2636 N N . GLY A 1 337 ? 26.380 10.417 -13.444 1.00 82.62 337 GLY A N 1
ATOM 2637 C CA . GLY A 1 337 ? 25.917 11.480 -12.539 1.00 82.62 337 GLY A CA 1
ATOM 2638 C C . GLY A 1 337 ? 24.580 11.221 -11.832 1.00 82.62 337 GLY A C 1
ATOM 2639 O O . GLY A 1 337 ? 24.177 12.028 -10.999 1.00 82.62 337 GLY A O 1
ATOM 2640 N N . GLU A 1 338 ? 23.914 10.102 -12.125 1.00 87.81 338 GLU A N 1
ATOM 2641 C CA . GLU A 1 338 ? 22.700 9.660 -11.431 1.00 87.81 338 GLU A CA 1
ATOM 2642 C C . GLU A 1 338 ? 22.972 9.412 -9.934 1.00 87.81 338 GLU A C 1
ATOM 2644 O O . GLU A 1 338 ? 24.005 8.840 -9.554 1.00 87.81 338 GLU A O 1
ATOM 2649 N N . LEU A 1 339 ? 22.040 9.837 -9.075 1.00 89.62 339 LEU A N 1
ATOM 2650 C CA . LEU A 1 339 ? 22.150 9.684 -7.622 1.00 89.62 339 LEU A CA 1
ATOM 2651 C C . LEU A 1 339 ? 21.401 8.429 -7.178 1.00 89.62 339 LEU A C 1
ATOM 2653 O O . LEU A 1 339 ? 20.214 8.270 -7.470 1.00 89.62 339 LEU A O 1
ATOM 2657 N N . THR A 1 340 ? 22.064 7.546 -6.436 1.00 90.25 340 THR A N 1
ATOM 2658 C CA . THR A 1 340 ? 21.495 6.261 -6.015 1.00 90.25 340 THR A CA 1
ATOM 2659 C C . THR A 1 340 ? 21.609 6.045 -4.520 1.00 90.25 340 THR A C 1
ATOM 2661 O O . THR A 1 340 ? 22.669 6.232 -3.941 1.00 90.25 340 THR A O 1
ATOM 2664 N N . HIS A 1 341 ? 20.523 5.599 -3.897 1.00 90.25 341 HIS A N 1
ATOM 2665 C CA . HIS A 1 341 ? 20.443 5.365 -2.460 1.00 90.25 341 HIS A CA 1
ATOM 2666 C C . HIS A 1 341 ? 19.836 3.976 -2.180 1.00 90.25 341 HIS A C 1
ATOM 2668 O O . HIS A 1 341 ? 18.937 3.553 -2.913 1.00 90.25 341 HIS A O 1
ATOM 2674 N N . PRO A 1 342 ? 20.271 3.241 -1.135 1.00 88.19 342 PRO A N 1
ATOM 2675 C CA . PRO A 1 342 ? 19.782 1.881 -0.902 1.00 88.19 342 PRO A CA 1
ATOM 2676 C C . PRO A 1 342 ? 18.275 1.809 -0.622 1.00 88.19 342 PRO A C 1
ATOM 2678 O O . PRO A 1 342 ? 17.606 0.843 -0.967 1.00 88.19 342 PRO A O 1
ATOM 2681 N N . ILE A 1 343 ? 17.723 2.844 0.007 1.00 89.62 343 ILE A N 1
ATOM 2682 C CA . ILE A 1 343 ? 16.308 2.888 0.399 1.00 89.62 343 ILE A CA 1
ATOM 2683 C C . ILE A 1 343 ? 15.564 3.985 -0.360 1.00 89.62 343 ILE A C 1
ATOM 2685 O O . ILE A 1 343 ? 14.794 3.659 -1.256 1.00 89.62 343 ILE A O 1
ATOM 2689 N N . GLY A 1 344 ? 15.834 5.256 -0.063 1.00 90.69 344 GLY A N 1
ATOM 2690 C CA . GLY A 1 344 ? 15.390 6.418 -0.837 1.00 90.69 344 GLY A CA 1
ATOM 2691 C C . GLY A 1 344 ? 16.071 7.700 -0.381 1.00 90.69 344 GLY A C 1
ATOM 2692 O O . GLY A 1 344 ? 16.681 7.711 0.685 1.00 90.69 344 GLY A O 1
ATOM 2693 N N . HIS A 1 345 ? 15.991 8.753 -1.193 1.00 89.38 345 HIS A N 1
ATOM 2694 C CA . HIS A 1 345 ? 16.640 10.038 -0.911 1.00 89.38 345 HIS A CA 1
ATOM 2695 C C . HIS A 1 345 ? 15.896 10.789 0.196 1.00 89.38 345 HIS A C 1
ATOM 2697 O O . HIS A 1 345 ? 14.671 10.703 0.293 1.00 89.38 345 HIS A O 1
ATOM 2703 N N . HIS A 1 346 ? 16.619 11.520 1.039 1.00 82.81 346 HIS A N 1
ATOM 2704 C CA . HIS A 1 346 ? 16.023 12.221 2.176 1.00 82.81 346 HIS A CA 1
ATOM 2705 C C . HIS A 1 346 ? 15.327 13.525 1.742 1.00 82.81 346 HIS A C 1
ATOM 2707 O O . HIS A 1 346 ? 15.836 14.274 0.909 1.00 82.81 346 HIS A O 1
ATOM 2713 N N . GLY A 1 347 ? 14.159 13.793 2.329 1.00 82.12 347 GLY A N 1
ATOM 2714 C CA . GLY A 1 347 ? 13.397 15.034 2.199 1.00 82.12 347 GLY A CA 1
ATOM 2715 C C . GLY A 1 347 ? 13.809 16.106 3.214 1.00 82.12 347 GLY A C 1
ATOM 2716 O O . GLY A 1 347 ? 14.975 16.477 3.311 1.00 82.12 347 GLY A O 1
ATOM 2717 N N . ASN A 1 348 ? 12.843 16.647 3.953 1.00 80.38 348 ASN A N 1
ATOM 2718 C CA . ASN A 1 348 ? 13.042 17.661 4.994 1.00 80.38 348 ASN A CA 1
ATOM 2719 C C . ASN A 1 348 ? 12.831 17.108 6.414 1.00 80.38 348 ASN A C 1
ATOM 2721 O O . ASN A 1 348 ? 13.375 17.660 7.374 1.00 80.38 348 ASN A O 1
ATOM 2725 N N . TYR A 1 349 ? 12.029 16.054 6.560 1.00 77.38 349 TYR A N 1
ATOM 2726 C CA . TYR A 1 349 ? 11.625 15.469 7.832 1.00 77.38 349 TYR A CA 1
ATOM 2727 C C . TYR A 1 349 ? 12.340 14.144 8.107 1.00 77.38 349 TYR A C 1
ATOM 2729 O O . TYR A 1 349 ? 12.572 13.325 7.216 1.00 77.38 349 TYR A O 1
ATOM 2737 N N . ARG A 1 350 ? 12.646 13.923 9.391 1.00 77.12 350 ARG A N 1
ATOM 2738 C CA . ARG A 1 350 ? 13.304 12.703 9.871 1.00 77.12 350 ARG A CA 1
ATOM 2739 C C . ARG A 1 350 ? 12.401 11.497 9.689 1.00 77.12 350 ARG A C 1
ATOM 2741 O O . ARG A 1 350 ? 11.232 11.554 10.050 1.00 77.12 350 ARG A O 1
ATOM 2748 N N . PHE A 1 351 ? 12.969 10.392 9.231 1.00 80.12 351 PHE A N 1
ATOM 2749 C CA . PHE A 1 351 ? 12.272 9.117 9.114 1.00 80.12 351 PHE A CA 1
ATOM 2750 C C . PHE A 1 351 ? 12.973 8.040 9.941 1.00 80.12 351 PHE A C 1
ATOM 2752 O O . PHE A 1 351 ? 14.139 8.165 10.317 1.00 80.12 351 PHE A O 1
ATOM 2759 N N . TYR A 1 352 ? 12.251 6.960 10.215 1.00 81.00 352 TYR A N 1
ATOM 2760 C CA . TYR A 1 352 ? 12.721 5.856 11.042 1.00 81.00 352 TYR A CA 1
ATOM 2761 C C . TYR A 1 352 ? 12.745 4.574 10.226 1.00 81.00 352 TYR A C 1
ATOM 2763 O O . TYR A 1 352 ? 11.755 4.221 9.584 1.00 81.00 352 TYR A O 1
ATOM 2771 N N . LEU A 1 353 ? 13.873 3.871 10.273 1.00 84.56 353 LEU A N 1
ATOM 2772 C CA . LEU A 1 353 ? 14.034 2.555 9.671 1.00 84.56 353 LEU A CA 1
ATOM 2773 C C . LEU A 1 353 ? 14.086 1.494 10.770 1.00 84.56 353 LEU A C 1
ATOM 2775 O O . LEU A 1 353 ? 14.645 1.725 11.845 1.00 84.56 353 LEU A O 1
ATOM 2779 N N . LYS A 1 354 ? 13.527 0.315 10.499 1.00 86.81 354 LYS A N 1
ATOM 2780 C CA . LYS A 1 354 ? 13.640 -0.852 11.377 1.00 86.81 354 LYS A CA 1
ATOM 2781 C C . LYS A 1 354 ? 13.671 -2.151 10.573 1.00 86.81 354 LYS A C 1
ATOM 2783 O O . LYS A 1 354 ? 12.713 -2.457 9.883 1.00 86.81 354 LYS A O 1
ATOM 2788 N N . ASN A 1 355 ? 14.720 -2.955 10.709 1.00 89.94 355 ASN A N 1
ATOM 2789 C CA . ASN A 1 355 ? 14.880 -4.253 10.055 1.00 89.94 355 ASN A CA 1
ATOM 2790 C C . ASN A 1 355 ? 14.682 -4.179 8.533 1.00 89.94 355 ASN A C 1
ATOM 2792 O O . ASN A 1 355 ? 13.778 -4.802 7.969 1.00 89.94 355 ASN A O 1
ATOM 2796 N N . ILE A 1 356 ? 15.504 -3.355 7.885 1.00 92.88 356 ILE A N 1
ATOM 2797 C CA . ILE A 1 356 ? 15.459 -3.116 6.446 1.00 92.88 356 ILE A CA 1
ATOM 2798 C C . ILE A 1 356 ? 16.632 -3.810 5.772 1.00 92.88 356 ILE A C 1
ATOM 2800 O O . ILE A 1 356 ? 17.778 -3.587 6.151 1.00 92.88 356 ILE A O 1
ATOM 2804 N N . TYR A 1 357 ? 16.355 -4.615 4.750 1.00 95.06 357 TYR A N 1
ATOM 2805 C CA . TYR A 1 357 ? 17.370 -5.391 4.037 1.00 95.06 357 TYR A CA 1
ATOM 2806 C C . TYR A 1 357 ? 17.476 -4.949 2.582 1.00 95.06 357 TYR A C 1
ATOM 2808 O O . TYR A 1 357 ? 16.471 -4.648 1.940 1.00 95.06 357 TYR A O 1
ATOM 2816 N N . TYR A 1 358 ? 18.684 -4.915 2.030 1.00 94.38 358 TYR A N 1
ATOM 2817 C CA . TYR A 1 358 ? 18.860 -4.501 0.642 1.00 94.38 358 TYR A CA 1
ATOM 2818 C C . TYR A 1 358 ? 19.955 -5.281 -0.085 1.00 94.38 358 TYR A C 1
ATOM 2820 O O . TYR A 1 358 ? 20.988 -5.634 0.486 1.00 94.38 358 TYR A O 1
ATOM 2828 N N . THR A 1 359 ? 19.726 -5.496 -1.380 1.00 93.69 359 THR A N 1
ATOM 2829 C CA . THR A 1 359 ? 20.650 -6.148 -2.311 1.00 93.69 359 THR A CA 1
ATOM 2830 C C . THR A 1 359 ? 20.759 -5.326 -3.599 1.00 93.69 359 THR A C 1
ATOM 2832 O O . THR A 1 359 ? 19.744 -5.032 -4.231 1.00 93.69 359 THR A O 1
ATOM 2835 N N . TYR A 1 360 ? 21.994 -5.018 -4.017 1.00 87.19 360 TYR A N 1
ATOM 2836 C CA . TYR A 1 360 ? 22.316 -4.313 -5.267 1.00 87.19 360 TYR A CA 1
ATOM 2837 C C . TYR A 1 360 ? 23.392 -5.024 -6.077 1.00 87.19 360 TYR A C 1
ATOM 2839 O O . TYR A 1 360 ? 24.260 -5.698 -5.521 1.00 87.19 360 TYR A O 1
ATOM 2847 N N . ASN A 1 361 ? 23.362 -4.810 -7.392 1.00 82.88 361 ASN A N 1
ATOM 2848 C CA . ASN A 1 361 ? 24.356 -5.303 -8.345 1.00 82.88 361 ASN A CA 1
ATOM 2849 C C . ASN A 1 361 ? 25.552 -4.353 -8.562 1.00 82.88 361 ASN A C 1
ATOM 2851 O O . ASN A 1 361 ? 26.465 -4.702 -9.308 1.00 82.88 361 ASN A O 1
ATOM 2855 N N . GLN A 1 362 ? 25.547 -3.158 -7.966 1.00 77.19 362 GLN A N 1
ATOM 2856 C CA . GLN A 1 362 ? 26.564 -2.128 -8.191 1.00 77.19 362 GLN A CA 1
ATOM 2857 C C . GLN A 1 362 ? 26.758 -1.212 -6.977 1.00 77.19 362 GLN A C 1
ATOM 2859 O O . GLN A 1 362 ? 25.948 -1.213 -6.051 1.00 77.19 362 GLN A O 1
ATOM 2864 N N . SER A 1 363 ? 27.826 -0.409 -7.010 1.00 78.06 363 SER A N 1
ATOM 2865 C CA . SER A 1 363 ? 28.080 0.640 -6.019 1.00 78.06 363 SER A CA 1
ATOM 2866 C C . SER A 1 363 ? 26.995 1.718 -6.049 1.00 78.06 363 SER A C 1
ATOM 2868 O O . SER A 1 363 ? 26.506 2.100 -7.116 1.00 78.06 363 SER A O 1
ATOM 2870 N N . LEU A 1 364 ? 26.657 2.221 -4.864 1.00 81.25 364 LEU A N 1
ATOM 2871 C CA . LEU A 1 364 ? 25.685 3.291 -4.666 1.00 81.25 364 LEU A CA 1
ATOM 2872 C C . LEU A 1 364 ? 26.394 4.653 -4.592 1.00 81.25 364 LEU A C 1
ATOM 2874 O O . LEU A 1 364 ? 27.552 4.726 -4.184 1.00 81.25 364 LEU A O 1
ATOM 2878 N N . ASN A 1 365 ? 25.701 5.710 -5.007 1.00 79.31 365 ASN A N 1
ATOM 2879 C CA . ASN A 1 365 ? 26.205 7.075 -5.136 1.00 79.31 365 ASN A CA 1
ATOM 2880 C C . ASN A 1 365 ? 25.247 8.047 -4.430 1.00 79.31 365 ASN A C 1
ATOM 2882 O O . ASN A 1 365 ? 24.337 8.596 -5.059 1.00 79.31 365 ASN A O 1
ATOM 2886 N N . TYR A 1 366 ? 25.434 8.219 -3.122 1.00 74.25 366 TYR A N 1
ATOM 2887 C CA . TYR A 1 366 ? 24.653 9.129 -2.287 1.00 74.25 366 TYR A CA 1
ATOM 2888 C C . TYR A 1 366 ? 25.553 9.840 -1.272 1.00 74.25 366 TYR A C 1
ATOM 2890 O O . TYR A 1 366 ? 26.412 9.211 -0.660 1.00 74.25 366 TYR A O 1
ATOM 2898 N N . ASP A 1 367 ? 25.305 11.138 -1.081 1.00 61.12 367 ASP A N 1
ATOM 2899 C CA . ASP A 1 367 ? 25.976 11.991 -0.085 1.00 61.12 367 ASP A CA 1
ATOM 2900 C C . ASP A 1 367 ? 25.047 12.364 1.090 1.00 61.12 367 ASP A C 1
ATOM 2902 O O . ASP A 1 367 ? 25.459 13.047 2.030 1.00 61.12 367 ASP A O 1
ATOM 2906 N N . ASP A 1 368 ? 23.780 11.938 1.040 1.00 62.28 368 ASP A N 1
ATOM 2907 C CA . ASP A 1 368 ? 22.782 12.289 2.046 1.00 62.28 368 ASP A CA 1
ATOM 2908 C C . ASP A 1 368 ? 23.036 11.510 3.346 1.00 62.28 368 ASP A C 1
ATOM 2910 O O . ASP A 1 368 ? 23.092 10.279 3.363 1.00 62.28 368 ASP A O 1
ATOM 2914 N N . TYR A 1 369 ? 23.161 12.240 4.456 1.00 53.97 369 TYR A N 1
ATOM 2915 C CA . TYR A 1 369 ? 23.169 11.655 5.793 1.00 53.97 369 TYR A CA 1
ATOM 2916 C C . TYR A 1 369 ? 21.776 11.100 6.105 1.00 53.97 369 TYR A C 1
ATOM 2918 O O . TYR A 1 369 ? 20.791 11.843 6.075 1.00 53.97 369 TYR A O 1
ATOM 2926 N N . LEU A 1 370 ? 21.683 9.815 6.457 1.00 54.50 370 LEU A N 1
ATOM 2927 C CA . LEU A 1 370 ? 20.459 9.262 7.027 1.00 54.50 370 LEU A CA 1
ATOM 2928 C C . LEU A 1 370 ? 20.204 9.970 8.363 1.00 54.50 370 LEU A C 1
ATOM 2930 O O . LEU A 1 370 ? 20.929 9.780 9.337 1.00 54.50 370 LEU A O 1
ATOM 2934 N N . ILE A 1 371 ? 19.167 10.802 8.437 1.00 47.59 371 ILE A N 1
ATOM 2935 C CA . ILE A 1 371 ? 18.703 11.338 9.719 1.00 47.59 371 ILE A CA 1
ATOM 2936 C C . ILE A 1 371 ? 17.681 10.350 10.292 1.00 47.59 371 ILE A C 1
ATOM 2938 O O . ILE A 1 371 ? 16.477 10.591 10.270 1.00 47.59 371 ILE A O 1
ATOM 2942 N N . GLY A 1 372 ? 18.186 9.219 10.778 1.00 52.41 372 GLY A N 1
ATOM 2943 C CA . GLY A 1 372 ? 17.436 8.141 11.421 1.00 52.41 372 GLY A CA 1
ATOM 2944 C C . GLY A 1 372 ? 18.382 7.288 12.268 1.00 52.41 372 GLY A C 1
ATOM 2945 O O . GLY A 1 372 ? 19.595 7.363 12.101 1.00 52.41 372 GLY A O 1
ATOM 2946 N N . ASP A 1 373 ? 17.860 6.515 13.218 1.00 51.56 373 ASP A N 1
ATOM 2947 C CA . ASP A 1 373 ? 18.691 5.591 13.999 1.00 51.56 373 ASP A CA 1
ATOM 2948 C C . ASP A 1 373 ? 19.156 4.452 13.069 1.00 51.56 373 ASP A C 1
ATOM 2950 O O . ASP A 1 373 ? 18.387 3.545 12.754 1.00 51.56 373 ASP A O 1
ATOM 2954 N N . GLU A 1 374 ? 20.384 4.547 12.544 1.00 53.28 374 GLU A N 1
ATOM 2955 C CA . GLU A 1 374 ? 20.970 3.659 11.517 1.00 53.28 374 GLU A CA 1
ATOM 2956 C C . GLU A 1 374 ? 21.193 2.204 11.985 1.00 53.28 374 GLU A C 1
ATOM 2958 O O . GLU A 1 374 ? 21.770 1.392 11.263 1.00 53.28 374 GLU A O 1
ATOM 2963 N N . LEU A 1 375 ? 20.719 1.821 13.172 1.00 57.00 375 LEU A N 1
ATOM 2964 C CA . LEU A 1 375 ? 20.948 0.501 13.774 1.00 57.00 375 LEU A CA 1
ATOM 2965 C C . LEU A 1 375 ? 20.184 -0.659 13.102 1.00 57.00 375 LEU A C 1
ATOM 2967 O O . LEU A 1 375 ? 20.144 -1.760 13.647 1.00 57.00 375 LEU A O 1
ATOM 2971 N N . THR A 1 376 ? 19.556 -0.437 11.945 1.00 74.94 376 THR A N 1
ATOM 2972 C CA . THR A 1 376 ? 18.518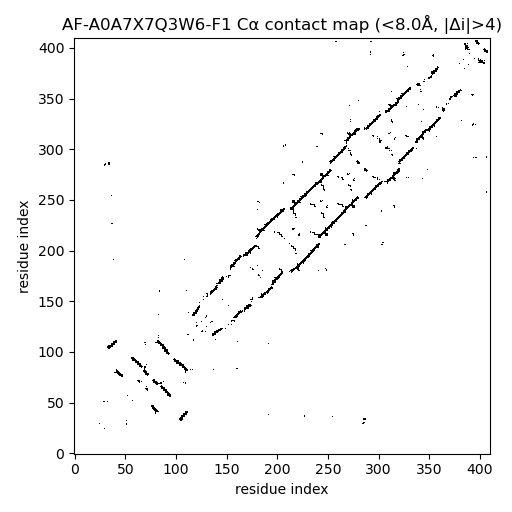 -1.327 11.405 1.00 74.94 376 THR A CA 1
ATOM 2973 C C . THR A 1 376 ? 18.522 -1.495 9.878 1.00 74.94 376 THR A C 1
ATOM 2975 O O . THR A 1 376 ? 17.574 -2.057 9.322 1.00 74.94 376 THR A O 1
ATOM 2978 N N . LEU A 1 377 ? 19.559 -1.005 9.186 1.00 86.12 377 LEU A N 1
ATOM 2979 C CA . LEU A 1 377 ? 19.739 -1.155 7.740 1.00 86.12 377 LEU A CA 1
ATOM 2980 C C . LEU A 1 377 ? 20.831 -2.195 7.444 1.00 86.12 377 LEU A C 1
ATOM 2982 O O . LEU A 1 377 ? 21.988 -2.028 7.824 1.00 86.12 377 LEU A O 1
ATOM 2986 N N . HIS A 1 378 ? 20.474 -3.256 6.726 1.00 90.12 378 HIS A N 1
ATOM 2987 C CA . HIS A 1 378 ? 21.310 -4.437 6.535 1.00 90.12 378 HIS A CA 1
ATOM 2988 C C . HIS A 1 378 ? 21.554 -4.696 5.047 1.00 90.12 378 HIS A C 1
ATOM 2990 O O . HIS A 1 378 ? 20.636 -5.013 4.289 1.00 90.12 378 HIS A O 1
ATOM 2996 N N . TYR A 1 379 ? 22.813 -4.596 4.622 1.00 91.81 379 TYR A N 1
ATOM 2997 C CA . TYR A 1 379 ? 23.207 -5.176 3.342 1.00 91.81 379 TYR A CA 1
ATOM 2998 C C . TYR A 1 379 ? 23.153 -6.700 3.446 1.00 91.81 379 TYR A C 1
ATOM 3000 O O . TYR A 1 379 ? 23.641 -7.271 4.423 1.00 91.81 379 TYR A O 1
ATOM 3008 N N . ILE A 1 380 ? 22.594 -7.350 2.430 1.00 94.12 380 ILE A N 1
ATOM 3009 C CA . ILE A 1 380 ? 22.586 -8.805 2.304 1.00 94.12 380 ILE A CA 1
ATOM 3010 C C . ILE A 1 380 ? 22.782 -9.190 0.840 1.00 94.12 380 ILE A C 1
ATOM 3012 O O . ILE A 1 380 ? 22.248 -8.546 -0.072 1.00 94.12 380 ILE A O 1
ATOM 3016 N N . THR A 1 381 ? 23.553 -10.241 0.586 1.00 94.62 381 THR A N 1
ATOM 3017 C CA . THR A 1 381 ? 23.705 -10.756 -0.776 1.00 94.62 381 THR A CA 1
ATOM 3018 C C . THR A 1 381 ? 22.434 -11.470 -1.238 1.00 94.62 381 THR A C 1
ATOM 3020 O O . THR A 1 381 ? 21.636 -11.976 -0.449 1.00 94.62 381 THR A O 1
ATOM 3023 N N . SER A 1 382 ? 22.260 -11.564 -2.558 1.00 94.25 382 SER A N 1
ATOM 3024 C CA . SER A 1 382 ? 21.144 -12.307 -3.158 1.00 94.25 382 SER A CA 1
ATOM 3025 C C . SER A 1 382 ? 21.130 -13.784 -2.729 1.00 94.25 382 SER A C 1
ATOM 3027 O O . SER A 1 382 ? 20.064 -14.362 -2.542 1.00 94.25 382 SER A O 1
ATOM 3029 N N . GLU A 1 383 ? 22.305 -14.395 -2.551 1.00 95.25 383 GLU A N 1
ATOM 3030 C CA . GLU A 1 383 ? 22.440 -15.794 -2.127 1.00 95.25 383 GLU A CA 1
ATOM 3031 C C . GLU A 1 383 ? 22.032 -15.990 -0.664 1.00 95.25 383 GLU A C 1
ATOM 3033 O O . GLU A 1 383 ? 21.265 -16.902 -0.355 1.00 95.25 383 GLU A O 1
ATOM 3038 N N . GLU A 1 384 ? 22.479 -15.108 0.233 1.00 96.19 384 GLU A N 1
ATOM 3039 C CA . GLU A 1 384 ? 22.096 -15.142 1.648 1.00 96.19 384 GLU A CA 1
ATOM 3040 C C . GLU A 1 384 ? 20.591 -14.926 1.824 1.00 96.19 384 GLU A C 1
ATOM 3042 O O . GLU A 1 384 ? 19.952 -15.662 2.579 1.00 96.19 384 GLU A O 1
ATOM 3047 N N . LEU A 1 385 ? 19.999 -13.987 1.079 1.00 96.25 385 LEU A N 1
ATOM 3048 C CA . LEU A 1 385 ? 18.559 -13.727 1.123 1.00 96.25 385 LEU A CA 1
ATOM 3049 C C . LEU A 1 385 ? 17.732 -14.936 0.642 1.00 96.25 385 LEU A C 1
ATOM 3051 O O . LEU A 1 385 ? 16.640 -15.177 1.152 1.00 96.25 385 LEU A O 1
ATOM 3055 N N . LYS A 1 386 ? 18.272 -15.732 -0.291 1.00 97.19 386 LYS A N 1
ATOM 3056 C CA . LYS A 1 386 ? 17.665 -16.976 -0.805 1.00 97.19 386 LYS A CA 1
ATOM 3057 C C . LYS A 1 386 ? 18.026 -18.229 -0.007 1.00 97.19 386 LYS A C 1
ATOM 3059 O O . LYS A 1 386 ? 17.596 -19.325 -0.363 1.00 97.19 386 LYS A O 1
ATOM 3064 N N . SER A 1 387 ? 18.813 -18.109 1.062 1.00 96.69 387 SER A N 1
ATOM 3065 C CA . SER A 1 387 ? 19.280 -19.266 1.840 1.00 96.69 387 SER A CA 1
ATOM 3066 C C . SER A 1 387 ? 18.151 -20.037 2.535 1.00 96.69 387 SER A C 1
ATOM 3068 O O . SER A 1 387 ? 18.325 -21.203 2.886 1.00 96.69 387 SER A O 1
ATOM 3070 N N . GLY A 1 388 ? 16.992 -19.399 2.733 1.00 93.38 388 GLY A N 1
ATOM 3071 C CA . GLY A 1 388 ? 15.877 -19.938 3.512 1.00 93.38 388 GLY A CA 1
ATOM 3072 C C . GLY A 1 388 ? 15.967 -19.644 5.015 1.00 93.38 388 GLY A C 1
ATOM 3073 O O . GLY A 1 388 ? 15.062 -20.016 5.760 1.00 93.38 388 GLY A O 1
ATOM 3074 N N . ASN A 1 389 ? 17.027 -18.970 5.472 1.00 95.06 389 ASN A N 1
ATOM 3075 C CA . ASN A 1 389 ? 17.166 -18.560 6.867 1.00 95.06 389 ASN A CA 1
ATOM 3076 C C . ASN A 1 389 ? 16.254 -17.371 7.176 1.00 95.06 389 ASN A C 1
ATOM 3078 O O . ASN A 1 389 ? 16.254 -16.382 6.447 1.00 95.06 389 ASN A O 1
ATOM 3082 N N . ILE A 1 390 ? 15.515 -17.455 8.283 1.00 94.44 390 ILE A N 1
ATOM 3083 C CA . ILE A 1 390 ? 14.694 -16.342 8.767 1.00 94.44 390 ILE A CA 1
ATOM 3084 C C . ILE A 1 390 ? 15.620 -15.206 9.206 1.00 94.44 390 ILE A C 1
ATOM 3086 O O . ILE A 1 390 ? 16.546 -15.421 9.988 1.00 94.44 390 ILE A O 1
ATOM 3090 N N . LEU A 1 391 ? 15.343 -14.004 8.709 1.00 94.56 391 LEU A N 1
ATOM 3091 C CA . LEU A 1 391 ? 16.060 -12.783 9.062 1.00 94.56 391 LEU A CA 1
ATOM 3092 C C . LEU A 1 391 ? 15.302 -12.025 10.154 1.00 94.56 391 LEU A C 1
ATOM 3094 O O . LEU A 1 391 ? 14.069 -11.979 10.135 1.00 94.56 391 LEU A O 1
ATOM 3098 N N . GLU A 1 392 ? 16.041 -11.427 11.090 1.00 92.81 392 GLU A N 1
ATOM 3099 C CA . GLU A 1 392 ? 15.461 -10.651 12.189 1.00 92.81 392 GLU A CA 1
ATOM 3100 C C . GLU A 1 392 ? 14.583 -9.525 11.641 1.00 92.81 392 GLU A C 1
ATOM 3102 O O . GLU A 1 392 ? 14.993 -8.759 10.763 1.00 92.81 392 GLU A O 1
ATOM 3107 N N . GLY A 1 393 ? 13.357 -9.442 12.152 1.00 91.00 393 GLY A N 1
ATOM 3108 C CA . GLY A 1 393 ? 12.379 -8.453 11.739 1.00 91.00 393 GLY A CA 1
ATOM 3109 C C . GLY A 1 393 ? 11.650 -8.762 10.440 1.00 91.00 393 GLY A C 1
ATOM 3110 O O . GLY A 1 393 ? 10.766 -7.990 10.081 1.00 91.00 393 GLY A O 1
ATOM 3111 N N . LEU A 1 394 ? 11.975 -9.849 9.735 1.00 94.56 394 LEU A N 1
ATOM 3112 C CA . LEU A 1 394 ? 11.242 -10.318 8.554 1.00 94.56 394 LEU A CA 1
ATOM 3113 C C . LEU A 1 394 ? 10.370 -11.543 8.873 1.00 94.56 394 LEU A C 1
ATOM 3115 O O . LEU A 1 394 ? 10.074 -12.357 8.002 1.00 94.56 394 LEU A O 1
ATOM 3119 N N . GLU A 1 395 ? 9.888 -11.686 10.107 1.00 93.19 395 GLU A N 1
ATOM 3120 C CA . GLU A 1 395 ? 9.058 -12.824 10.526 1.00 93.19 395 GLU A CA 1
ATOM 3121 C C . GLU A 1 395 ? 7.694 -12.861 9.816 1.00 93.19 395 GLU A C 1
ATOM 3123 O O . GLU A 1 395 ? 7.048 -13.910 9.779 1.00 93.19 395 GLU A O 1
ATOM 3128 N N . GLY A 1 396 ? 7.261 -11.744 9.222 1.00 93.38 396 GLY A N 1
ATOM 3129 C CA . GLY A 1 396 ? 6.089 -11.666 8.342 1.00 93.38 396 GLY A CA 1
ATOM 3130 C C . GLY A 1 396 ? 6.278 -12.332 6.971 1.00 93.38 396 GLY A C 1
ATOM 3131 O O . GLY A 1 396 ? 5.318 -12.440 6.210 1.00 93.38 396 GLY A O 1
ATOM 3132 N N . PHE A 1 397 ? 7.486 -12.806 6.652 1.00 97.06 397 PHE A N 1
ATOM 3133 C CA . PHE A 1 397 ? 7.821 -13.417 5.369 1.00 97.06 397 PHE A CA 1
ATOM 3134 C C . PHE A 1 397 ? 7.987 -14.936 5.483 1.00 97.06 397 PHE A C 1
ATOM 3136 O O . PHE A 1 397 ? 8.441 -15.482 6.491 1.00 97.06 397 PHE A O 1
ATOM 3143 N N . GLN A 1 398 ? 7.596 -15.638 4.428 1.00 97.19 398 GLN A N 1
ATOM 3144 C CA . GLN A 1 398 ? 7.866 -17.042 4.185 1.00 97.19 398 GLN A CA 1
ATOM 3145 C C . GLN A 1 398 ? 9.202 -17.174 3.451 1.00 97.19 398 GLN A C 1
ATOM 3147 O O . GLN A 1 398 ? 9.374 -16.640 2.355 1.00 97.19 398 GLN A O 1
ATOM 3152 N N . PHE A 1 399 ? 10.126 -17.920 4.053 1.00 96.88 399 PHE A N 1
ATOM 3153 C CA . PHE A 1 399 ? 11.445 -18.205 3.500 1.00 96.88 399 PHE A CA 1
ATOM 3154 C C . PHE A 1 399 ? 11.448 -19.609 2.894 1.00 96.88 399 PHE A C 1
ATOM 3156 O O . PHE A 1 399 ? 11.249 -20.597 3.602 1.00 96.88 399 PHE A O 1
ATOM 3163 N N . THR A 1 400 ? 11.680 -19.687 1.586 1.00 96.62 400 THR A N 1
ATOM 3164 C CA . THR A 1 400 ? 11.816 -20.947 0.847 1.00 96.62 400 THR A CA 1
ATOM 3165 C C . THR A 1 400 ? 13.229 -20.998 0.264 1.00 96.62 400 THR A C 1
ATOM 3167 O O . THR A 1 400 ? 13.591 -20.080 -0.469 1.00 96.62 400 THR A O 1
ATOM 3170 N N . PRO A 1 401 ? 14.051 -22.021 0.575 1.00 97.31 401 PRO A N 1
ATOM 3171 C CA . PRO A 1 401 ? 15.403 -22.119 0.029 1.00 97.31 401 PRO A CA 1
ATOM 3172 C C . PRO A 1 401 ? 15.415 -22.062 -1.505 1.00 97.31 401 PRO A C 1
ATOM 3174 O O . PRO A 1 401 ? 14.717 -22.835 -2.159 1.00 97.31 401 PRO A O 1
ATOM 3177 N N . GLY A 1 402 ? 16.229 -21.170 -2.071 1.00 96.75 402 GLY A N 1
ATOM 3178 C CA . GLY A 1 402 ? 16.342 -20.934 -3.515 1.00 96.75 402 GLY A CA 1
ATOM 3179 C C . GLY A 1 402 ? 15.468 -19.794 -4.052 1.00 96.75 402 GLY A C 1
ATOM 3180 O O . GLY A 1 402 ? 15.769 -19.267 -5.125 1.00 96.75 402 GLY A O 1
ATOM 3181 N N . ASP A 1 403 ? 14.470 -19.351 -3.287 1.00 97.12 403 ASP A N 1
ATOM 3182 C CA . ASP A 1 403 ? 13.557 -18.270 -3.654 1.00 97.12 403 ASP A CA 1
ATOM 3183 C C . ASP A 1 403 ? 13.744 -17.045 -2.756 1.00 97.12 403 ASP A C 1
ATOM 3185 O O . ASP A 1 403 ? 14.222 -17.134 -1.624 1.00 97.12 403 ASP A O 1
ATOM 3189 N N . TYR A 1 404 ? 13.353 -15.872 -3.259 1.00 97.38 404 TYR A N 1
ATOM 3190 C CA . TYR A 1 404 ? 13.279 -14.682 -2.414 1.00 97.38 404 TYR A CA 1
ATOM 3191 C C . TYR A 1 404 ? 12.125 -14.802 -1.404 1.00 97.38 404 TYR A C 1
ATOM 3193 O O . TYR A 1 404 ? 11.073 -15.348 -1.756 1.00 97.38 404 TYR A O 1
ATOM 3201 N N . PRO A 1 405 ? 12.272 -14.267 -0.176 1.00 97.50 405 PRO A N 1
ATOM 3202 C CA . PRO A 1 405 ? 11.228 -14.338 0.840 1.00 97.50 405 PRO A CA 1
ATOM 3203 C C . PRO A 1 405 ? 9.927 -13.685 0.365 1.00 97.50 405 PRO A C 1
ATOM 3205 O O . PRO A 1 405 ? 9.924 -12.546 -0.099 1.00 97.50 405 PRO A O 1
ATOM 3208 N N . ARG A 1 406 ? 8.798 -14.378 0.491 1.00 97.19 406 ARG A N 1
ATOM 3209 C CA . ARG A 1 406 ? 7.481 -13.857 0.082 1.00 97.19 406 ARG A CA 1
ATOM 3210 C C . ARG A 1 406 ? 6.667 -13.472 1.306 1.00 97.19 406 ARG A C 1
ATOM 3212 O O . ARG A 1 406 ? 6.874 -14.037 2.370 1.00 97.19 406 ARG A O 1
ATOM 3219 N N . ILE A 1 407 ? 5.745 -12.523 1.190 1.00 95.44 407 ILE A N 1
ATOM 3220 C CA . ILE A 1 407 ? 4.833 -12.201 2.298 1.00 95.44 407 ILE A CA 1
ATOM 3221 C C . ILE A 1 407 ? 4.011 -13.456 2.623 1.00 95.44 407 ILE A C 1
ATOM 3223 O O . ILE A 1 407 ? 3.537 -14.136 1.709 1.00 95.44 407 ILE A O 1
ATOM 3227 N N . LYS A 1 408 ? 3.879 -13.803 3.909 1.00 89.62 408 LYS A N 1
ATOM 3228 C CA . LYS A 1 408 ? 3.057 -14.948 4.321 1.00 89.62 408 LYS A CA 1
ATOM 3229 C C . LYS A 1 408 ? 1.612 -14.720 3.878 1.00 89.62 408 LYS A C 1
ATOM 3231 O O . LYS A 1 408 ? 1.031 -13.681 4.165 1.00 89.62 408 LYS A O 1
ATOM 3236 N N . ASN A 1 409 ? 1.040 -15.707 3.194 1.00 68.50 409 ASN A N 1
ATOM 3237 C CA . ASN A 1 409 ? -0.398 -15.747 2.964 1.00 68.50 409 ASN A CA 1
ATOM 3238 C C . ASN A 1 409 ? -1.080 -16.096 4.292 1.00 68.50 409 ASN A C 1
ATOM 3240 O O . ASN A 1 409 ? -0.892 -17.213 4.776 1.00 68.50 409 ASN A O 1
ATOM 3244 N N . GLU A 1 410 ? -1.829 -15.155 4.863 1.00 52.16 410 GLU A N 1
ATOM 3245 C CA . GLU A 1 410 ? -2.790 -15.442 5.937 1.00 52.16 410 GLU A CA 1
ATOM 3246 C C . GLU A 1 410 ? -4.096 -16.030 5.385 1.00 52.16 410 GLU A C 1
ATOM 3248 O O . GLU A 1 410 ? -4.465 -15.711 4.221 1.00 52.16 410 GLU A O 1
#

Secondary structure (DSSP, 8-state):
--HHHHHHHHHHTTSS-----------SSSSTTSSEEEEEETT-EEE---GGGTTS-EEEEEEEETTTTTEEE-TTSEEEE-SSEEEEEEEEEEESSS--EEEEEEEEEEE-TTSTTEEEE-SHHHHHHHHHH-TT-EEEE-S-EE-TT-TT-PPB--B-SEEE-TT--EEE--EEE-SSSBSSEEEEES-EEES-EEEEEEEE----TT-SS--EEESSEEEEES-EEES-EEEEEEEEEEEEESSEEEEES-EEES-EEEEEEEEEEEEESSEEEEE---BTTB---EEES-EEEEEEE---SSSPPEEESSEEEEES-EEEEEEEEEEEE--TT-EEESS-EE-SS--EEEEEEEEESS---------S--TTEEE--HHHHTS-PPPTT-TTEE--TTS--EE---

Mean predicted aligned error: 8.0 Å

pLDDT: mean 86.31, std 18.17, range [27.7, 98.88]